Protein AF-A0A6V8KYA2-F1 (afdb_monomer_lite)

Organism: NCBI:txid1076125

Radius of gyration: 32.91 Å; chains: 1; bounding box: 86×60×93 Å

Foldseek 3Di:
DQVVLPDEEEAEELVPPPPVCSLVVLVVQCVVNPQPHHYHYDYDPVSVVVSVVVPRDDRHPDDDDDDFFAFLVVLLVVVVPDLFPPPADCVLVNVCCVVCCPALSNVLSSDPVSSVLVSLQCRQPNDYPCVCVPCVQRVHVVSSVCVSVVRSLQSVQGADADSNRHGDPDDRDPDHSVRVVVVVVVVVVVCVVVVHPDDLVLLVCVVPDDLCPQLVVLLVQLVVQLVVQLVVLVVVQVVDDPVPRDDSVNSNVVSNVSSVLSSLLSNLVCVVPRPDRQFFQDQDPPCLVVQLVVQLVVLLCSLCVVVVVVLVVLQVVLCPPPHDDPVNVVVSVVSVVVSVVSSRLRSNLRSVLSSRRDDDPDPDPDDPVNSVVRSVVSVVSSVVSSVVVPPPPPPPDDDDD

Secondary structure (DSSP, 8-state):
-GGGT----EE--GGGS-HHHHHHHHHHHHHHHTTTS--EE---HHHHHHHHHTTPPPPTT----PPPPPPHHHHHHHHTTS-PPTT---HHHHHHHHH-TTSHHHHHHTSHHHHHHHHHHHHHH---GGGGG-TTT--SHHHHHHHHHHHHHHHHTSPPB-TTSPBP-PPPPSS-HHHHHHHHHHHHHHHHHHT-SS--HHHHHHHHS-TTHHHHHHHHHHHHHHHHHHHHHHHHHTTS-TTTPPPHHHHHHHHHHHHHHHHHHHHHHHHHHTTPPPP-B----TTHHHHHHHHHHHHHHHHHHHHHHHHHHHHHHHHHTT---HHHHHHHHHHHHHHHHHHHHHHHHHHHHHHHB---SS-----HHHHHHHHHHHHHHHHHHHHTTSGGGSSS-----

Sequence (401 aa):
MLDHRLLMPVLDGLDEIPESARRGAVRALNHAIGADHPIVVTCRTAEYADVITDGAPTLHRAPVVQIVPVPAADVIGYLSQVDWPDGTAWEAVYADVRAQPQGPVASALSTPLMLALARMVYQRLGGDPGDLLDATRFDCRHAVEDHLTDRVIDAAYAPDRLPSGNPVHQTPARWTARQARPWLTFLAIYLHRYRERDLAWWRLSQRLLSPWVAPGIGIGGGIALMSGISAGIAAANTNANTEDAIPLDEALTVAAAVGGTFTIFAIVIWYAGAGRAPGRLSFAIRGSLGRLRRGFATGAALIAVPAVPVLLVAAGAIQVSDGWSFTVIQTYIEALAAVTALAVVVAVALAVHNWLDAPPTSAAQASPEGFLRQDRRSSWVAAAVGERSWLFSRLRRSPPP

Structure (mmCIF, N/CA/C/O backbone):
data_AF-A0A6V8KYA2-F1
#
_entry.id   AF-A0A6V8KYA2-F1
#
loop_
_atom_site.group_PDB
_atom_site.id
_atom_site.type_symbol
_atom_site.label_atom_id
_atom_site.label_alt_id
_atom_site.label_comp_id
_atom_site.label_asym_id
_atom_site.label_entity_id
_atom_site.label_seq_id
_atom_site.pdbx_PDB_ins_code
_atom_site.Cartn_x
_atom_site.Cartn_y
_atom_site.Cartn_z
_atom_site.occupancy
_atom_site.B_iso_or_equiv
_atom_site.auth_seq_id
_atom_site.auth_comp_id
_atom_site.auth_asym_id
_atom_site.auth_atom_id
_atom_site.pdbx_PDB_model_num
ATOM 1 N N . MET A 1 1 ? 7.302 -34.212 7.514 1.00 54.69 1 MET A N 1
ATOM 2 C CA . MET A 1 1 ? 6.890 -33.298 8.614 1.00 54.69 1 MET A CA 1
ATOM 3 C C . MET A 1 1 ? 5.390 -33.026 8.578 1.00 54.69 1 MET A C 1
ATOM 5 O O . MET A 1 1 ? 4.750 -33.289 9.587 1.00 54.69 1 MET A O 1
ATOM 9 N N . LEU A 1 2 ? 4.824 -32.583 7.444 1.00 57.12 2 LEU A N 1
ATOM 10 C CA . LEU A 1 2 ? 3.364 -32.547 7.237 1.00 57.12 2 LEU A CA 1
ATOM 11 C C . LEU A 1 2 ? 2.748 -33.950 7.372 1.00 57.12 2 LEU A C 1
ATOM 13 O O . LEU A 1 2 ? 1.900 -34.134 8.233 1.00 57.12 2 LEU A O 1
ATOM 17 N N . ASP A 1 3 ? 3.320 -34.954 6.698 1.00 58.97 3 ASP A N 1
ATOM 18 C CA . ASP A 1 3 ? 2.872 -36.364 6.764 1.00 58.97 3 ASP A CA 1
ATOM 19 C C . ASP A 1 3 ? 2.959 -37.007 8.164 1.00 58.97 3 ASP A C 1
ATOM 21 O O . ASP A 1 3 ? 2.426 -38.087 8.402 1.00 58.97 3 ASP A O 1
ATOM 25 N N . HIS A 1 4 ? 3.646 -36.354 9.107 1.00 66.38 4 HIS A N 1
ATOM 26 C CA . HIS A 1 4 ? 3.757 -36.795 10.501 1.00 66.38 4 HIS A CA 1
ATOM 27 C C . HIS A 1 4 ? 2.862 -35.984 11.452 1.00 66.38 4 HIS A C 1
ATOM 29 O O . HIS A 1 4 ? 3.004 -36.117 12.664 1.00 66.38 4 HIS A O 1
ATOM 35 N N . ARG A 1 5 ? 1.963 -35.128 10.931 1.00 66.31 5 ARG A N 1
ATOM 36 C CA . ARG A 1 5 ? 1.074 -34.234 11.705 1.00 66.31 5 ARG A CA 1
ATOM 37 C C . ARG A 1 5 ? 1.800 -33.290 12.674 1.00 66.31 5 ARG A C 1
ATOM 39 O O . ARG A 1 5 ? 1.222 -32.824 13.649 1.00 66.31 5 ARG A O 1
ATOM 46 N N . LEU A 1 6 ? 3.063 -32.975 12.395 1.00 76.56 6 LEU A N 1
ATOM 47 C CA . LEU A 1 6 ? 3.878 -32.080 13.227 1.00 76.56 6 LEU A CA 1
ATOM 48 C C . LEU A 1 6 ? 3.729 -30.600 12.842 1.00 76.56 6 LEU A C 1
ATOM 50 O O . LEU A 1 6 ? 4.357 -29.743 13.455 1.00 76.56 6 LEU A O 1
ATOM 54 N N . LEU A 1 7 ? 2.942 -30.297 11.806 1.00 80.12 7 LEU A N 1
ATOM 55 C CA . LEU A 1 7 ? 2.763 -28.953 11.261 1.00 80.12 7 LEU A CA 1
ATOM 56 C C . LEU A 1 7 ? 1.276 -28.678 11.023 1.00 80.12 7 LEU A C 1
ATOM 58 O O . LEU A 1 7 ? 0.593 -29.495 10.407 1.00 80.12 7 LEU A O 1
ATOM 62 N N . MET A 1 8 ? 0.806 -27.513 11.473 1.00 85.50 8 MET A N 1
ATOM 63 C CA . MET A 1 8 ? -0.535 -26.994 11.198 1.00 85.50 8 MET A CA 1
ATOM 64 C C . MET A 1 8 ? -0.405 -25.710 10.366 1.00 85.50 8 MET A C 1
ATOM 66 O O . MET A 1 8 ? 0.011 -24.685 10.910 1.00 85.50 8 MET A O 1
ATOM 70 N N . PRO A 1 9 ? -0.692 -25.739 9.053 1.00 86.56 9 PRO A N 1
ATOM 71 C CA . PRO A 1 9 ? -0.712 -24.531 8.241 1.00 86.56 9 PRO A CA 1
ATOM 72 C C . PRO A 1 9 ? -1.804 -23.559 8.704 1.00 86.56 9 PRO A C 1
ATOM 74 O O . PRO A 1 9 ? -2.928 -23.960 9.011 1.00 86.56 9 PRO A O 1
ATOM 77 N N . VAL A 1 10 ? -1.464 -22.271 8.691 1.00 89.75 10 VAL A N 1
ATOM 78 C CA . VAL A 1 10 ? -2.401 -21.160 8.870 1.00 89.75 10 VAL A CA 1
ATOM 79 C C . VAL A 1 10 ? -2.373 -20.338 7.588 1.00 89.75 10 VAL A C 1
ATOM 81 O O . VAL A 1 10 ? -1.338 -19.772 7.237 1.00 89.75 10 VAL A O 1
ATOM 84 N N . LEU A 1 11 ? -3.488 -20.328 6.863 1.00 89.25 11 LEU A N 1
ATOM 85 C CA . LEU A 1 11 ? -3.697 -19.478 5.701 1.00 89.25 11 LEU A CA 1
ATOM 86 C C . LEU A 1 11 ? -4.465 -18.239 6.150 1.00 89.25 11 LEU A C 1
ATOM 88 O O . LEU A 1 11 ? -5.667 -18.312 6.405 1.00 89.25 11 LEU A O 1
ATOM 92 N N . ASP A 1 12 ? -3.761 -17.120 6.245 1.00 89.81 12 ASP A N 1
ATOM 93 C CA . ASP A 1 12 ? -4.376 -15.834 6.542 1.00 89.81 12 ASP A CA 1
ATOM 94 C C . ASP A 1 12 ? -4.858 -15.178 5.236 1.00 89.81 12 ASP A C 1
ATOM 96 O O . ASP A 1 12 ? -4.067 -15.035 4.305 1.00 89.81 12 ASP A O 1
ATOM 100 N N . GLY A 1 13 ? -6.147 -14.847 5.138 1.00 89.75 13 GLY A N 1
ATOM 101 C CA . GLY A 1 13 ? -6.713 -14.056 4.043 1.00 89.75 13 GLY A CA 1
ATOM 102 C C . GLY A 1 13 ? -7.105 -14.841 2.787 1.00 89.75 13 GLY A C 1
ATOM 103 O O . GLY A 1 13 ? -6.649 -14.537 1.686 1.00 89.75 13 GLY A O 1
ATOM 104 N N . LEU A 1 14 ? -8.021 -15.814 2.879 1.00 89.12 14 LEU A N 1
ATOM 105 C CA . LEU A 1 14 ? -8.604 -16.440 1.676 1.00 89.12 14 LEU A CA 1
ATOM 106 C C . LEU A 1 14 ? -9.305 -15.410 0.765 1.00 89.12 14 LEU A C 1
ATOM 108 O O . LEU A 1 14 ? -9.335 -15.572 -0.457 1.00 89.12 14 LEU A O 1
ATOM 112 N N . ASP A 1 15 ? -9.858 -14.344 1.347 1.00 87.56 15 ASP A N 1
ATOM 113 C CA . ASP A 1 15 ? -10.491 -13.239 0.623 1.00 87.56 15 ASP A CA 1
ATOM 114 C C . ASP A 1 15 ? -9.505 -12.383 -0.186 1.00 87.56 15 ASP A C 1
ATOM 116 O O . ASP A 1 15 ? -9.929 -11.708 -1.128 1.00 87.56 15 ASP A O 1
ATOM 120 N N . GLU A 1 16 ? -8.205 -12.460 0.108 1.00 87.25 16 GLU A N 1
ATOM 121 C CA . GLU A 1 16 ? -7.150 -11.780 -0.652 1.00 87.25 16 GLU A CA 1
ATOM 122 C C . GLU A 1 16 ? -6.851 -12.478 -1.988 1.00 87.25 16 GLU A C 1
ATOM 124 O O . GLU A 1 16 ? -6.300 -11.872 -2.910 1.00 87.25 16 GLU A O 1
ATOM 129 N N . ILE A 1 17 ? -7.264 -13.743 -2.141 1.00 85.69 17 ILE A N 1
ATOM 130 C CA . ILE A 1 17 ? -7.169 -14.450 -3.419 1.00 85.69 17 ILE A CA 1
ATOM 131 C C . ILE A 1 17 ? -8.210 -13.869 -4.389 1.00 85.69 17 ILE A C 1
ATOM 133 O O . ILE A 1 17 ? -9.393 -13.786 -4.028 1.00 85.69 17 ILE A O 1
ATOM 137 N N . PRO A 1 18 ? -7.812 -13.534 -5.639 1.00 82.62 18 PRO A N 1
ATOM 138 C CA . PRO A 1 18 ? -8.738 -13.076 -6.665 1.00 82.62 18 PRO A CA 1
ATOM 139 C C . PRO A 1 18 ? -9.928 -14.020 -6.810 1.00 82.62 18 PRO A C 1
ATOM 141 O O . PRO A 1 18 ? -9.761 -15.241 -6.850 1.00 82.62 18 PRO A O 1
ATOM 144 N N . GLU A 1 19 ? -11.121 -13.450 -6.942 1.00 80.88 19 GLU A N 1
ATOM 145 C CA . GLU A 1 19 ? -12.395 -14.175 -7.000 1.00 80.88 19 GLU A CA 1
ATOM 146 C C . GLU A 1 19 ? -12.372 -15.342 -8.005 1.00 80.88 19 GLU A C 1
ATOM 148 O O . GLU A 1 19 ? -12.742 -16.472 -7.677 1.00 80.88 19 GLU A O 1
ATOM 153 N N . SER A 1 20 ? -11.802 -15.112 -9.195 1.00 81.81 20 SER A N 1
ATOM 154 C CA . SER A 1 20 ? -11.666 -16.117 -10.258 1.00 81.81 20 SER A CA 1
ATOM 155 C C . SER A 1 20 ? -10.820 -17.336 -9.868 1.00 81.81 20 SER A C 1
ATOM 157 O O . SER A 1 20 ? -11.043 -18.432 -10.383 1.00 81.81 20 SER A O 1
ATOM 159 N N . ALA A 1 21 ? -9.866 -17.169 -8.949 1.00 84.75 21 ALA A N 1
ATOM 160 C CA . ALA A 1 21 ? -8.956 -18.214 -8.488 1.00 84.75 21 ALA A CA 1
ATOM 161 C C . ALA A 1 21 ? -9.362 -18.812 -7.131 1.00 84.75 21 ALA A C 1
ATOM 163 O O . ALA A 1 21 ? -8.943 -19.926 -6.803 1.00 84.75 21 ALA A O 1
ATOM 164 N N . ARG A 1 22 ? -10.203 -18.119 -6.354 1.00 86.38 22 ARG A N 1
ATOM 165 C CA . ARG A 1 22 ? -10.545 -18.482 -4.971 1.00 86.38 22 ARG A CA 1
ATOM 166 C C . ARG A 1 22 ? -11.167 -19.878 -4.860 1.00 86.38 22 ARG A C 1
ATOM 168 O O . ARG A 1 22 ? -10.746 -20.682 -4.032 1.00 86.38 22 ARG A O 1
ATOM 175 N N . ARG A 1 23 ? -12.078 -20.239 -5.773 1.00 83.69 23 ARG A N 1
ATOM 176 C CA . ARG A 1 23 ? -12.676 -21.594 -5.828 1.00 83.69 23 ARG A CA 1
ATOM 177 C C . ARG A 1 23 ? -11.649 -22.685 -6.139 1.00 83.69 23 ARG A C 1
ATOM 179 O O . ARG A 1 23 ? -11.731 -23.790 -5.603 1.00 83.69 23 ARG A O 1
ATOM 186 N N . GLY A 1 24 ? -10.690 -22.389 -7.015 1.00 85.81 24 GLY A N 1
ATOM 187 C CA . GLY A 1 24 ? -9.585 -23.295 -7.332 1.00 85.81 24 GLY A CA 1
ATOM 188 C C . GLY A 1 24 ? -8.667 -23.506 -6.129 1.00 85.81 24 GLY A C 1
ATOM 189 O O . GLY A 1 24 ? -8.283 -24.640 -5.851 1.00 85.81 24 GLY A O 1
ATOM 190 N N . ALA A 1 25 ? -8.398 -22.439 -5.371 1.00 87.69 25 ALA A N 1
ATOM 191 C CA . ALA A 1 25 ? -7.605 -22.503 -4.149 1.00 87.69 25 ALA A CA 1
ATOM 192 C C . ALA A 1 25 ? -8.243 -23.430 -3.105 1.00 87.69 25 ALA A C 1
ATOM 194 O O . ALA A 1 25 ? -7.559 -24.302 -2.582 1.00 87.69 25 ALA A O 1
ATOM 195 N N . VAL A 1 26 ? -9.558 -23.337 -2.873 1.00 87.62 26 VAL A N 1
ATOM 196 C CA . VAL A 1 26 ? -10.252 -24.236 -1.930 1.00 87.62 26 VAL A CA 1
ATOM 197 C C . VAL A 1 26 ? -10.149 -25.707 -2.355 1.00 87.62 26 VAL A C 1
ATOM 199 O O . VAL A 1 26 ? -9.862 -26.572 -1.527 1.00 87.62 26 VAL A O 1
ATOM 202 N N . ARG A 1 27 ? -10.302 -26.016 -3.652 1.00 87.12 27 ARG A N 1
ATOM 203 C CA . ARG A 1 27 ? -10.110 -27.390 -4.163 1.00 87.12 27 ARG A CA 1
ATOM 204 C C . ARG A 1 27 ? -8.672 -27.874 -3.977 1.00 87.12 27 ARG A C 1
ATOM 206 O O . ARG A 1 27 ? -8.463 -29.015 -3.575 1.00 87.12 27 ARG A O 1
ATOM 213 N N . ALA A 1 28 ? -7.696 -27.014 -4.258 1.00 87.25 28 ALA A N 1
ATOM 214 C CA . ALA A 1 28 ? -6.285 -27.331 -4.084 1.00 87.25 28 ALA A CA 1
ATOM 215 C C . ALA A 1 28 ? -5.936 -27.574 -2.608 1.00 87.25 28 ALA A C 1
ATOM 217 O O . ALA A 1 28 ? -5.207 -28.517 -2.315 1.00 87.25 28 ALA A O 1
ATOM 218 N N . LEU A 1 29 ? -6.503 -26.788 -1.684 1.00 87.12 29 LEU A N 1
ATOM 219 C CA . LEU A 1 29 ? -6.359 -26.993 -0.241 1.00 87.12 29 LEU A CA 1
ATOM 220 C C . LEU A 1 29 ? -6.924 -28.352 0.179 1.00 87.12 29 LEU A C 1
ATOM 222 O O . LEU A 1 29 ? -6.209 -29.136 0.798 1.00 87.12 29 LEU A O 1
ATOM 226 N N . ASN A 1 30 ? -8.155 -28.677 -0.228 1.00 86.44 30 ASN A N 1
ATOM 227 C CA . ASN A 1 30 ? -8.761 -29.982 0.053 1.00 86.44 30 ASN A CA 1
ATOM 228 C C . ASN A 1 30 ? -7.908 -31.148 -0.474 1.00 86.44 30 ASN A C 1
ATOM 230 O O . ASN A 1 30 ? -7.768 -32.164 0.204 1.00 86.44 30 ASN A O 1
ATOM 234 N N . HIS A 1 31 ? -7.306 -31.000 -1.657 1.00 85.38 31 HIS A N 1
ATOM 235 C CA . HIS A 1 31 ? -6.428 -32.022 -2.224 1.00 85.38 31 HIS A CA 1
ATOM 236 C C . HIS A 1 31 ? -5.090 -32.142 -1.478 1.00 85.38 31 HIS A C 1
ATOM 238 O O . HIS A 1 31 ? -4.635 -33.252 -1.221 1.00 85.38 31 HIS A O 1
ATOM 244 N N . ALA A 1 32 ? -4.466 -31.016 -1.123 1.00 82.50 32 ALA A N 1
ATOM 245 C CA . ALA A 1 32 ? -3.153 -30.990 -0.480 1.00 82.50 32 ALA A CA 1
ATOM 246 C C . ALA A 1 32 ? -3.186 -31.478 0.975 1.00 82.50 32 ALA A C 1
ATOM 248 O O . ALA A 1 32 ? -2.240 -32.105 1.443 1.00 82.50 32 ALA A O 1
ATOM 249 N N . ILE A 1 33 ? -4.262 -31.167 1.694 1.00 78.88 33 ILE A N 1
ATOM 250 C CA . ILE A 1 33 ? -4.414 -31.450 3.127 1.00 78.88 33 ILE A CA 1
ATOM 251 C C . ILE A 1 33 ? -5.040 -32.836 3.328 1.00 78.88 33 ILE A C 1
ATOM 253 O O . ILE A 1 33 ? -4.739 -33.532 4.303 1.00 78.88 33 ILE A O 1
ATOM 257 N N . GLY A 1 34 ? -5.878 -33.275 2.384 1.00 73.31 34 GLY A N 1
ATOM 258 C CA . GLY A 1 34 ? -6.650 -34.504 2.516 1.00 73.31 34 GLY A CA 1
ATOM 259 C C . GLY A 1 34 ? -7.609 -34.439 3.709 1.00 73.31 34 GLY A C 1
ATOM 260 O O . GLY A 1 34 ? -8.071 -33.368 4.095 1.00 73.31 34 GLY A O 1
ATOM 261 N N . ALA A 1 35 ? -7.919 -35.594 4.305 1.00 68.25 35 ALA A N 1
ATOM 262 C CA . ALA A 1 35 ? -8.835 -35.695 5.449 1.00 68.25 35 ALA A CA 1
ATOM 263 C C . ALA A 1 35 ? -8.134 -35.727 6.824 1.00 68.25 35 ALA A C 1
ATOM 265 O O . ALA A 1 35 ? -8.821 -35.777 7.847 1.00 68.25 35 ALA A O 1
ATOM 266 N N . ASP A 1 36 ? -6.796 -35.733 6.845 1.00 73.44 36 ASP A N 1
ATOM 267 C CA . ASP A 1 36 ? -5.991 -36.162 7.998 1.00 73.44 36 ASP A CA 1
ATOM 268 C C . ASP A 1 36 ? -5.020 -35.105 8.543 1.00 73.44 36 ASP A C 1
ATOM 270 O O . ASP A 1 36 ? -4.300 -35.387 9.509 1.00 73.44 36 ASP A O 1
ATOM 274 N N . HIS A 1 37 ? -5.005 -33.902 7.961 1.00 78.75 37 HIS A N 1
ATOM 275 C CA . HIS A 1 37 ? -4.132 -32.805 8.376 1.00 78.75 37 HIS A CA 1
ATOM 276 C C . HIS A 1 37 ? -4.954 -31.583 8.812 1.00 78.75 37 HIS A C 1
ATOM 278 O O . HIS A 1 37 ? -5.881 -31.185 8.108 1.00 78.75 37 HIS A O 1
ATOM 284 N N . PRO A 1 38 ? -4.644 -30.972 9.967 1.00 84.00 38 PRO A N 1
ATOM 285 C CA . PRO A 1 38 ? -5.342 -29.773 10.410 1.00 84.00 38 PRO A CA 1
ATOM 286 C C . PRO A 1 38 ? -4.895 -28.548 9.605 1.00 84.00 38 PRO A C 1
ATOM 288 O O . PRO A 1 38 ? -3.717 -28.412 9.281 1.00 84.00 38 PRO A O 1
ATOM 291 N N . ILE A 1 39 ? -5.820 -27.629 9.335 1.00 86.75 39 ILE A N 1
ATOM 292 C CA . ILE A 1 39 ? -5.542 -26.310 8.756 1.00 86.75 39 ILE A CA 1
ATOM 293 C C . ILE A 1 39 ? -6.415 -25.257 9.431 1.00 86.75 39 ILE A C 1
ATOM 295 O O . ILE A 1 39 ? -7.565 -25.528 9.777 1.00 86.75 39 ILE A O 1
ATOM 299 N N . VAL A 1 40 ? -5.883 -24.045 9.566 1.00 90.62 40 VAL A N 1
ATOM 300 C CA . VAL A 1 40 ? -6.668 -22.850 9.883 1.00 90.62 40 VAL A CA 1
ATOM 301 C C . VAL A 1 40 ? -6.684 -21.946 8.658 1.00 90.62 40 VAL A C 1
ATOM 303 O O . VAL A 1 40 ? -5.636 -21.672 8.079 1.00 90.62 40 VAL A O 1
ATOM 306 N N . VAL A 1 41 ? -7.869 -21.494 8.257 1.00 91.06 41 VAL A N 1
ATOM 307 C CA . VAL A 1 41 ? -8.043 -20.530 7.166 1.00 91.06 41 VAL A CA 1
ATOM 308 C C . VAL A 1 41 ? -8.858 -19.357 7.689 1.00 91.06 41 VAL A C 1
ATOM 310 O O . VAL A 1 41 ? -9.935 -19.573 8.243 1.00 91.06 41 VAL A O 1
ATOM 313 N N . THR A 1 42 ? -8.367 -18.133 7.512 1.00 93.00 42 THR A N 1
ATOM 314 C CA . THR A 1 42 ? -9.135 -16.917 7.804 1.00 93.00 42 THR A CA 1
ATOM 315 C C . THR A 1 42 ? -9.756 -16.383 6.513 1.00 93.00 42 THR A C 1
ATOM 317 O O . THR A 1 42 ? -9.202 -16.521 5.418 1.00 93.00 42 THR A O 1
ATOM 320 N N . CYS A 1 43 ? -10.962 -15.832 6.618 1.00 91.50 43 CYS A N 1
ATOM 321 C CA . CYS A 1 43 ? -11.668 -15.219 5.501 1.00 91.50 43 CYS A CA 1
ATOM 322 C C . CYS A 1 43 ? -12.705 -14.235 6.039 1.00 91.50 43 CYS A C 1
ATOM 324 O O . CYS A 1 43 ? -13.274 -14.446 7.113 1.00 91.50 43 CYS A O 1
ATOM 326 N N . ARG A 1 44 ? -12.986 -13.181 5.277 1.00 91.12 44 ARG A N 1
ATOM 327 C CA . ARG A 1 44 ? -14.140 -12.313 5.526 1.00 91.12 44 ARG A CA 1
ATOM 328 C C . ARG A 1 44 ? -15.457 -13.051 5.277 1.00 91.12 44 ARG A C 1
ATOM 330 O O . ARG A 1 44 ? -15.568 -13.874 4.371 1.00 91.12 44 ARG A O 1
ATOM 337 N N . THR A 1 45 ? -16.476 -12.719 6.068 1.00 90.94 45 THR A N 1
ATOM 338 C CA . THR A 1 45 ? -17.772 -13.416 6.062 1.00 90.94 45 THR A CA 1
ATOM 339 C C . THR A 1 45 ? -18.479 -13.375 4.707 1.00 90.94 45 THR A C 1
ATOM 341 O O . THR A 1 45 ? -18.957 -14.412 4.254 1.00 90.94 45 THR A O 1
ATOM 344 N N . ALA A 1 46 ? -18.545 -12.206 4.059 1.00 88.44 46 ALA A N 1
ATOM 345 C CA . ALA A 1 46 ? -19.220 -12.056 2.767 1.00 88.44 46 ALA A CA 1
ATOM 346 C C . ALA A 1 46 ? -18.489 -12.852 1.677 1.00 88.44 46 ALA A C 1
ATOM 348 O O . ALA A 1 46 ? -19.079 -13.710 1.031 1.00 88.44 46 ALA A O 1
ATOM 349 N N . GLU A 1 47 ? -17.173 -12.670 1.577 1.00 88.31 47 GLU A N 1
ATOM 350 C CA . GLU A 1 47 ? -16.326 -13.383 0.627 1.00 88.31 47 GLU A CA 1
ATOM 351 C C . GLU A 1 47 ? -16.342 -14.909 0.812 1.00 88.31 47 GLU A C 1
ATOM 353 O O . GLU A 1 47 ? -16.223 -15.639 -0.174 1.00 88.31 47 GLU A O 1
ATOM 358 N N . TYR A 1 48 ? -16.491 -15.403 2.046 1.00 87.88 48 TYR A N 1
ATOM 359 C CA . TYR A 1 48 ? -16.690 -16.827 2.320 1.00 87.88 48 TYR A CA 1
ATOM 360 C C . TYR A 1 48 ? -18.070 -17.309 1.852 1.00 87.88 48 TYR A C 1
ATOM 362 O O . TYR A 1 48 ? -18.168 -18.358 1.211 1.00 87.88 48 TYR A O 1
ATOM 370 N N . ALA A 1 49 ? -19.129 -16.546 2.136 1.00 86.25 49 ALA A N 1
ATOM 371 C CA . ALA A 1 49 ? -20.488 -16.882 1.720 1.00 86.25 49 ALA A CA 1
ATOM 372 C C . ALA A 1 49 ? -20.617 -16.946 0.189 1.00 86.25 49 ALA A C 1
ATOM 374 O O . ALA A 1 49 ? -21.217 -17.892 -0.328 1.00 86.25 49 ALA A O 1
ATOM 375 N N . ASP A 1 50 ? -19.988 -16.013 -0.530 1.00 85.81 50 ASP A N 1
ATOM 376 C CA . ASP A 1 50 ? -19.953 -15.993 -1.997 1.00 85.81 50 ASP A CA 1
ATOM 377 C C . ASP A 1 50 ? -19.294 -17.265 -2.551 1.00 85.81 50 ASP A C 1
ATOM 379 O O . ASP A 1 50 ? -19.850 -17.949 -3.407 1.00 85.81 50 ASP A O 1
ATOM 383 N N . VAL A 1 51 ? -18.146 -17.664 -1.989 1.00 83.38 51 VAL A N 1
ATOM 384 C CA . VAL A 1 51 ? -17.414 -18.873 -2.410 1.00 83.38 51 VAL A CA 1
ATOM 385 C C . VAL A 1 51 ? -18.259 -20.136 -2.277 1.00 83.38 51 VAL A C 1
ATOM 387 O O . VAL A 1 51 ? -18.232 -20.989 -3.170 1.00 83.38 51 VAL A O 1
ATOM 390 N N . ILE A 1 52 ? -18.987 -20.272 -1.168 1.00 82.19 52 ILE A N 1
ATOM 391 C CA . ILE A 1 52 ? -19.858 -21.424 -0.921 1.00 82.19 52 ILE A CA 1
ATOM 392 C C . ILE A 1 52 ? -21.088 -21.384 -1.837 1.00 82.19 52 ILE A C 1
ATOM 394 O O . ILE A 1 52 ? -21.436 -22.409 -2.426 1.00 82.19 52 ILE A O 1
ATOM 398 N N . THR A 1 53 ? -21.702 -20.210 -2.012 1.00 82.25 53 THR A N 1
ATOM 399 C CA . THR A 1 53 ? -22.866 -20.015 -2.895 1.00 82.25 53 THR A CA 1
ATOM 400 C C . THR A 1 53 ? -22.525 -20.341 -4.354 1.00 82.25 53 THR A C 1
ATOM 402 O O . THR A 1 53 ? -23.300 -21.011 -5.035 1.00 82.25 53 THR A O 1
ATOM 405 N N . ASP A 1 54 ? -21.314 -20.002 -4.800 1.00 78.69 54 ASP A N 1
ATOM 406 C CA . ASP A 1 54 ? -20.797 -20.274 -6.150 1.00 78.69 54 ASP A CA 1
ATOM 407 C C . ASP A 1 54 ? -20.320 -21.727 -6.370 1.00 78.69 54 ASP A C 1
ATOM 409 O O . ASP A 1 54 ? -19.615 -22.044 -7.349 1.00 78.69 54 ASP A O 1
ATOM 413 N N . GLY A 1 55 ? -20.678 -22.630 -5.452 1.00 74.88 55 GLY A N 1
ATOM 414 C CA . GLY A 1 55 ? -20.482 -24.072 -5.575 1.00 74.88 55 GLY A CA 1
ATOM 415 C C . GLY A 1 55 ? -19.054 -24.547 -5.304 1.00 74.88 55 GLY A C 1
ATOM 416 O O . GLY A 1 55 ? -18.641 -25.595 -5.819 1.00 74.88 55 GLY A O 1
ATOM 417 N N . ALA A 1 56 ? -18.256 -23.792 -4.541 1.00 75.00 56 ALA A N 1
ATOM 418 C CA . ALA A 1 56 ? -17.012 -24.341 -4.013 1.00 75.00 56 ALA A CA 1
ATOM 419 C C . ALA A 1 56 ? -17.312 -25.443 -2.982 1.00 75.00 56 ALA A C 1
ATOM 421 O O . ALA A 1 56 ? -18.260 -25.322 -2.205 1.00 75.00 56 ALA A O 1
ATOM 422 N N . PRO A 1 57 ? -16.502 -26.514 -2.930 1.00 75.31 57 PRO A N 1
ATOM 423 C CA . PRO A 1 57 ? -16.611 -27.462 -1.833 1.00 75.31 57 PRO A CA 1
ATOM 424 C C . PRO A 1 57 ? -16.252 -26.762 -0.519 1.00 75.31 57 PRO A C 1
ATOM 426 O O . PRO A 1 57 ? -15.325 -25.955 -0.479 1.00 75.31 57 PRO A O 1
ATOM 429 N N . THR A 1 58 ? -16.932 -27.105 0.572 1.00 78.94 58 THR A N 1
ATOM 430 C CA . THR A 1 58 ? -16.466 -26.727 1.910 1.00 78.94 58 THR A CA 1
ATOM 431 C C . THR A 1 58 ? -15.109 -27.378 2.185 1.00 78.94 58 THR A C 1
ATOM 433 O O . THR A 1 58 ? -14.808 -28.461 1.666 1.00 78.94 58 THR A O 1
ATOM 436 N N . LEU A 1 59 ? -14.288 -26.750 3.028 1.00 76.56 59 LEU A N 1
ATOM 437 C CA . LEU A 1 59 ? -13.066 -27.390 3.511 1.00 76.56 59 LEU A CA 1
ATOM 438 C C . LEU A 1 59 ? -13.428 -28.668 4.280 1.00 76.56 59 LEU A C 1
ATOM 440 O O . LEU A 1 59 ? -14.330 -28.667 5.123 1.00 76.56 59 LEU A O 1
ATOM 444 N N . HIS A 1 60 ? -12.772 -29.780 3.951 1.00 72.00 60 HIS A N 1
ATOM 445 C CA . HIS A 1 60 ? -13.116 -31.080 4.524 1.00 72.00 60 HIS A CA 1
ATOM 446 C C . HIS A 1 60 ? -12.958 -31.075 6.047 1.00 72.00 60 HIS A C 1
ATOM 448 O O . HIS A 1 60 ? -11.874 -30.817 6.560 1.00 72.00 60 HIS A O 1
ATOM 454 N N . ARG A 1 61 ? -14.044 -31.408 6.764 1.00 71.50 61 ARG A N 1
ATOM 455 C CA . ARG A 1 61 ? -14.071 -31.531 8.235 1.00 71.50 61 ARG A CA 1
ATOM 456 C C . ARG A 1 61 ? -13.581 -30.276 8.981 1.00 71.50 61 ARG A C 1
ATOM 458 O O . ARG A 1 61 ? -13.168 -30.382 10.133 1.00 71.50 61 ARG A O 1
ATOM 465 N N . ALA A 1 62 ? -13.649 -29.102 8.354 1.00 76.56 62 ALA A N 1
ATOM 466 C CA . ALA A 1 62 ? -13.283 -27.840 8.981 1.00 76.56 62 ALA A CA 1
ATOM 467 C C . ALA A 1 62 ? -14.537 -27.161 9.563 1.00 76.56 62 ALA A C 1
ATOM 469 O O . ALA A 1 62 ? -15.433 -26.798 8.794 1.00 76.56 62 ALA A O 1
ATOM 470 N N . PRO A 1 63 ? -14.644 -26.990 10.893 1.00 85.69 63 PRO A N 1
ATOM 471 C CA . PRO A 1 63 ? -15.715 -26.191 11.470 1.00 85.69 63 PRO A CA 1
ATOM 472 C C . PRO A 1 63 ? -15.544 -24.722 11.070 1.00 85.69 63 PRO A C 1
ATOM 474 O O . PRO A 1 63 ? -14.431 -24.195 11.053 1.00 85.69 63 PRO A O 1
ATOM 477 N N . VAL A 1 64 ? -16.656 -24.051 10.773 1.00 88.81 64 VAL A N 1
ATOM 478 C CA . VAL A 1 64 ? -16.666 -22.607 10.524 1.00 88.81 64 VAL A CA 1
ATOM 479 C C . VAL A 1 64 ? -16.832 -21.897 11.860 1.00 88.81 64 VAL A C 1
ATOM 481 O O . VAL A 1 64 ? -17.825 -22.103 12.555 1.00 88.81 64 VAL A O 1
ATOM 484 N N . VAL A 1 65 ? -15.856 -21.065 12.216 1.00 91.62 65 VAL A N 1
ATOM 485 C CA . VAL A 1 65 ? -15.893 -20.239 13.425 1.00 91.62 65 VAL A CA 1
ATOM 486 C C . VAL A 1 65 ? -16.054 -18.788 13.003 1.00 91.62 65 VAL A C 1
ATOM 488 O O . VAL A 1 65 ? -15.192 -18.237 12.322 1.00 91.62 65 VAL A O 1
ATOM 491 N N . GLN A 1 66 ? -17.159 -18.170 13.409 1.00 91.81 66 GLN A N 1
ATOM 492 C CA . GLN A 1 66 ? -17.391 -16.749 13.189 1.00 91.81 66 GLN A CA 1
ATOM 493 C C . GLN A 1 66 ? -16.925 -15.955 14.410 1.00 91.81 66 GLN A C 1
ATOM 495 O O . GLN A 1 66 ? -17.355 -16.217 15.532 1.00 91.81 66 GLN A O 1
ATOM 500 N N . ILE A 1 67 ? -16.068 -14.960 14.181 1.00 91.25 67 ILE A N 1
ATOM 501 C CA . ILE A 1 67 ? -15.675 -14.004 15.217 1.00 91.25 67 ILE A CA 1
ATOM 502 C C . ILE A 1 67 ? -16.855 -13.053 15.454 1.00 91.25 67 ILE A C 1
ATOM 504 O O . ILE A 1 67 ? -17.326 -12.395 14.524 1.00 91.25 67 ILE A O 1
ATOM 508 N N . VAL A 1 68 ? -17.344 -13.010 16.693 1.00 93.31 68 VAL A N 1
ATOM 509 C CA . VAL A 1 68 ? -18.438 -12.128 17.126 1.00 93.31 68 VAL A CA 1
ATOM 510 C C . VAL A 1 68 ? -17.889 -10.818 17.710 1.00 93.31 68 VAL A C 1
ATOM 512 O O . VAL A 1 68 ? -16.713 -10.771 18.078 1.00 93.31 68 VAL A O 1
ATOM 515 N N . PRO A 1 69 ? -18.705 -9.750 17.801 1.00 95.06 69 PRO A N 1
ATOM 516 C CA . PRO A 1 69 ? -18.301 -8.515 18.471 1.00 95.06 69 PRO A CA 1
ATOM 517 C C . PRO A 1 69 ? -17.859 -8.751 19.924 1.00 95.06 69 PRO A C 1
ATOM 519 O O . PRO A 1 69 ? -18.398 -9.617 20.614 1.00 95.06 69 PRO A O 1
ATOM 522 N N . VAL A 1 70 ? -16.890 -7.959 20.382 1.00 96.06 70 VAL A N 1
ATOM 523 C CA . VAL A 1 70 ? -16.349 -7.983 21.745 1.00 96.06 70 VAL A CA 1
ATOM 524 C C . VAL A 1 70 ? -17.434 -7.521 22.726 1.00 96.06 70 VAL A C 1
ATOM 526 O O . VAL A 1 70 ? -17.963 -6.417 22.568 1.00 96.06 70 VAL A O 1
ATOM 529 N N . PRO A 1 71 ? -17.775 -8.328 23.746 1.00 95.75 71 PRO A N 1
ATOM 530 C CA . PRO A 1 71 ? -18.731 -7.936 24.774 1.00 95.75 71 PRO A CA 1
ATOM 531 C C . PRO A 1 71 ? -18.279 -6.695 25.552 1.00 95.75 71 PRO A C 1
ATOM 533 O O . PRO A 1 71 ? -17.096 -6.517 25.837 1.00 95.75 71 PRO A O 1
ATOM 536 N N . ALA A 1 72 ? -19.237 -5.880 25.999 1.00 96.12 72 ALA A N 1
ATOM 537 C CA . ALA A 1 72 ? -18.978 -4.679 26.799 1.00 96.12 72 ALA A CA 1
ATOM 538 C C . ALA A 1 72 ? -18.109 -4.948 28.049 1.00 96.12 72 ALA A C 1
ATOM 540 O O . ALA A 1 72 ? -17.258 -4.135 28.404 1.00 96.12 72 ALA A O 1
ATOM 541 N N . ALA A 1 73 ? -18.284 -6.106 28.697 1.00 96.31 73 ALA A N 1
ATOM 542 C CA . ALA A 1 73 ? -17.475 -6.507 29.849 1.00 96.31 73 ALA A CA 1
ATOM 543 C C . ALA A 1 73 ? -15.987 -6.681 29.491 1.00 96.31 73 ALA A C 1
ATOM 545 O O . ALA A 1 73 ? -15.126 -6.218 30.239 1.00 96.31 73 ALA A O 1
ATOM 546 N N . ASP A 1 74 ? -15.695 -7.276 28.333 1.00 97.06 74 ASP A N 1
ATOM 547 C CA . ASP A 1 74 ? -14.328 -7.505 27.857 1.00 97.06 74 ASP A CA 1
ATOM 548 C C . ASP A 1 74 ? -13.686 -6.206 27.355 1.00 97.06 74 ASP A C 1
ATOM 550 O O . ASP A 1 74 ? -12.499 -5.984 27.581 1.00 97.06 74 ASP A O 1
ATOM 554 N N . VAL A 1 75 ? -14.472 -5.303 26.750 1.00 97.00 75 VAL A N 1
ATOM 555 C CA . VAL A 1 75 ? -14.032 -3.937 26.407 1.00 97.00 75 VAL A CA 1
ATOM 556 C C . VAL A 1 75 ? -13.548 -3.201 27.658 1.00 97.00 75 VAL A C 1
ATOM 558 O O . VAL A 1 75 ? -12.428 -2.689 27.680 1.00 97.00 75 VAL A O 1
ATOM 561 N N . ILE A 1 76 ? -14.370 -3.183 28.712 1.00 97.44 76 ILE A N 1
ATOM 562 C CA . ILE A 1 76 ? -14.027 -2.536 29.985 1.00 97.44 76 ILE A CA 1
ATOM 563 C C . ILE A 1 76 ? -12.804 -3.215 30.606 1.00 97.44 76 ILE A C 1
ATOM 565 O O . ILE A 1 76 ? -11.862 -2.528 30.988 1.00 97.44 76 ILE A O 1
ATOM 569 N N . GLY A 1 77 ? -12.792 -4.551 30.666 1.00 97.12 77 GLY A N 1
ATOM 570 C CA . GLY A 1 77 ? -11.690 -5.318 31.247 1.00 97.12 77 GLY A CA 1
ATOM 571 C C . GLY A 1 77 ? -10.363 -5.139 30.508 1.00 97.12 77 GLY A C 1
ATOM 572 O O . GLY A 1 77 ? -9.304 -5.161 31.135 1.00 97.12 77 GLY A O 1
ATOM 573 N N . TYR A 1 78 ? -10.397 -4.937 29.190 1.00 96.00 78 TYR A N 1
ATOM 574 C CA . TYR A 1 78 ? -9.210 -4.642 28.393 1.00 96.00 78 TYR A CA 1
ATOM 575 C C . TYR A 1 78 ? -8.680 -3.231 28.664 1.00 96.00 78 TYR A C 1
ATOM 577 O O . TYR A 1 78 ? -7.490 -3.057 28.925 1.00 96.00 78 TYR A O 1
ATOM 585 N N . LEU A 1 79 ? -9.552 -2.221 28.623 1.00 96.38 79 LEU A N 1
ATOM 586 C CA . LEU A 1 79 ? -9.156 -0.822 28.802 1.00 96.38 79 LEU A CA 1
ATOM 587 C C . LEU A 1 79 ? -8.750 -0.504 30.246 1.00 96.38 79 LEU A C 1
ATOM 589 O O . LEU A 1 79 ? -7.869 0.326 30.460 1.00 96.38 79 LEU A O 1
ATOM 593 N N . SER A 1 80 ? -9.310 -1.206 31.235 1.00 95.62 80 SER A N 1
ATOM 594 C CA . SER A 1 80 ? -8.933 -1.039 32.642 1.00 95.62 80 SER A CA 1
ATOM 595 C C . SER A 1 80 ? -7.516 -1.521 32.961 1.00 95.62 80 SER A C 1
ATOM 597 O O . SER A 1 80 ? -6.992 -1.191 34.017 1.00 95.62 80 SER A O 1
ATOM 599 N N . GLN A 1 81 ? -6.907 -2.325 32.083 1.00 94.19 81 GLN A N 1
ATOM 600 C CA . GLN A 1 81 ? -5.521 -2.792 32.223 1.00 94.19 81 GLN A CA 1
ATOM 601 C C . GLN A 1 81 ? -4.505 -1.841 31.577 1.00 94.19 81 GLN A C 1
ATOM 603 O O . GLN A 1 81 ? -3.307 -2.118 31.589 1.00 94.19 81 GLN A O 1
ATOM 608 N N . VAL A 1 82 ? -4.968 -0.762 30.944 1.00 91.50 82 VAL A N 1
ATOM 609 C CA . VAL A 1 82 ? -4.091 0.203 30.286 1.00 91.50 82 VAL A CA 1
ATOM 610 C C . VAL A 1 82 ? -3.650 1.253 31.298 1.00 91.50 82 VAL A C 1
ATOM 612 O O . VAL A 1 82 ? -4.480 1.902 31.929 1.00 91.50 82 VAL A O 1
ATOM 615 N N . ASP A 1 83 ? -2.340 1.468 31.383 1.00 89.44 83 ASP A N 1
ATOM 616 C CA . ASP A 1 83 ? -1.777 2.617 32.088 1.00 89.44 83 ASP A CA 1
ATOM 617 C C . ASP A 1 83 ? -1.999 3.881 31.245 1.00 89.44 83 ASP A C 1
ATOM 619 O O . ASP A 1 83 ? -1.303 4.128 30.249 1.00 89.44 83 ASP A O 1
ATOM 623 N N . TRP A 1 84 ? -3.028 4.645 31.613 1.00 91.12 84 TRP A N 1
ATOM 624 C CA . TRP A 1 84 ? -3.403 5.893 30.952 1.00 91.12 84 TRP A CA 1
ATOM 625 C C . TRP A 1 84 ? -2.516 7.062 31.405 1.00 91.12 84 TRP A C 1
ATOM 627 O O . TRP A 1 84 ? -2.101 7.103 32.562 1.00 91.12 84 TRP A O 1
ATOM 637 N N . PRO A 1 85 ? -2.225 8.034 30.519 1.00 88.25 85 PRO A N 1
ATOM 638 C CA . PRO A 1 85 ? -1.523 9.248 30.916 1.00 88.25 85 PRO A CA 1
ATOM 639 C C . PRO A 1 85 ? -2.401 10.134 31.814 1.00 88.25 85 PRO A C 1
ATOM 641 O O . PRO A 1 85 ? -3.632 10.094 31.734 1.00 88.25 85 PRO A O 1
ATOM 644 N N . ASP A 1 86 ? -1.761 10.988 32.616 1.00 84.81 86 ASP A N 1
ATOM 645 C CA . ASP A 1 86 ? -2.449 11.925 33.510 1.00 84.81 86 ASP A CA 1
ATOM 646 C C . ASP A 1 86 ? -3.537 12.731 32.779 1.00 84.81 86 ASP A C 1
ATOM 648 O O . ASP A 1 86 ? -3.333 13.245 31.674 1.00 84.81 86 ASP A O 1
ATOM 652 N N . GLY A 1 87 ? -4.712 12.838 33.407 1.00 84.50 87 GLY A N 1
ATOM 653 C CA . GLY A 1 87 ? -5.877 13.534 32.850 1.00 84.50 87 GLY A CA 1
ATOM 654 C C . GLY A 1 87 ? -6.709 12.724 31.847 1.00 84.50 87 GLY A C 1
ATOM 655 O O . GLY A 1 87 ? -7.654 13.268 31.289 1.00 84.50 87 GLY A O 1
ATOM 656 N N . THR A 1 88 ? -6.391 11.445 31.622 1.00 92.38 88 THR A N 1
ATOM 657 C CA . THR A 1 88 ? -7.160 10.541 30.745 1.00 92.38 88 THR A CA 1
ATOM 658 C C . THR A 1 88 ? -7.940 9.529 31.589 1.00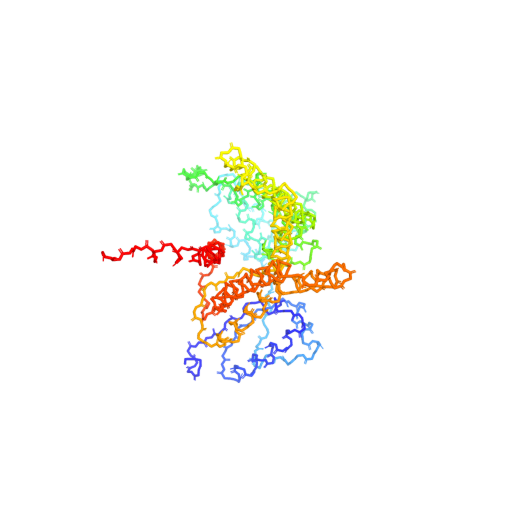 92.38 88 THR A C 1
ATOM 660 O O . THR A 1 88 ? -7.461 8.427 31.852 1.00 92.38 88 THR A O 1
ATOM 663 N N . ALA A 1 89 ? -9.133 9.917 32.046 1.00 93.44 89 ALA A N 1
ATOM 664 C CA . ALA A 1 89 ? -9.973 9.120 32.944 1.00 93.44 89 ALA A CA 1
ATOM 665 C C . ALA A 1 89 ? -11.084 8.390 32.172 1.00 93.44 89 ALA A C 1
ATOM 667 O O . ALA A 1 89 ? -11.927 9.011 31.528 1.00 93.44 89 ALA A O 1
ATOM 668 N N . TRP A 1 90 ? -11.100 7.059 32.222 1.00 96.56 90 TRP A N 1
ATOM 669 C CA . TRP A 1 90 ? -12.047 6.239 31.455 1.00 96.56 90 TRP A CA 1
ATOM 670 C C . TRP A 1 90 ? -13.280 5.798 32.254 1.00 96.56 90 TRP A C 1
ATOM 672 O O . TRP A 1 90 ? -14.191 5.185 31.700 1.00 96.56 90 TRP A O 1
ATOM 682 N N . GLU A 1 91 ? -13.348 6.116 33.545 1.00 96.06 91 GLU A N 1
ATOM 683 C CA . GLU A 1 91 ? -14.383 5.655 34.472 1.00 96.06 91 GLU A CA 1
ATOM 684 C C . GLU A 1 91 ? -15.797 6.015 34.000 1.00 96.06 91 GLU A C 1
ATOM 686 O O . GLU A 1 91 ? -16.702 5.179 34.072 1.00 96.06 91 GLU A O 1
ATOM 691 N N . ALA A 1 92 ? -15.980 7.228 33.466 1.00 96.31 92 ALA A N 1
ATOM 692 C CA . ALA A 1 92 ? -17.256 7.675 32.913 1.00 96.31 92 ALA A CA 1
ATOM 693 C C . ALA A 1 92 ? -17.664 6.844 31.685 1.00 96.31 92 ALA A C 1
ATOM 695 O O . ALA A 1 92 ? -18.808 6.401 31.585 1.00 96.31 92 ALA A O 1
ATOM 696 N N . VAL A 1 93 ? -16.713 6.555 30.792 1.00 97.25 93 VAL A N 1
ATOM 697 C CA . VAL A 1 93 ? -16.950 5.723 29.605 1.00 97.25 93 VAL A CA 1
ATOM 698 C C . VAL A 1 93 ? -17.247 4.276 29.999 1.00 97.25 93 VAL A C 1
ATOM 700 O O . VAL A 1 93 ? -18.138 3.656 29.426 1.00 97.25 93 VAL A O 1
ATOM 703 N N . TYR A 1 94 ? -16.576 3.727 31.017 1.00 97.75 94 TYR A N 1
ATOM 704 C CA . TYR A 1 94 ? -16.887 2.388 31.531 1.00 97.75 94 TYR A CA 1
ATOM 705 C C . TYR A 1 94 ? -18.298 2.302 32.112 1.00 97.75 94 TYR A C 1
ATOM 707 O O . TYR A 1 94 ? -18.966 1.276 31.959 1.00 97.75 94 TYR A O 1
ATOM 715 N N . ALA A 1 95 ? -18.747 3.352 32.805 1.00 97.25 95 ALA A N 1
ATOM 716 C CA . ALA A 1 95 ? -20.104 3.427 33.325 1.00 97.25 95 ALA A CA 1
ATOM 717 C C . ALA A 1 95 ? -21.131 3.471 32.185 1.00 97.25 95 ALA A C 1
ATOM 719 O O . ALA A 1 95 ? -22.090 2.699 32.221 1.00 97.25 95 ALA A O 1
ATOM 720 N N . ASP A 1 96 ? -20.892 4.290 31.157 1.00 96.94 96 ASP A N 1
ATOM 721 C CA . ASP A 1 96 ? -21.770 4.383 29.988 1.00 96.94 96 ASP A CA 1
ATOM 722 C C . ASP A 1 96 ? -21.830 3.069 29.200 1.00 96.94 96 ASP A C 1
ATOM 724 O O . ASP A 1 96 ? -22.913 2.532 28.995 1.00 96.94 96 ASP A O 1
ATOM 728 N N . VAL A 1 97 ? -20.685 2.463 28.867 1.00 96.88 97 VAL A N 1
ATOM 729 C CA . VAL A 1 97 ? -20.623 1.178 28.145 1.00 96.88 97 VAL A CA 1
ATOM 730 C C . VAL A 1 97 ? -21.335 0.056 28.911 1.00 96.88 97 VAL A C 1
ATOM 732 O O . VAL A 1 97 ? -21.935 -0.832 28.303 1.00 96.88 97 VAL A O 1
ATOM 735 N N . ARG A 1 98 ? -21.313 0.093 30.252 1.00 96.75 98 ARG A N 1
ATOM 736 C CA . ARG A 1 98 ? -22.048 -0.861 31.095 1.00 96.75 98 ARG A CA 1
ATOM 737 C C . ARG A 1 98 ? -23.554 -0.587 31.110 1.00 96.75 98 ARG A C 1
ATOM 739 O O . ARG A 1 98 ? -24.331 -1.538 31.107 1.00 96.75 98 ARG A O 1
ATOM 746 N N . ALA A 1 99 ? -23.960 0.680 31.156 1.00 96.69 99 ALA A N 1
ATOM 747 C CA . ALA A 1 99 ? -25.365 1.082 31.175 1.00 96.69 99 ALA A CA 1
ATOM 748 C C . ALA A 1 99 ? -26.038 0.924 29.800 1.00 96.69 99 ALA A C 1
ATOM 750 O O . ALA A 1 99 ? -27.207 0.553 29.717 1.00 96.69 99 ALA A O 1
ATOM 751 N N . GLN A 1 100 ? -25.287 1.171 28.726 1.00 95.00 100 GLN A N 1
ATOM 752 C CA . GLN A 1 100 ? -25.742 1.205 27.341 1.00 95.00 100 GLN A CA 1
ATOM 753 C C . GLN A 1 100 ? -24.869 0.294 26.460 1.00 95.00 100 GLN A C 1
ATOM 755 O O . GLN A 1 100 ? -24.134 0.773 25.596 1.00 95.00 100 GLN A O 1
ATOM 760 N N . PRO A 1 101 ? -24.964 -1.042 26.598 1.00 92.81 101 PRO A N 1
ATOM 761 C CA . PRO A 1 101 ? -24.125 -1.980 25.842 1.00 92.81 101 PRO A CA 1
ATOM 762 C C . PRO A 1 101 ? -24.379 -1.965 24.324 1.00 92.81 101 PRO A C 1
ATOM 764 O O . PRO A 1 101 ? -23.592 -2.525 23.568 1.00 92.81 101 PRO A O 1
ATOM 767 N N . GLN A 1 102 ? -25.473 -1.338 23.880 1.00 93.00 102 GLN A N 1
ATOM 768 C CA . GLN A 1 102 ? -25.813 -1.106 22.469 1.00 93.00 102 GLN A CA 1
ATOM 769 C C . GLN A 1 102 ? -25.719 0.382 22.080 1.00 93.00 102 GLN A C 1
ATOM 771 O O . GLN A 1 102 ? -26.124 0.763 20.985 1.00 93.00 102 GLN A O 1
ATOM 776 N N . GLY A 1 103 ? -25.208 1.238 22.972 1.00 95.06 103 GLY A N 1
ATOM 777 C CA . GLY A 1 103 ? -25.001 2.658 22.695 1.00 95.06 103 GLY A CA 1
ATOM 778 C C . GLY A 1 103 ? -23.907 2.894 21.641 1.00 95.06 103 GLY A C 1
ATOM 779 O O . GLY A 1 103 ? -23.178 1.957 21.289 1.00 95.06 103 GLY A O 1
ATOM 780 N N . PRO A 1 104 ? -23.756 4.132 21.137 1.00 96.38 104 PRO A N 1
ATOM 781 C CA . PRO A 1 104 ? -22.765 4.486 20.115 1.00 96.38 104 PRO A CA 1
ATOM 782 C C . PRO A 1 104 ? -21.335 4.056 20.464 1.00 96.38 104 PRO A C 1
ATOM 784 O O . PRO A 1 104 ? -20.674 3.390 19.663 1.00 96.38 104 PRO A O 1
ATOM 787 N N . VAL A 1 105 ? -20.888 4.371 21.684 1.00 96.69 105 VAL A N 1
ATOM 788 C CA . VAL A 1 105 ? -19.526 4.088 22.158 1.00 96.69 105 VAL A CA 1
ATOM 789 C C . VAL A 1 105 ? -19.303 2.588 22.341 1.00 96.69 105 VAL A C 1
ATOM 791 O O . VAL A 1 105 ? -18.337 2.044 21.807 1.00 96.69 105 VAL A O 1
ATOM 794 N N . ALA A 1 106 ? -20.220 1.890 23.020 1.00 96.69 106 ALA A N 1
ATOM 795 C CA . ALA A 1 106 ? -20.138 0.439 23.200 1.00 96.69 106 ALA A CA 1
ATOM 796 C C . ALA A 1 106 ? -20.127 -0.303 21.852 1.00 96.69 106 ALA A C 1
ATOM 798 O O . ALA A 1 106 ? -19.315 -1.204 21.637 1.00 96.69 106 ALA A O 1
ATOM 799 N N . SER A 1 107 ? -20.972 0.127 20.912 1.00 96.56 107 SER A N 1
ATOM 800 C CA . SER A 1 107 ? -21.056 -0.458 19.573 1.00 96.56 107 SER A CA 1
ATOM 801 C C . SER A 1 107 ? -19.782 -0.234 18.757 1.00 96.56 107 SER A C 1
ATOM 803 O O . SER A 1 107 ? -19.333 -1.158 18.079 1.00 96.56 107 SER A O 1
ATOM 805 N N . ALA A 1 108 ? -19.171 0.952 18.826 1.00 97.00 108 ALA A N 1
ATOM 806 C CA . ALA A 1 108 ? -17.906 1.232 18.146 1.00 97.00 108 ALA A CA 1
ATOM 807 C C . ALA A 1 108 ? -16.756 0.401 18.733 1.00 97.00 108 ALA A C 1
ATOM 809 O O . ALA A 1 108 ? -16.038 -0.281 17.998 1.00 97.00 108 ALA A O 1
ATOM 810 N N . LEU A 1 109 ? -16.624 0.385 20.064 1.00 97.19 109 LEU A N 1
ATOM 811 C CA . LEU A 1 109 ? -15.566 -0.340 20.777 1.00 97.19 109 LEU A CA 1
ATOM 812 C C . LEU A 1 109 ? -15.742 -1.868 20.766 1.00 97.19 109 LEU A C 1
ATOM 814 O O . LEU A 1 109 ? -14.819 -2.588 21.139 1.00 97.19 109 LEU A O 1
ATOM 818 N N . SER A 1 110 ? -16.880 -2.375 20.283 1.00 97.00 110 SER A N 1
ATOM 819 C CA . SER A 1 110 ? -17.135 -3.813 20.128 1.00 97.00 110 SER A CA 1
ATOM 820 C C . SER A 1 110 ? -16.266 -4.489 19.057 1.00 97.00 110 SER A C 1
ATOM 822 O O . SER A 1 110 ? -16.288 -5.711 18.920 1.00 97.00 110 SER A O 1
ATOM 824 N N . THR A 1 111 ? -15.488 -3.736 18.275 1.00 95.50 111 THR A N 1
ATOM 825 C CA . THR A 1 111 ? -14.537 -4.322 17.323 1.00 95.50 111 THR A CA 1
ATOM 826 C C . THR A 1 111 ? -13.105 -4.230 17.859 1.00 95.50 111 THR A C 1
ATOM 828 O O . THR A 1 111 ? -12.700 -3.169 18.341 1.00 95.50 111 THR A O 1
ATOM 831 N N . PRO A 1 112 ? -12.286 -5.296 17.732 1.00 95.25 112 PRO A N 1
ATOM 832 C CA . PRO A 1 112 ? -10.898 -5.267 18.196 1.00 95.25 112 PRO A CA 1
ATOM 833 C C . PRO A 1 112 ? -10.070 -4.128 17.587 1.00 95.25 112 PRO A C 1
ATOM 835 O O . PRO A 1 112 ? -9.219 -3.561 18.269 1.00 95.25 112 PRO A O 1
ATOM 838 N N . LEU A 1 113 ? -10.341 -3.764 16.325 1.00 95.50 113 LEU A N 1
ATOM 839 C CA . LEU A 1 113 ? -9.695 -2.631 15.662 1.00 95.50 113 LEU A CA 1
ATOM 840 C C . LEU A 1 113 ? -9.986 -1.325 16.405 1.00 95.50 113 LEU A C 1
ATOM 842 O O . LEU A 1 113 ? -9.052 -0.647 16.820 1.00 95.50 113 LEU A O 1
ATOM 846 N N . MET A 1 114 ? -11.260 -0.986 16.609 1.00 97.44 114 MET A N 1
ATOM 847 C CA . MET A 1 114 ? -11.632 0.276 17.249 1.00 97.44 114 MET A CA 1
ATOM 848 C C . MET A 1 114 ? -11.183 0.340 18.706 1.00 97.44 114 MET A C 1
ATOM 850 O O . MET A 1 114 ? -10.744 1.395 19.158 1.00 97.44 114 MET A O 1
ATOM 854 N N . LEU A 1 115 ? -11.205 -0.789 19.418 1.00 96.69 115 LEU A N 1
ATOM 855 C CA . LEU A 1 115 ? -10.670 -0.894 20.774 1.00 96.69 115 LEU A CA 1
ATOM 856 C C . LEU A 1 115 ? -9.158 -0.612 20.818 1.00 96.69 115 LEU A C 1
ATOM 858 O O . LEU A 1 115 ? -8.680 0.143 21.668 1.00 96.69 115 LEU A O 1
ATOM 862 N N . ALA A 1 116 ? -8.403 -1.172 19.868 1.00 96.69 116 ALA A N 1
ATOM 863 C CA . ALA A 1 116 ? -6.974 -0.912 19.731 1.00 96.69 116 ALA A CA 1
ATOM 864 C C . ALA A 1 116 ? -6.682 0.544 19.326 1.00 96.69 116 ALA A C 1
ATOM 866 O O . ALA A 1 116 ? -5.725 1.131 19.834 1.00 96.69 116 ALA A O 1
ATOM 867 N N . LEU A 1 117 ? -7.505 1.145 18.457 1.00 97.44 117 LEU A N 1
ATOM 868 C CA . LEU A 1 117 ? -7.380 2.555 18.077 1.00 97.44 117 LEU A CA 1
ATOM 869 C C . LEU A 1 117 ? -7.680 3.486 19.250 1.00 97.44 117 LEU A C 1
ATOM 871 O O . LEU A 1 117 ? -6.900 4.400 19.497 1.00 97.44 117 LEU A O 1
ATOM 875 N N . ALA A 1 118 ? -8.744 3.229 20.011 1.00 97.06 118 ALA A N 1
ATOM 876 C CA . ALA A 1 118 ? -9.062 3.970 21.226 1.00 97.06 118 ALA A CA 1
ATOM 877 C C . ALA A 1 118 ? -7.893 3.935 22.216 1.00 97.06 118 ALA A C 1
ATOM 879 O O . ALA A 1 118 ? -7.411 4.985 22.646 1.00 97.06 118 ALA A O 1
ATOM 880 N N . ARG A 1 119 ? -7.352 2.740 22.487 1.00 95.69 119 ARG A N 1
ATOM 881 C CA . ARG A 1 119 ? -6.135 2.593 23.289 1.00 95.69 119 ARG A CA 1
ATOM 882 C C . ARG A 1 119 ? -4.984 3.417 22.725 1.00 95.69 119 ARG A C 1
ATOM 884 O O . ARG A 1 119 ? -4.411 4.215 23.453 1.00 95.69 119 ARG A O 1
ATOM 891 N N . MET A 1 120 ? -4.649 3.256 21.448 1.00 94.69 120 MET A N 1
ATOM 892 C CA . MET A 1 120 ? -3.526 3.963 20.827 1.00 94.69 120 MET A CA 1
ATOM 893 C C . MET A 1 120 ? -3.681 5.487 20.909 1.00 94.69 120 MET A C 1
ATOM 895 O O . MET A 1 120 ? -2.733 6.177 21.282 1.00 94.69 120 MET A O 1
ATOM 899 N N . VAL A 1 121 ? -4.858 6.013 20.568 1.00 95.31 121 VAL A N 1
ATOM 900 C CA . VAL A 1 121 ? -5.145 7.451 20.525 1.00 95.31 121 VAL A CA 1
ATOM 901 C C . VAL A 1 121 ? -5.035 8.060 21.916 1.00 95.31 121 VAL A C 1
ATOM 903 O O . VAL A 1 121 ? -4.240 8.979 22.109 1.00 95.31 121 VAL A O 1
ATOM 906 N N . TYR A 1 122 ? -5.766 7.528 22.895 1.00 94.50 122 TYR A N 1
ATOM 907 C CA . TYR A 1 122 ? -5.787 8.094 24.244 1.00 94.50 122 TYR A CA 1
ATOM 908 C C . TYR A 1 122 ? -4.494 7.816 25.017 1.00 94.50 122 TYR A C 1
ATOM 910 O O . TYR A 1 122 ? -4.050 8.667 25.779 1.00 94.50 122 TYR A O 1
ATOM 918 N N . GLN A 1 123 ? -3.808 6.697 24.764 1.00 91.56 123 GLN A N 1
ATOM 919 C CA . GLN A 1 123 ? -2.517 6.424 25.398 1.00 91.56 123 GLN A CA 1
ATOM 920 C C . GLN A 1 123 ? -1.403 7.343 24.871 1.00 91.56 123 GLN A C 1
ATOM 922 O O . GLN A 1 123 ? -0.545 7.773 25.639 1.00 91.56 123 GLN A O 1
ATOM 927 N N . ARG A 1 124 ? -1.391 7.661 23.567 1.00 90.06 124 ARG A N 1
ATOM 928 C CA . ARG A 1 124 ? -0.313 8.466 22.956 1.00 90.06 124 ARG A CA 1
ATOM 929 C C . ARG A 1 124 ? -0.575 9.970 23.003 1.00 90.06 124 ARG A C 1
ATOM 931 O O . ARG A 1 124 ? 0.360 10.754 23.181 1.00 90.06 124 ARG A O 1
ATOM 938 N N . LEU A 1 125 ? -1.827 10.382 22.821 1.00 90.69 125 LEU A N 1
ATOM 939 C CA . LEU A 1 125 ? -2.209 11.794 22.769 1.00 90.69 125 LEU A CA 1
ATOM 940 C C . LEU A 1 125 ? -2.749 12.314 24.105 1.00 90.69 125 LEU A C 1
ATOM 942 O O . LEU A 1 125 ? -2.660 13.518 24.343 1.00 90.69 125 LEU A O 1
ATOM 946 N N . GLY A 1 126 ? -3.272 11.435 24.963 1.00 89.75 126 GLY A N 1
ATOM 947 C CA . GLY A 1 126 ? -4.086 11.826 26.111 1.00 89.75 126 GLY A CA 1
ATOM 948 C C . GLY A 1 126 ? -5.410 12.471 25.687 1.00 89.75 126 GLY A C 1
ATOM 949 O O . GLY A 1 126 ? -5.862 12.338 24.539 1.00 89.75 126 GLY A O 1
ATOM 950 N N . GLY A 1 127 ? -5.992 13.223 26.617 1.00 89.69 127 GLY A N 1
ATOM 951 C CA . GLY A 1 127 ? -7.286 13.890 26.471 1.00 89.69 127 GLY A CA 1
ATOM 952 C C . GLY A 1 127 ? -8.378 13.166 27.250 1.00 89.69 127 GLY A C 1
ATOM 953 O O . GLY A 1 127 ? -8.159 12.053 27.715 1.00 89.69 127 GLY A O 1
ATOM 954 N N . ASP A 1 128 ? -9.539 13.799 27.387 1.00 93.50 128 ASP A N 1
ATOM 955 C CA . ASP A 1 128 ? -10.652 13.252 28.161 1.00 93.50 128 ASP A CA 1
ATOM 956 C C . ASP A 1 128 ? -11.467 12.249 27.316 1.00 93.50 128 ASP A C 1
ATOM 958 O O . ASP A 1 128 ? -12.072 12.635 26.311 1.00 93.50 128 ASP A O 1
ATOM 962 N N . PRO A 1 129 ? -11.494 10.947 27.664 1.00 94.69 129 PRO A N 1
ATOM 963 C CA . PRO A 1 129 ? -12.377 9.972 27.025 1.00 94.69 129 PRO A CA 1
ATOM 964 C C . PRO A 1 129 ? -13.860 10.295 27.232 1.00 94.69 129 PRO A C 1
ATOM 966 O O . PRO A 1 129 ? -14.684 9.869 26.423 1.00 94.69 129 PRO A O 1
ATOM 969 N N . GLY A 1 130 ? -14.203 11.058 28.277 1.00 94.25 130 GLY A N 1
ATOM 970 C CA . GLY A 1 130 ? -15.554 11.540 28.548 1.00 94.25 130 GLY A CA 1
ATOM 971 C C . GLY A 1 130 ? -16.152 12.356 27.402 1.00 94.25 130 GLY A C 1
ATOM 972 O O . GLY A 1 130 ? -17.368 12.329 27.225 1.00 94.25 130 GLY A O 1
ATOM 973 N N . ASP A 1 131 ? -15.322 12.973 26.552 1.00 93.50 131 ASP A N 1
ATOM 974 C CA . ASP A 1 131 ? -15.770 13.655 25.332 1.00 93.50 131 ASP A CA 1
ATOM 975 C C . ASP A 1 131 ? -16.588 12.728 24.416 1.00 93.50 131 ASP A C 1
ATOM 977 O O . ASP A 1 131 ? -17.495 13.196 23.731 1.00 93.50 131 ASP A O 1
ATOM 981 N N . LEU A 1 132 ? -16.310 11.414 24.416 1.00 95.25 132 LEU A N 1
ATOM 982 C CA . LEU A 1 132 ? -17.049 10.420 23.621 1.00 95.25 132 LEU A CA 1
ATOM 983 C C . LEU A 1 132 ? -18.514 10.268 24.053 1.00 95.25 132 LEU A C 1
ATOM 985 O O . LEU A 1 132 ? -19.304 9.687 23.313 1.00 95.25 132 LEU A O 1
ATOM 989 N N . LEU A 1 133 ? -18.869 10.766 25.240 1.00 96.00 133 LEU A N 1
ATOM 990 C CA . LEU A 1 133 ? -20.220 10.713 25.795 1.00 96.00 133 LEU A CA 1
ATOM 991 C C . LEU A 1 133 ? -21.078 11.919 25.381 1.00 96.00 133 LEU A C 1
ATOM 993 O O . LEU A 1 133 ? -22.256 11.981 25.736 1.00 96.00 133 LEU A O 1
ATOM 997 N N . ASP A 1 134 ? -20.520 12.877 24.631 1.00 95.62 134 ASP A N 1
ATOM 998 C CA . ASP A 1 134 ? -21.291 13.977 24.053 1.00 95.62 134 ASP A CA 1
ATOM 999 C C . ASP A 1 134 ? -22.245 13.445 22.975 1.00 95.62 134 ASP A C 1
ATOM 1001 O O . ASP A 1 134 ? -21.870 13.251 21.818 1.00 95.62 134 ASP A O 1
ATOM 1005 N N . ALA A 1 135 ? -23.507 13.253 23.355 1.00 91.38 135 ALA A N 1
ATOM 1006 C CA . ALA A 1 135 ? -24.549 12.722 22.483 1.00 91.38 135 ALA A CA 1
ATOM 1007 C C . ALA A 1 135 ? -24.867 13.606 21.262 1.00 91.38 135 ALA A C 1
ATOM 1009 O O . ALA A 1 135 ? -25.481 13.121 20.315 1.00 91.38 135 ALA A O 1
ATOM 1010 N N . THR A 1 136 ? -24.483 14.889 21.264 1.00 93.38 136 THR A N 1
ATOM 1011 C CA . THR A 1 136 ? -24.672 15.765 20.095 1.00 93.38 136 THR A CA 1
ATOM 1012 C C . THR A 1 136 ? -23.596 15.549 19.040 1.00 93.38 136 THR A C 1
ATOM 1014 O O . THR A 1 136 ? -23.860 15.678 17.847 1.00 93.38 136 THR A O 1
ATOM 1017 N N . ARG A 1 137 ? -22.384 15.200 19.479 1.00 94.19 137 ARG A N 1
ATOM 1018 C CA . ARG A 1 137 ? -21.222 14.970 18.618 1.00 94.19 137 ARG A CA 1
ATOM 1019 C C . ARG A 1 137 ? -21.053 13.499 18.239 1.00 94.19 137 ARG A C 1
ATOM 1021 O O . ARG A 1 137 ? -20.559 13.207 17.153 1.00 94.19 137 ARG A O 1
ATOM 1028 N N . PHE A 1 138 ? -21.447 12.596 19.129 1.00 95.69 138 PHE A N 1
ATOM 1029 C CA . PHE A 1 138 ? -21.297 11.146 19.023 1.00 95.69 138 PHE A CA 1
ATOM 1030 C C . PHE A 1 138 ? -22.661 10.453 19.081 1.00 95.69 138 PHE A C 1
ATOM 1032 O O . PHE A 1 138 ? -22.925 9.597 19.924 1.00 95.69 138 PHE A O 1
ATOM 1039 N N . ASP A 1 139 ? -23.540 10.846 18.163 1.00 93.88 139 ASP A N 1
ATOM 1040 C CA . ASP A 1 139 ? -24.925 10.374 18.070 1.00 93.88 139 ASP A CA 1
ATOM 1041 C C . ASP A 1 139 ? -25.047 8.913 17.601 1.00 93.88 139 ASP A C 1
ATOM 1043 O O . ASP A 1 139 ? -26.043 8.234 17.862 1.00 93.88 139 ASP A O 1
ATOM 1047 N N . CYS A 1 140 ? -24.026 8.405 16.914 1.00 95.88 140 CYS A N 1
ATOM 1048 C CA . CYS A 1 140 ? -24.006 7.071 16.345 1.00 95.88 140 CYS A CA 1
ATOM 1049 C C . CYS A 1 140 ? -22.614 6.437 16.398 1.00 95.88 140 CYS A C 1
ATOM 1051 O O . CYS A 1 140 ? -21.586 7.095 16.574 1.00 95.88 140 CYS A O 1
ATOM 1053 N N . ARG A 1 141 ? -22.581 5.115 16.200 1.00 96.38 141 ARG A N 1
ATOM 1054 C CA . ARG A 1 141 ? -21.345 4.325 16.124 1.00 96.38 141 ARG A CA 1
ATOM 1055 C C . ARG A 1 141 ? -20.326 4.933 15.151 1.00 96.38 141 ARG A C 1
ATOM 1057 O O . ARG A 1 141 ? -19.144 4.984 15.469 1.00 96.38 141 ARG A O 1
ATOM 1064 N N . HIS A 1 142 ? -20.788 5.391 13.988 1.00 97.19 142 HIS A N 1
ATOM 1065 C CA . HIS A 1 142 ? -19.918 5.903 12.931 1.00 97.19 142 HIS A CA 1
ATOM 1066 C C . HIS A 1 142 ? -19.177 7.179 13.355 1.00 97.19 142 HIS A C 1
ATOM 1068 O O . HIS A 1 142 ? -17.984 7.290 13.110 1.00 97.19 142 HIS A O 1
ATOM 1074 N N . ALA A 1 143 ? -19.832 8.085 14.091 1.00 97.25 143 ALA A N 1
ATOM 1075 C CA . ALA A 1 143 ? -19.199 9.303 14.600 1.00 97.25 143 ALA A CA 1
ATOM 1076 C C . ALA A 1 143 ? -18.035 9.003 15.566 1.00 97.25 143 ALA A C 1
ATOM 1078 O O . ALA A 1 143 ? -17.001 9.674 15.543 1.00 97.25 143 ALA A O 1
ATOM 1079 N N . VAL A 1 144 ? -18.176 7.962 16.397 1.00 96.88 144 VAL A N 1
ATOM 1080 C CA . VAL A 1 144 ? -17.093 7.487 17.275 1.00 96.88 144 VAL A CA 1
ATOM 1081 C C . VAL A 1 144 ? -15.966 6.853 16.453 1.00 96.88 144 VAL A C 1
ATOM 1083 O O . VAL A 1 144 ? -14.789 7.109 16.717 1.00 96.88 144 VAL A O 1
ATOM 1086 N N . GLU A 1 145 ? -16.309 6.045 15.445 1.00 97.88 145 GLU A N 1
ATOM 1087 C CA . GLU A 1 145 ? -15.330 5.406 14.559 1.00 97.88 145 GLU A CA 1
ATOM 1088 C C . GLU A 1 145 ? -14.488 6.421 13.779 1.00 97.88 145 GLU A C 1
ATOM 1090 O O . GLU A 1 145 ? -13.257 6.313 13.754 1.00 97.88 145 GLU A O 1
ATOM 1095 N N . ASP A 1 146 ? -15.138 7.435 13.215 1.00 96.69 146 ASP A N 1
ATOM 1096 C CA . ASP A 1 146 ? -14.494 8.519 12.480 1.00 96.69 146 ASP A CA 1
ATOM 1097 C C . ASP A 1 146 ? -13.568 9.326 13.390 1.00 96.69 146 ASP A C 1
ATOM 1099 O O . ASP A 1 146 ? -12.407 9.550 13.048 1.00 96.69 146 ASP A O 1
ATOM 1103 N N . HIS A 1 147 ? -14.017 9.680 14.599 1.00 96.00 147 HIS A N 1
ATOM 1104 C CA . HIS A 1 147 ? -13.183 10.418 15.549 1.00 96.00 147 HIS A CA 1
ATOM 1105 C C . HIS A 1 147 ? -11.900 9.679 15.926 1.00 96.00 147 HIS A C 1
ATOM 1107 O O . HIS A 1 147 ? -10.822 10.281 15.975 1.00 96.00 147 HIS A O 1
ATOM 1113 N N . LEU A 1 148 ? -12.002 8.379 16.202 1.00 96.75 148 LEU A N 1
ATOM 1114 C CA . LEU A 1 148 ? -10.836 7.568 16.532 1.00 96.75 148 LEU A CA 1
ATOM 1115 C C . LEU A 1 148 ? -9.907 7.432 15.321 1.00 96.75 148 LEU A C 1
ATOM 1117 O O . LEU A 1 148 ? -8.696 7.597 15.469 1.00 96.75 148 LEU A O 1
ATOM 1121 N N . THR A 1 149 ? -10.463 7.202 14.129 1.00 95.62 149 THR A N 1
ATOM 1122 C CA . THR A 1 149 ? -9.701 7.051 12.880 1.00 95.62 149 THR A CA 1
ATOM 1123 C C . THR A 1 149 ? -8.966 8.339 12.494 1.00 95.62 149 THR A C 1
ATOM 1125 O O . THR A 1 149 ? -7.780 8.293 12.157 1.00 95.62 149 THR A O 1
ATOM 1128 N N . ASP A 1 150 ? -9.604 9.502 12.631 1.00 94.31 150 ASP A N 1
ATOM 1129 C CA . ASP A 1 150 ? -9.026 10.811 12.294 1.00 94.31 150 ASP A CA 1
ATOM 1130 C C . ASP A 1 150 ? -7.770 11.151 13.106 1.00 94.31 150 ASP A C 1
ATOM 1132 O O . ASP A 1 150 ? -6.856 11.839 12.619 1.00 94.31 150 ASP A O 1
ATOM 1136 N N . ARG A 1 151 ? -7.707 10.632 14.338 1.00 95.12 151 ARG A N 1
ATOM 1137 C CA . ARG A 1 151 ? -6.603 10.842 15.279 1.00 95.12 151 ARG A CA 1
ATOM 1138 C C . ARG A 1 151 ? -5.500 9.792 15.171 1.00 95.12 151 ARG A C 1
ATOM 1140 O O . ARG A 1 151 ? -4.440 9.994 15.762 1.00 95.12 151 ARG A O 1
ATOM 1147 N N . VAL A 1 152 ? -5.684 8.717 14.398 1.00 94.38 152 VAL A N 1
ATOM 1148 C CA . VAL A 1 152 ? -4.676 7.649 14.248 1.00 94.38 152 VAL A CA 1
ATOM 1149 C C . VAL A 1 152 ? -3.356 8.180 13.716 1.00 94.38 152 VAL A C 1
ATOM 1151 O O . VAL A 1 152 ? -2.304 7.816 14.233 1.00 94.38 152 VAL A O 1
ATOM 1154 N N . ILE A 1 153 ? -3.386 9.053 12.705 1.00 94.00 153 ILE A N 1
ATOM 1155 C CA . ILE A 1 153 ? -2.153 9.603 12.122 1.00 94.00 153 ILE A CA 1
ATOM 1156 C C . ILE A 1 153 ? -1.418 10.451 13.163 1.00 94.00 153 ILE A C 1
ATOM 1158 O O . ILE A 1 153 ? -0.204 10.334 13.310 1.00 94.00 153 ILE A O 1
ATOM 1162 N N . ASP A 1 154 ? -2.136 11.267 13.930 1.00 93.69 154 ASP A N 1
ATOM 1163 C CA . ASP A 1 154 ? -1.505 12.103 14.950 1.00 93.69 154 ASP A CA 1
ATOM 1164 C C . ASP A 1 154 ? -0.941 11.244 16.089 1.00 93.69 154 ASP A C 1
ATOM 1166 O O . ASP A 1 154 ? 0.180 11.479 16.535 1.00 93.69 154 ASP A O 1
ATOM 1170 N N . ALA A 1 155 ? -1.665 10.197 16.498 1.00 93.31 155 ALA A N 1
ATOM 1171 C CA . ALA A 1 155 ? -1.213 9.246 17.506 1.00 93.31 155 ALA A CA 1
ATOM 117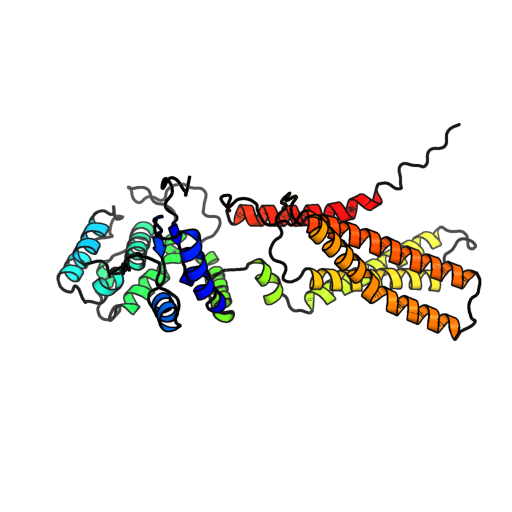2 C C . ALA A 1 155 ? 0.029 8.472 17.042 1.00 93.31 155 ALA A C 1
ATOM 1174 O O . ALA A 1 155 ? 1.019 8.425 17.767 1.00 93.31 155 ALA A O 1
ATOM 1175 N N . ALA A 1 156 ? 0.029 7.920 15.826 1.00 92.31 156 ALA A N 1
ATOM 1176 C CA . ALA A 1 156 ? 1.136 7.126 15.286 1.00 92.31 156 ALA A CA 1
ATOM 1177 C C . ALA A 1 156 ? 2.453 7.915 15.175 1.00 92.31 156 ALA A C 1
ATOM 1179 O O . ALA A 1 156 ? 3.528 7.338 15.318 1.00 92.31 156 ALA A O 1
ATOM 1180 N N . TYR A 1 157 ? 2.371 9.229 14.950 1.00 90.62 157 TYR A N 1
ATOM 1181 C CA . TYR A 1 157 ? 3.527 10.124 14.845 1.00 90.62 157 TYR A CA 1
ATOM 1182 C C . TYR A 1 157 ? 3.805 10.933 16.124 1.00 90.62 157 TYR A C 1
ATOM 1184 O O . TYR A 1 157 ? 4.728 11.752 16.137 1.00 90.62 157 TYR A O 1
ATOM 1192 N N . ALA A 1 158 ? 3.032 10.731 17.195 1.00 88.44 158 ALA A N 1
ATOM 1193 C CA . ALA A 1 158 ? 3.301 11.347 18.490 1.00 88.44 158 ALA A CA 1
ATOM 1194 C C . ALA A 1 158 ? 4.629 10.824 19.066 1.00 88.44 158 ALA A C 1
ATOM 1196 O O . ALA A 1 158 ? 4.978 9.670 18.815 1.00 88.44 158 ALA A O 1
ATOM 1197 N N . PRO A 1 159 ? 5.376 11.620 19.845 1.00 82.00 159 PRO A N 1
ATOM 1198 C CA . PRO A 1 159 ? 6.551 11.120 20.550 1.00 82.00 159 PRO A CA 1
ATOM 1199 C C . PRO A 1 159 ? 6.145 10.078 21.598 1.00 82.00 159 PRO A C 1
ATOM 1201 O O . PRO A 1 159 ? 5.101 10.209 22.241 1.00 82.00 159 PRO A O 1
ATOM 1204 N N . ASP A 1 160 ? 6.984 9.061 21.793 1.00 78.38 160 ASP A N 1
ATOM 1205 C CA . ASP A 1 160 ? 6.802 8.128 22.905 1.00 78.38 160 ASP A CA 1
ATOM 1206 C C . ASP A 1 160 ? 6.920 8.873 24.236 1.00 78.38 160 ASP A C 1
ATOM 1208 O O . ASP A 1 160 ? 7.704 9.816 24.362 1.00 78.38 160 ASP A O 1
ATOM 1212 N N . ARG A 1 161 ? 6.152 8.443 25.238 1.00 73.94 161 ARG A N 1
ATOM 1213 C CA . ARG A 1 161 ? 6.153 9.029 26.581 1.00 73.94 161 ARG A CA 1
ATOM 1214 C C . ARG A 1 161 ? 6.634 8.010 27.607 1.00 73.94 161 ARG A C 1
ATOM 1216 O O . ARG A 1 161 ? 6.356 6.819 27.491 1.00 73.94 161 ARG A O 1
ATOM 1223 N N . LEU A 1 162 ? 7.369 8.493 28.600 1.00 68.88 162 LEU A N 1
ATOM 1224 C CA . LEU A 1 162 ? 7.688 7.753 29.815 1.00 68.88 162 LEU A CA 1
ATOM 1225 C C . LEU A 1 162 ? 6.423 7.606 30.677 1.00 68.88 162 LEU A C 1
ATOM 1227 O O . LEU A 1 162 ? 5.504 8.415 30.535 1.00 68.88 162 LEU A O 1
ATOM 1231 N N . PRO A 1 163 ? 6.397 6.662 31.638 1.00 67.12 163 PRO A N 1
ATOM 1232 C CA . PRO A 1 163 ? 5.317 6.573 32.626 1.00 67.12 163 PRO A CA 1
ATOM 1233 C C . PRO A 1 163 ? 5.073 7.881 33.397 1.00 67.12 163 PRO A C 1
ATOM 1235 O O . PRO A 1 163 ? 3.968 8.135 33.843 1.00 67.12 163 PRO A O 1
ATOM 1238 N N . SER A 1 164 ? 6.089 8.745 33.506 1.00 65.31 164 SER A N 1
ATOM 1239 C CA . SER A 1 164 ? 5.987 10.087 34.098 1.00 65.31 164 SER A CA 1
ATOM 1240 C C . SER A 1 164 ? 5.306 11.132 33.201 1.00 65.31 164 SER A C 1
ATOM 1242 O O . SER A 1 164 ? 5.344 12.317 33.512 1.00 65.31 164 SER A O 1
ATOM 1244 N N . GLY A 1 165 ? 4.776 10.737 32.040 1.00 65.75 165 GLY A N 1
ATOM 1245 C CA . GLY A 1 165 ? 4.149 11.627 31.058 1.00 65.75 165 GLY A CA 1
ATOM 1246 C C . GLY A 1 165 ? 5.131 12.427 30.192 1.00 65.75 165 GLY A C 1
ATOM 1247 O O . GLY A 1 165 ? 4.736 12.958 29.152 1.00 65.75 165 GLY A O 1
ATOM 1248 N N . ASN A 1 166 ? 6.414 12.478 30.564 1.00 67.81 166 ASN A N 1
ATOM 1249 C CA . ASN A 1 166 ? 7.450 13.182 29.810 1.00 67.81 166 ASN A CA 1
ATOM 1250 C C . ASN A 1 166 ? 7.781 12.463 28.492 1.00 67.81 166 ASN A C 1
ATOM 1252 O O . ASN A 1 166 ? 7.888 11.234 28.487 1.00 67.81 166 ASN A O 1
ATOM 1256 N N . PRO A 1 167 ? 7.998 13.186 27.378 1.00 71.50 167 PRO A N 1
ATOM 1257 C CA . PRO A 1 167 ? 8.430 12.564 26.134 1.00 71.50 167 PRO A CA 1
ATOM 1258 C C . PRO A 1 167 ? 9.783 11.873 26.334 1.00 71.50 167 PRO A C 1
ATOM 1260 O O . PRO A 1 167 ? 10.716 12.447 26.897 1.00 71.50 167 PRO A O 1
ATOM 1263 N N . VAL A 1 168 ? 9.900 10.635 25.857 1.00 76.94 168 VAL A N 1
ATOM 1264 C CA . VAL A 1 168 ? 11.182 9.938 25.789 1.00 76.94 168 VAL A CA 1
ATOM 1265 C C . VAL A 1 168 ? 12.076 10.751 24.854 1.00 76.94 168 VAL A C 1
ATOM 1267 O O . VAL A 1 168 ? 11.693 11.037 23.718 1.00 76.94 168 VAL A O 1
ATOM 1270 N N . HIS A 1 169 ? 13.273 11.124 25.311 1.00 64.75 169 HIS A N 1
ATOM 1271 C CA . HIS A 1 169 ? 14.290 11.752 24.467 1.00 64.75 169 HIS A CA 1
ATOM 1272 C C . HIS A 1 169 ? 14.828 10.736 23.446 1.00 64.75 169 HIS A C 1
ATOM 1274 O O . HIS A 1 169 ? 15.914 10.183 23.600 1.00 64.75 169 HIS A O 1
ATOM 1280 N N . GLN A 1 170 ? 14.036 10.450 22.415 1.00 66.25 170 GLN A N 1
ATOM 1281 C CA . GLN A 1 170 ? 14.432 9.642 21.268 1.00 66.25 170 GLN A CA 1
ATOM 1282 C C . GLN A 1 170 ? 14.908 10.536 20.126 1.00 66.25 170 GLN A C 1
ATOM 1284 O O . GLN A 1 170 ? 14.661 11.745 20.096 1.00 66.25 170 GLN A O 1
ATOM 1289 N N . THR A 1 171 ? 15.584 9.923 19.156 1.00 62.03 171 THR A N 1
ATOM 1290 C CA . THR A 1 171 ? 15.882 10.570 17.880 1.00 62.03 171 THR A CA 1
ATOM 1291 C C . THR A 1 171 ? 14.563 11.079 17.286 1.00 62.03 171 THR A C 1
ATOM 1293 O O . THR A 1 171 ? 13.620 10.291 17.187 1.00 62.03 171 THR A O 1
ATOM 1296 N N . PRO A 1 172 ? 14.447 12.371 16.927 1.00 64.88 172 PRO A N 1
ATOM 1297 C CA . PRO A 1 172 ? 13.193 12.912 16.424 1.00 64.88 172 PRO A CA 1
ATOM 1298 C C . PRO A 1 172 ? 12.722 12.091 15.225 1.00 64.88 172 PRO A C 1
ATOM 1300 O O . PRO A 1 172 ? 13.512 11.785 14.324 1.00 64.88 172 PRO A O 1
ATOM 1303 N N . ALA A 1 173 ? 11.438 11.717 15.231 1.00 72.50 173 ALA A N 1
ATOM 1304 C CA . ALA A 1 173 ? 10.826 11.017 14.114 1.00 72.50 173 ALA A CA 1
ATOM 1305 C C . ALA A 1 173 ? 11.138 11.779 12.821 1.00 72.50 173 ALA A C 1
ATOM 1307 O O . ALA A 1 173 ? 11.001 13.003 12.755 1.00 72.50 173 ALA A O 1
ATOM 1308 N N . ARG A 1 174 ? 11.575 11.053 11.785 1.00 83.00 174 ARG A N 1
ATOM 1309 C CA . ARG A 1 174 ? 12.008 11.659 10.516 1.00 83.00 174 ARG A CA 1
ATOM 1310 C C . ARG A 1 174 ? 10.927 12.545 9.884 1.00 83.00 174 ARG A C 1
ATOM 1312 O O . ARG A 1 174 ? 11.254 13.469 9.141 1.00 83.00 174 ARG A O 1
ATOM 1319 N N . TRP A 1 175 ? 9.661 12.254 10.172 1.00 88.56 175 TRP A N 1
ATOM 1320 C CA . TRP A 1 175 ? 8.505 12.997 9.693 1.00 88.56 175 TRP A CA 1
ATOM 1321 C C . TRP A 1 175 ? 7.533 13.280 10.831 1.00 88.56 175 TRP A C 1
ATOM 1323 O O . TRP A 1 175 ? 7.392 12.482 11.752 1.00 88.56 175 TRP A O 1
ATOM 1333 N N . THR A 1 176 ? 6.840 14.407 10.728 1.00 90.62 176 THR A N 1
ATOM 1334 C CA . THR A 1 176 ? 5.755 14.800 11.639 1.00 90.62 176 THR A CA 1
ATOM 1335 C C . THR A 1 176 ? 4.394 14.354 11.099 1.00 90.62 176 THR A C 1
ATOM 1337 O O . THR A 1 176 ? 4.233 14.205 9.885 1.00 90.62 176 THR A O 1
ATOM 1340 N N . ALA A 1 177 ? 3.382 14.239 11.968 1.00 91.81 177 ALA A N 1
ATOM 1341 C CA . ALA A 1 177 ? 2.000 13.937 11.565 1.00 91.81 177 ALA A CA 1
ATOM 1342 C C . ALA A 1 177 ? 1.488 14.885 10.463 1.00 91.81 177 ALA A C 1
ATOM 1344 O O . ALA A 1 177 ? 0.908 14.455 9.467 1.00 91.81 177 ALA A O 1
ATOM 1345 N N . ARG A 1 178 ? 1.803 16.183 10.584 1.00 92.38 178 ARG A N 1
ATOM 1346 C CA . ARG A 1 178 ? 1.447 17.226 9.608 1.00 92.38 178 ARG A CA 1
ATOM 1347 C C . ARG A 1 178 ? 2.050 16.987 8.219 1.00 92.38 178 ARG A C 1
ATOM 1349 O O . ARG A 1 178 ? 1.428 17.343 7.225 1.00 92.38 178 ARG A O 1
ATOM 1356 N N . GLN A 1 179 ? 3.249 16.409 8.143 1.00 93.75 179 GLN A N 1
ATOM 1357 C CA . GLN A 1 179 ? 3.880 16.043 6.869 1.00 93.75 179 GLN A CA 1
ATOM 1358 C C . GLN A 1 179 ? 3.317 14.731 6.320 1.00 93.75 179 GLN A C 1
ATOM 1360 O O . GLN A 1 179 ? 3.082 14.625 5.121 1.00 93.75 179 GLN A O 1
ATOM 1365 N N . ALA A 1 180 ? 3.074 13.749 7.190 1.00 93.56 180 ALA A N 1
ATOM 1366 C CA . ALA A 1 180 ? 2.585 12.435 6.792 1.00 93.56 180 ALA A CA 1
ATOM 1367 C C . ALA A 1 180 ? 1.137 12.464 6.285 1.00 93.56 180 ALA A C 1
ATOM 1369 O O . ALA A 1 180 ? 0.824 11.787 5.307 1.00 93.56 180 ALA A O 1
ATOM 1370 N N . ARG A 1 181 ? 0.267 13.274 6.905 1.00 93.69 181 ARG A N 1
ATOM 1371 C CA . ARG A 1 181 ? -1.163 13.367 6.573 1.00 93.69 181 ARG A CA 1
ATOM 1372 C C . ARG A 1 181 ? -1.429 13.569 5.073 1.00 93.69 181 ARG A C 1
ATOM 1374 O O . ARG A 1 181 ? -2.079 12.701 4.500 1.00 93.69 181 ARG A O 1
ATOM 1381 N N . PRO A 1 182 ? -0.901 14.603 4.385 1.00 94.50 182 PRO A N 1
ATOM 1382 C CA . PRO A 1 182 ? -1.151 14.778 2.952 1.00 94.50 182 PRO A CA 1
ATOM 1383 C C . PRO A 1 182 ? -0.621 13.619 2.094 1.00 94.50 182 PRO A C 1
ATOM 1385 O O . PRO A 1 182 ? -1.233 13.287 1.081 1.00 94.50 182 PRO A O 1
ATOM 1388 N N . TRP A 1 183 ? 0.481 12.969 2.486 1.00 94.25 183 TRP A N 1
ATOM 1389 C CA . TRP A 1 183 ? 1.023 11.821 1.749 1.00 94.25 183 TRP A CA 1
ATOM 1390 C C . TRP A 1 183 ? 0.154 10.574 1.902 1.00 94.25 183 TRP A C 1
ATOM 1392 O O . TRP A 1 183 ? -0.118 9.892 0.917 1.00 94.25 183 TRP A O 1
ATOM 1402 N N . LEU A 1 184 ? -0.317 10.291 3.117 1.00 93.69 184 LEU A N 1
ATOM 1403 C CA . LEU A 1 184 ? -1.219 9.172 3.381 1.00 93.69 184 LEU A CA 1
ATOM 1404 C C . LEU A 1 184 ? -2.594 9.410 2.750 1.00 93.69 184 LEU A C 1
ATOM 1406 O O . LEU A 1 184 ? -3.139 8.491 2.147 1.00 93.69 184 LEU A O 1
ATOM 1410 N N . THR A 1 185 ? -3.112 10.643 2.782 1.00 93.94 185 THR A N 1
ATOM 1411 C CA . THR A 1 185 ? -4.327 11.022 2.045 1.00 93.94 185 THR A CA 1
ATOM 1412 C C . THR A 1 185 ? -4.150 10.801 0.545 1.00 93.94 185 THR A C 1
ATOM 1414 O O . THR A 1 185 ? -5.015 10.210 -0.096 1.00 93.94 185 THR A O 1
ATOM 1417 N N . PHE A 1 186 ? -3.013 11.213 -0.023 1.00 92.69 186 PHE A N 1
ATOM 1418 C CA . PHE A 1 186 ? -2.708 10.960 -1.428 1.00 92.69 186 PHE A CA 1
ATOM 1419 C C . PHE A 1 186 ? -2.697 9.459 -1.755 1.00 92.69 186 PHE A C 1
ATOM 1421 O O . PHE A 1 186 ? -3.307 9.046 -2.742 1.00 92.69 186 PHE A O 1
ATOM 1428 N N . LEU A 1 187 ? -2.057 8.635 -0.919 1.00 92.81 187 LEU A N 1
ATOM 1429 C CA . LEU A 1 187 ? -2.033 7.181 -1.098 1.00 92.81 187 LEU A CA 1
ATOM 1430 C C . LEU A 1 187 ? -3.428 6.558 -0.967 1.00 92.81 187 LEU A C 1
ATOM 1432 O O . LEU A 1 187 ? -3.777 5.701 -1.774 1.00 92.81 187 LEU A O 1
ATOM 1436 N N . ALA A 1 188 ? -4.242 7.012 -0.013 1.00 91.75 188 ALA A N 1
ATOM 1437 C CA . ALA A 1 188 ? -5.613 6.541 0.165 1.00 91.75 188 ALA A CA 1
ATOM 1438 C C . ALA A 1 188 ? -6.483 6.862 -1.061 1.00 91.75 188 ALA A C 1
ATOM 1440 O O . ALA A 1 188 ? -7.137 5.973 -1.605 1.00 91.75 188 ALA A O 1
ATOM 1441 N N . ILE A 1 189 ? -6.428 8.105 -1.558 1.00 92.81 189 ILE A N 1
ATOM 1442 C CA . ILE A 1 189 ? -7.132 8.523 -2.780 1.00 92.81 189 ILE A CA 1
ATOM 1443 C C . ILE A 1 189 ? -6.645 7.712 -3.985 1.00 92.81 189 ILE A C 1
ATOM 1445 O O . ILE A 1 189 ? -7.454 7.275 -4.804 1.00 92.81 189 ILE A O 1
ATOM 1449 N N . TYR A 1 190 ? -5.334 7.489 -4.098 1.00 90.88 190 TYR A N 1
ATOM 1450 C CA . TYR A 1 190 ? -4.746 6.682 -5.162 1.00 90.88 190 TYR A CA 1
ATOM 1451 C C . TYR A 1 190 ? -5.281 5.242 -5.135 1.00 90.88 190 TYR A C 1
ATOM 1453 O O . TYR A 1 190 ? -5.820 4.777 -6.138 1.00 90.88 190 TYR A O 1
ATOM 1461 N N . LEU A 1 191 ? -5.191 4.554 -3.995 1.00 91.50 191 LEU A N 1
ATOM 1462 C CA . LEU A 1 191 ? -5.651 3.169 -3.848 1.00 91.50 191 LEU A CA 1
ATOM 1463 C C . LEU A 1 191 ? -7.155 3.047 -4.116 1.00 91.50 191 LEU A C 1
ATOM 1465 O O . LEU A 1 191 ? -7.581 2.165 -4.863 1.00 91.50 191 LEU A O 1
ATOM 1469 N N . HIS A 1 192 ? -7.947 3.995 -3.609 1.00 90.94 192 HIS A N 1
ATOM 1470 C CA . HIS A 1 192 ? -9.385 4.053 -3.855 1.00 90.94 192 HIS A CA 1
ATOM 1471 C C . HIS A 1 192 ? -9.712 4.237 -5.344 1.00 90.94 192 HIS A C 1
ATOM 1473 O O . HIS A 1 192 ? -10.511 3.485 -5.904 1.00 90.94 192 HIS A O 1
ATOM 1479 N N . ARG A 1 193 ? -9.045 5.184 -6.020 1.00 90.50 193 ARG A N 1
ATOM 1480 C CA . ARG A 1 193 ? -9.245 5.463 -7.452 1.00 90.50 193 ARG A CA 1
ATOM 1481 C C . ARG A 1 193 ? -8.966 4.244 -8.330 1.00 90.50 193 ARG A C 1
ATOM 1483 O O . ARG A 1 193 ? -9.657 4.053 -9.328 1.00 90.50 193 ARG A O 1
ATOM 1490 N N . TYR A 1 194 ? -7.969 3.438 -7.974 1.00 87.50 194 TYR A N 1
ATOM 1491 C CA . TYR A 1 194 ? -7.597 2.237 -8.728 1.00 87.50 194 TYR A CA 1
ATOM 1492 C C . TYR A 1 194 ? -8.251 0.950 -8.206 1.00 87.50 194 TYR A C 1
ATOM 1494 O O . TYR A 1 194 ? -8.022 -0.106 -8.791 1.00 87.50 194 TYR A O 1
ATOM 1502 N N . ARG A 1 195 ? -9.087 1.032 -7.157 1.00 85.75 195 ARG A N 1
ATOM 1503 C CA . ARG A 1 195 ? -9.705 -0.119 -6.471 1.00 85.75 195 ARG A CA 1
ATOM 1504 C C . ARG A 1 195 ? -8.680 -1.184 -6.062 1.00 85.75 195 ARG A C 1
ATOM 1506 O O . ARG A 1 195 ? -8.953 -2.380 -6.119 1.00 85.75 195 ARG A O 1
ATOM 1513 N N . GLU A 1 196 ? -7.493 -0.741 -5.664 1.00 83.56 196 GLU A N 1
ATOM 1514 C CA . GLU A 1 196 ? -6.410 -1.606 -5.200 1.00 83.56 196 GLU A CA 1
ATOM 1515 C C . GLU A 1 196 ? -6.388 -1.598 -3.667 1.00 83.56 196 GLU A C 1
ATOM 1517 O O . GLU A 1 196 ? -6.498 -0.541 -3.048 1.00 83.56 196 GLU A O 1
ATOM 1522 N N . ARG A 1 197 ? -6.260 -2.778 -3.050 1.00 77.62 197 ARG A N 1
ATOM 1523 C CA . ARG A 1 197 ? -6.058 -2.906 -1.595 1.00 77.62 197 ARG A CA 1
ATOM 1524 C C . ARG A 1 197 ? -4.573 -2.788 -1.229 1.00 77.62 197 ARG A C 1
ATOM 1526 O O . ARG A 1 197 ? -4.244 -2.173 -0.221 1.00 77.62 197 ARG A O 1
ATOM 1533 N N . ASP A 1 198 ? -3.695 -3.280 -2.106 1.00 81.88 198 ASP A N 1
ATOM 1534 C CA . ASP A 1 198 ? -2.244 -3.272 -1.911 1.00 81.88 198 ASP A CA 1
ATOM 1535 C C . ASP A 1 198 ? -1.538 -2.195 -2.734 1.00 81.88 198 ASP A C 1
ATOM 1537 O O . ASP A 1 198 ? -1.790 -2.009 -3.929 1.00 81.88 198 ASP A O 1
ATOM 1541 N N . LEU A 1 199 ? -0.564 -1.528 -2.110 1.00 84.25 199 LEU A N 1
ATOM 1542 C CA . LEU A 1 199 ? 0.275 -0.546 -2.787 1.00 84.25 199 LEU A CA 1
ATOM 1543 C C . LEU A 1 199 ? 1.366 -1.225 -3.626 1.00 84.25 199 LEU A C 1
ATOM 1545 O O . LEU A 1 199 ? 2.482 -1.477 -3.167 1.00 84.25 199 LEU A O 1
ATOM 1549 N N . ALA A 1 200 ? 1.082 -1.422 -4.912 1.00 83.25 200 ALA A N 1
ATOM 1550 C CA . ALA A 1 200 ? 2.090 -1.754 -5.916 1.00 83.25 200 ALA A CA 1
ATOM 1551 C C . ALA A 1 200 ? 2.924 -0.508 -6.275 1.00 83.25 200 ALA A C 1
ATOM 1553 O O . ALA A 1 200 ? 2.706 0.128 -7.308 1.00 83.25 200 ALA A O 1
ATOM 1554 N N . TRP A 1 201 ? 3.873 -0.131 -5.412 1.00 79.19 201 TRP A N 1
ATOM 1555 C CA . TRP A 1 201 ? 4.635 1.125 -5.519 1.00 79.19 201 TRP A CA 1
ATOM 1556 C C . TRP A 1 201 ? 5.342 1.324 -6.876 1.00 79.19 201 TRP A C 1
ATOM 1558 O O . TRP A 1 201 ? 5.471 2.454 -7.339 1.00 79.19 201 TRP A O 1
ATOM 1568 N N . TRP A 1 202 ? 5.729 0.251 -7.572 1.00 76.88 202 TRP A N 1
ATOM 1569 C CA . TRP A 1 202 ? 6.327 0.311 -8.917 1.00 76.88 202 TRP A CA 1
ATOM 1570 C C . TRP A 1 202 ? 5.342 0.749 -10.017 1.00 76.88 202 TRP A C 1
ATOM 1572 O O . TRP A 1 202 ? 5.764 1.221 -11.072 1.00 76.88 202 TRP A O 1
ATOM 1582 N N . ARG A 1 203 ? 4.025 0.629 -9.791 1.00 80.69 203 ARG A N 1
ATOM 1583 C CA . ARG A 1 203 ? 2.983 1.169 -10.686 1.00 80.69 203 ARG A CA 1
ATOM 1584 C C . ARG A 1 203 ? 2.754 2.666 -10.482 1.00 80.69 203 ARG A C 1
ATOM 1586 O O . ARG A 1 203 ? 2.189 3.315 -11.362 1.00 80.69 203 ARG A O 1
ATOM 1593 N N . LEU A 1 204 ? 3.202 3.217 -9.352 1.00 81.31 204 LEU A N 1
ATOM 1594 C CA . LEU A 1 204 ? 3.001 4.621 -9.003 1.00 81.31 204 LEU A CA 1
ATOM 1595 C C . LEU A 1 204 ? 3.669 5.545 -10.029 1.00 81.31 204 LEU A C 1
ATOM 1597 O O . LEU A 1 204 ? 3.042 6.483 -10.508 1.00 81.31 204 LEU A O 1
ATOM 1601 N N . SER A 1 205 ? 4.903 5.239 -10.439 1.00 74.00 205 SER A N 1
ATOM 1602 C CA . SER A 1 205 ? 5.640 6.041 -11.425 1.00 74.00 205 SER A CA 1
ATOM 1603 C C . SER A 1 205 ? 4.912 6.132 -12.767 1.00 74.00 205 SER A C 1
ATOM 1605 O O . SER A 1 205 ? 4.806 7.214 -13.327 1.00 74.00 205 SER A O 1
ATOM 1607 N N . GLN A 1 206 ? 4.338 5.034 -13.258 1.00 72.75 206 GLN A N 1
ATOM 1608 C CA . GLN A 1 206 ? 3.612 5.014 -14.536 1.00 72.75 206 GLN A CA 1
ATOM 1609 C C . GLN A 1 206 ? 2.291 5.769 -14.490 1.00 72.75 206 GLN A C 1
ATOM 1611 O O . GLN A 1 206 ? 1.868 6.332 -15.491 1.00 72.75 206 GLN A O 1
ATOM 1616 N N . ARG A 1 207 ? 1.614 5.735 -13.342 1.00 79.94 207 ARG A N 1
ATOM 1617 C CA . ARG A 1 207 ? 0.306 6.372 -13.172 1.00 79.94 207 ARG A CA 1
ATOM 1618 C C . ARG A 1 207 ? 0.414 7.861 -12.855 1.00 79.94 207 ARG A C 1
ATOM 1620 O O . ARG A 1 207 ? -0.557 8.581 -13.062 1.00 79.94 207 ARG A O 1
ATOM 1627 N N . LEU A 1 208 ? 1.557 8.308 -12.331 1.00 76.44 208 LEU A N 1
ATOM 1628 C CA . LEU A 1 208 ? 1.801 9.711 -11.987 1.00 76.44 208 LEU A CA 1
ATOM 1629 C C . LEU A 1 208 ? 2.603 10.471 -13.041 1.00 76.44 208 LEU A C 1
ATOM 1631 O O . LEU A 1 208 ? 2.399 11.672 -13.199 1.00 76.44 208 LEU A O 1
ATOM 1635 N N . LEU A 1 209 ? 3.518 9.810 -13.751 1.00 74.75 209 LEU A N 1
ATOM 1636 C CA . LEU A 1 209 ? 4.264 10.455 -14.825 1.00 74.75 209 LEU A CA 1
ATOM 1637 C C . LEU A 1 209 ? 3.395 10.515 -16.080 1.00 74.75 209 LEU A C 1
ATOM 1639 O O . LEU A 1 209 ? 2.808 9.516 -16.493 1.00 74.75 209 LEU A O 1
ATOM 1643 N N . SER A 1 210 ? 3.338 11.693 -16.706 1.00 76.94 210 SER A N 1
ATOM 1644 C CA . SER A 1 210 ? 2.716 11.828 -18.023 1.00 76.94 210 SER A CA 1
ATOM 1645 C C . SER A 1 210 ? 3.400 10.869 -19.010 1.00 76.94 210 SER A C 1
ATOM 1647 O O . SER A 1 210 ? 4.635 10.781 -18.996 1.00 76.94 210 SER A O 1
ATOM 1649 N N . PRO A 1 211 ? 2.650 10.201 -19.908 1.00 74.75 211 PRO A N 1
ATOM 1650 C CA . PRO A 1 211 ? 3.226 9.355 -20.957 1.00 74.75 211 PRO A CA 1
ATOM 1651 C C . PRO A 1 211 ? 4.298 10.073 -21.798 1.00 74.75 211 PRO A C 1
ATOM 1653 O O . PRO A 1 211 ? 5.190 9.442 -22.360 1.00 74.75 211 PRO A O 1
ATOM 1656 N N . TRP A 1 212 ? 4.259 11.407 -21.845 1.00 77.12 212 TRP A N 1
ATOM 1657 C CA . TRP A 1 212 ? 5.194 12.239 -22.603 1.00 77.12 212 TRP A CA 1
ATOM 1658 C C . TRP A 1 212 ? 6.535 12.501 -21.916 1.00 77.12 212 TRP A C 1
ATOM 1660 O O . TRP A 1 212 ? 7.468 12.944 -22.582 1.00 77.12 212 TRP A O 1
ATOM 1670 N N . VAL A 1 213 ? 6.678 12.200 -20.620 1.00 80.00 213 VAL A N 1
ATOM 1671 C CA . VAL A 1 213 ? 7.942 12.426 -19.896 1.00 80.00 213 VAL A CA 1
ATOM 1672 C C . VAL A 1 213 ? 9.073 11.595 -20.504 1.00 80.00 213 VAL A C 1
ATOM 1674 O O . VAL A 1 213 ? 10.164 12.110 -20.727 1.00 80.00 213 VAL A O 1
ATOM 1677 N N . ALA A 1 214 ? 8.810 10.330 -20.830 1.00 71.75 214 ALA A N 1
ATOM 1678 C CA . ALA A 1 214 ? 9.822 9.439 -21.388 1.00 71.75 214 ALA A CA 1
ATOM 1679 C C . ALA A 1 214 ? 10.259 9.815 -22.816 1.00 71.75 214 ALA A C 1
ATOM 1681 O O . ALA A 1 214 ? 11.466 9.931 -23.035 1.00 71.75 214 ALA A O 1
ATOM 1682 N N . PRO A 1 215 ? 9.340 10.094 -23.767 1.00 76.69 215 PRO A N 1
ATOM 1683 C CA . PRO A 1 215 ? 9.693 10.723 -25.036 1.00 76.69 215 PRO A CA 1
ATOM 1684 C C . PRO A 1 215 ? 10.464 12.028 -24.859 1.00 76.69 215 PRO A C 1
ATOM 1686 O O . PRO A 1 215 ? 11.475 12.216 -25.524 1.00 76.69 215 PRO A O 1
ATOM 1689 N N . GLY A 1 216 ? 10.050 12.894 -23.929 1.00 80.75 216 GLY A N 1
ATOM 1690 C CA . GLY A 1 216 ? 10.733 14.159 -23.656 1.00 80.75 216 GLY A CA 1
ATOM 1691 C C . GLY A 1 216 ? 12.189 13.970 -23.220 1.00 80.75 216 GLY A C 1
ATOM 1692 O O . GLY A 1 216 ? 13.081 14.606 -23.777 1.00 80.75 216 GLY A O 1
ATOM 1693 N N . ILE A 1 217 ? 12.449 13.052 -22.283 1.00 82.56 217 ILE A N 1
ATOM 1694 C CA . ILE A 1 217 ? 13.809 12.716 -21.830 1.00 82.56 217 ILE A CA 1
ATOM 1695 C C . ILE A 1 217 ? 14.621 12.071 -22.961 1.00 82.56 217 ILE A C 1
ATOM 1697 O O . ILE A 1 217 ? 15.776 12.440 -23.171 1.00 82.56 217 ILE A O 1
ATOM 1701 N N . GLY A 1 218 ? 14.030 11.134 -23.709 1.00 78.69 218 GLY A N 1
ATOM 1702 C CA . GLY A 1 218 ? 14.701 10.452 -24.817 1.00 78.69 218 GLY A CA 1
ATOM 1703 C C . GLY A 1 218 ? 15.083 11.399 -25.956 1.00 78.69 218 GLY A C 1
ATOM 1704 O O . GLY A 1 218 ? 16.202 11.329 -26.464 1.00 78.69 218 GLY A O 1
ATOM 1705 N N . ILE A 1 219 ? 14.184 12.310 -26.337 1.00 81.94 219 ILE A N 1
ATOM 1706 C CA . ILE A 1 219 ? 14.428 13.336 -27.361 1.00 81.94 219 ILE A CA 1
ATOM 1707 C C . ILE A 1 219 ? 15.476 14.331 -26.862 1.00 81.94 219 ILE A C 1
ATOM 1709 O O . ILE A 1 219 ? 16.456 14.581 -27.557 1.00 81.94 219 ILE A O 1
ATOM 1713 N N . GLY A 1 220 ? 15.319 14.854 -25.641 1.00 83.62 220 GLY A N 1
ATOM 1714 C CA . GLY A 1 220 ? 16.271 15.800 -25.056 1.00 83.62 220 GLY A CA 1
ATOM 1715 C C . GLY A 1 220 ? 17.686 15.224 -24.955 1.00 83.62 220 GLY A C 1
ATOM 1716 O O . GLY A 1 220 ? 18.648 15.879 -25.354 1.00 83.62 220 GLY A O 1
ATOM 1717 N N . GLY A 1 221 ? 17.818 13.975 -24.499 1.00 82.88 221 GLY A N 1
ATOM 1718 C CA . GLY A 1 221 ? 19.102 13.275 -24.449 1.00 82.88 221 GLY A CA 1
ATOM 1719 C C . GLY A 1 221 ? 19.685 12.984 -25.836 1.00 82.88 221 GLY A C 1
ATOM 1720 O O . GLY A 1 221 ? 20.885 13.159 -26.032 1.00 82.88 221 GLY A O 1
ATOM 1721 N N . GLY A 1 222 ? 18.851 12.617 -26.815 1.00 75.88 222 GLY A N 1
ATOM 1722 C CA . GLY A 1 222 ? 19.290 12.397 -28.197 1.00 75.88 222 GLY A CA 1
ATOM 1723 C C . GLY A 1 222 ? 19.803 13.671 -28.867 1.00 75.88 222 GLY A C 1
ATOM 1724 O O . GLY A 1 222 ? 20.859 13.646 -29.495 1.00 75.88 222 GLY A O 1
ATOM 1725 N N . ILE A 1 223 ? 19.119 14.803 -28.665 1.00 83.31 223 ILE A N 1
ATOM 1726 C CA . ILE A 1 223 ? 19.565 16.120 -29.146 1.00 83.31 223 ILE A CA 1
ATOM 1727 C C . ILE A 1 223 ? 20.879 16.523 -28.473 1.00 83.31 223 ILE A C 1
ATOM 1729 O O . ILE A 1 223 ? 21.791 16.990 -29.150 1.00 83.31 223 ILE A O 1
ATOM 1733 N N . ALA A 1 224 ? 21.007 16.331 -27.157 1.00 83.44 224 ALA A N 1
ATOM 1734 C CA . ALA A 1 224 ? 22.245 16.636 -26.443 1.00 83.44 224 ALA A CA 1
ATOM 1735 C C . ALA A 1 224 ? 23.426 15.796 -26.961 1.00 83.44 224 ALA A C 1
ATOM 1737 O O . ALA A 1 224 ? 24.517 16.328 -27.161 1.00 83.44 224 ALA A O 1
ATOM 1738 N N . LEU A 1 225 ? 23.195 14.506 -27.229 1.00 80.06 225 LEU A N 1
ATOM 1739 C CA . LEU A 1 225 ? 24.199 13.600 -27.785 1.00 80.06 225 LEU A CA 1
ATOM 1740 C C . LEU A 1 225 ? 24.597 13.999 -29.211 1.00 80.06 225 LEU A C 1
ATOM 1742 O O . LEU A 1 225 ? 25.786 14.089 -29.503 1.00 80.06 225 LEU A O 1
ATOM 1746 N N . MET A 1 226 ? 23.616 14.302 -30.067 1.00 80.50 226 MET A N 1
ATOM 1747 C CA . MET A 1 226 ? 23.842 14.812 -31.422 1.00 80.50 226 MET A CA 1
ATOM 1748 C C . MET A 1 226 ? 24.693 16.086 -31.387 1.00 80.50 226 MET A C 1
ATOM 1750 O O . MET A 1 226 ? 25.740 16.146 -32.023 1.00 80.50 226 MET A O 1
ATOM 1754 N N . SER A 1 227 ? 24.292 17.080 -30.591 1.00 82.56 227 SER A N 1
ATOM 1755 C CA . SER A 1 227 ? 25.020 18.345 -30.453 1.00 82.56 227 SER A CA 1
ATOM 1756 C C . SER A 1 227 ? 26.442 18.146 -29.922 1.00 82.56 227 SER A C 1
ATOM 1758 O O . SER A 1 227 ? 27.370 18.786 -30.410 1.00 82.56 227 SER A O 1
ATOM 1760 N N . GLY A 1 228 ? 26.631 17.244 -28.953 1.00 81.25 228 GLY A N 1
ATOM 1761 C CA . GLY A 1 228 ? 27.948 16.919 -28.402 1.00 81.25 228 GLY A CA 1
ATOM 1762 C C . GLY A 1 228 ? 28.878 16.263 -29.424 1.00 81.25 228 GLY A C 1
ATOM 1763 O O . GLY A 1 228 ? 30.043 16.645 -29.519 1.00 81.25 228 GLY A O 1
ATOM 1764 N N . ILE A 1 229 ? 28.362 15.324 -30.225 1.00 78.50 229 ILE A N 1
ATOM 1765 C CA . ILE A 1 229 ? 29.123 14.672 -31.301 1.00 78.50 229 ILE A CA 1
ATOM 1766 C C . ILE A 1 229 ? 29.490 15.691 -32.381 1.00 78.50 229 ILE A C 1
ATOM 1768 O O . ILE A 1 229 ? 30.661 15.790 -32.741 1.00 78.50 229 ILE A O 1
ATOM 1772 N N . SER A 1 230 ? 28.532 16.503 -32.838 1.00 80.75 230 SER A N 1
ATOM 1773 C CA . SER A 1 230 ? 28.783 17.548 -33.837 1.00 80.75 230 SER A CA 1
ATOM 1774 C C . SER A 1 230 ? 29.836 18.556 -33.368 1.00 80.75 230 SER A C 1
ATOM 1776 O O . SER A 1 230 ? 30.740 18.898 -34.128 1.00 80.75 230 SER A O 1
ATOM 1778 N N . ALA A 1 231 ? 29.767 19.002 -32.109 1.00 83.75 231 ALA A N 1
ATOM 1779 C CA . ALA A 1 231 ? 30.755 19.915 -31.534 1.00 83.75 231 ALA A CA 1
ATOM 1780 C C . ALA A 1 231 ? 32.145 19.267 -31.404 1.00 83.75 231 ALA A C 1
ATOM 1782 O O . ALA A 1 231 ? 33.153 19.911 -31.693 1.00 83.75 231 ALA A O 1
ATOM 1783 N N . GLY A 1 232 ? 32.204 17.991 -31.008 1.00 82.56 232 GLY A N 1
ATOM 1784 C CA . GLY A 1 232 ? 33.451 17.232 -30.919 1.00 82.56 232 GLY A CA 1
ATOM 1785 C C . GLY A 1 232 ? 34.132 17.054 -32.277 1.00 82.56 232 GLY A C 1
ATOM 1786 O O . GLY A 1 232 ? 35.337 17.266 -32.383 1.00 82.56 232 GLY A O 1
ATOM 1787 N N . ILE A 1 233 ? 33.361 16.736 -33.322 1.00 80.25 233 ILE A N 1
ATOM 1788 C CA . ILE A 1 233 ? 33.877 16.625 -34.694 1.00 80.25 233 ILE A CA 1
ATOM 1789 C C . ILE A 1 233 ? 34.346 17.991 -35.205 1.00 80.25 233 ILE A C 1
ATOM 1791 O O . ILE A 1 233 ? 35.445 18.091 -35.743 1.00 80.25 233 ILE A O 1
ATOM 1795 N N . ALA A 1 234 ? 33.577 19.061 -34.981 1.00 81.69 234 ALA A N 1
ATOM 1796 C CA . ALA A 1 234 ? 33.983 20.410 -35.375 1.00 81.69 234 ALA A CA 1
ATOM 1797 C C . ALA A 1 234 ? 35.315 20.830 -34.721 1.00 81.69 234 ALA A C 1
ATOM 1799 O O . ALA A 1 234 ? 36.189 21.365 -35.399 1.00 81.69 234 ALA A O 1
ATOM 1800 N N . ALA A 1 235 ? 35.503 20.529 -33.432 1.00 83.50 235 ALA A N 1
ATOM 1801 C CA . ALA A 1 235 ? 36.751 20.793 -32.713 1.00 83.50 235 ALA A CA 1
ATOM 1802 C C . ALA A 1 235 ? 37.925 19.900 -33.169 1.00 83.50 235 ALA A C 1
ATOM 1804 O O . ALA A 1 235 ? 39.088 20.305 -33.096 1.00 83.50 235 ALA A O 1
ATOM 1805 N N . ALA A 1 236 ? 37.651 18.682 -33.643 1.00 80.62 236 ALA A N 1
ATOM 1806 C CA . ALA A 1 236 ? 38.669 17.832 -34.256 1.00 80.62 236 ALA A CA 1
ATOM 1807 C C . ALA A 1 236 ? 39.101 18.396 -35.620 1.00 80.62 236 ALA A C 1
ATOM 1809 O O . ALA A 1 236 ? 40.295 18.540 -35.872 1.00 80.62 236 ALA A O 1
ATOM 1810 N N . ASN A 1 237 ? 38.136 18.817 -36.443 1.00 81.56 237 ASN A N 1
ATOM 1811 C CA . ASN A 1 237 ? 38.378 19.400 -37.762 1.00 81.56 237 ASN A CA 1
ATOM 1812 C C . ASN A 1 237 ? 39.157 20.722 -37.698 1.00 81.56 237 ASN A C 1
ATOM 1814 O O . ASN A 1 237 ? 39.957 20.987 -38.587 1.00 81.56 237 ASN A O 1
ATOM 1818 N N . THR A 1 238 ? 38.998 21.534 -36.643 1.00 82.00 238 THR A N 1
ATOM 1819 C CA . THR A 1 238 ? 39.809 22.759 -36.469 1.00 82.00 238 THR A CA 1
ATOM 1820 C C . THR A 1 238 ? 41.305 22.486 -36.290 1.00 82.00 238 THR A C 1
ATOM 1822 O O . THR A 1 238 ? 42.108 23.387 -36.507 1.00 82.00 238 THR A O 1
ATOM 1825 N N . ASN A 1 239 ? 41.679 21.265 -35.892 1.00 76.50 239 ASN A N 1
ATOM 1826 C CA . ASN A 1 239 ? 43.065 20.853 -35.662 1.00 76.50 239 ASN A CA 1
ATOM 1827 C C . ASN A 1 239 ? 43.587 19.870 -36.730 1.00 76.50 239 ASN A C 1
ATOM 1829 O O . ASN A 1 239 ? 44.722 19.410 -36.617 1.00 76.50 239 ASN A O 1
ATOM 1833 N N . ALA A 1 240 ? 42.767 19.514 -37.725 1.00 74.50 240 ALA A N 1
ATOM 1834 C CA . ALA A 1 240 ? 43.107 18.556 -38.774 1.00 74.50 240 ALA A CA 1
ATOM 1835 C C . ALA A 1 240 ? 43.658 19.261 -40.026 1.00 74.50 240 ALA A C 1
ATOM 1837 O O . ALA A 1 240 ? 43.309 20.407 -40.315 1.00 74.50 240 ALA A O 1
ATOM 1838 N N . ASN A 1 241 ? 44.498 18.563 -40.795 1.00 77.88 241 ASN A N 1
ATOM 1839 C CA . ASN A 1 241 ? 44.856 19.002 -42.144 1.00 77.88 241 ASN A CA 1
ATOM 1840 C C . ASN A 1 241 ? 43.624 18.914 -43.059 1.00 77.88 241 ASN A C 1
ATOM 1842 O O . ASN A 1 241 ? 42.743 18.086 -42.836 1.00 77.88 241 ASN A O 1
ATOM 1846 N N . THR A 1 242 ? 43.573 19.724 -44.121 1.00 69.94 242 THR A N 1
ATOM 1847 C CA . THR A 1 242 ? 42.414 19.800 -45.033 1.00 69.94 242 THR A CA 1
ATOM 1848 C C . THR A 1 242 ? 42.051 18.457 -45.679 1.00 69.94 242 THR A C 1
ATOM 1850 O O . THR A 1 242 ? 40.898 18.255 -46.040 1.00 69.94 242 THR A O 1
ATOM 1853 N N . GLU A 1 243 ? 43.016 17.542 -45.810 1.00 70.88 243 GLU A N 1
ATOM 1854 C CA . GLU A 1 243 ? 42.821 16.194 -46.367 1.00 70.88 243 GLU A CA 1
ATOM 1855 C C . GLU A 1 243 ? 42.222 15.191 -45.359 1.00 70.88 243 GLU A C 1
ATOM 1857 O O . GLU A 1 243 ? 41.615 14.211 -45.779 1.00 70.88 243 GLU A O 1
ATOM 1862 N N . ASP A 1 244 ? 42.327 15.454 -44.050 1.00 72.00 244 ASP A N 1
ATOM 1863 C CA . ASP A 1 244 ? 41.848 14.574 -42.968 1.00 72.00 244 ASP A CA 1
ATOM 1864 C C . ASP A 1 244 ? 40.530 15.064 -42.333 1.00 72.00 244 ASP A C 1
ATOM 1866 O O . ASP A 1 244 ? 39.998 14.440 -41.410 1.00 72.00 244 ASP A O 1
ATOM 1870 N N . ALA A 1 245 ? 40.013 16.216 -42.774 1.00 77.19 245 ALA A N 1
ATOM 1871 C CA . ALA A 1 245 ? 38.814 16.821 -42.208 1.00 77.19 245 ALA A CA 1
ATOM 1872 C C . ALA A 1 245 ? 37.554 16.044 -42.616 1.00 77.19 245 ALA A C 1
ATOM 1874 O O . ALA A 1 245 ? 37.303 15.818 -43.799 1.00 77.19 245 ALA A O 1
ATOM 1875 N N . ILE A 1 246 ? 36.717 15.697 -41.634 1.00 75.50 246 ILE A N 1
ATOM 1876 C CA . ILE A 1 246 ? 35.435 15.030 -41.891 1.00 75.50 246 ILE A CA 1
ATOM 1877 C C . ILE A 1 246 ? 34.468 16.055 -42.511 1.00 75.50 246 ILE A C 1
ATOM 1879 O O . ILE A 1 246 ? 34.228 17.093 -41.878 1.00 75.50 246 ILE A O 1
ATOM 1883 N N . PRO A 1 247 ? 33.888 15.794 -43.698 1.00 80.25 247 PRO A N 1
ATOM 1884 C CA . PRO A 1 247 ? 32.880 16.654 -44.312 1.00 80.25 247 PRO A CA 1
ATOM 1885 C C . PRO A 1 247 ? 31.704 16.951 -43.369 1.00 80.25 247 PRO A C 1
ATOM 1887 O O . PRO A 1 247 ? 31.272 16.103 -42.585 1.00 80.25 247 PRO A O 1
ATOM 1890 N N . LEU A 1 248 ? 31.175 18.179 -43.421 1.00 75.75 248 LEU A N 1
ATOM 1891 C CA . LEU A 1 248 ? 30.134 18.631 -42.488 1.00 75.75 248 LEU A CA 1
ATOM 1892 C C . LEU A 1 248 ? 28.827 17.835 -42.637 1.00 75.75 248 LEU A C 1
ATOM 1894 O O . LEU A 1 248 ? 28.154 17.562 -41.646 1.00 75.75 248 LEU A O 1
ATOM 1898 N N . ASP A 1 249 ? 28.469 17.465 -43.860 1.00 70.31 249 ASP A N 1
ATOM 1899 C CA . ASP A 1 249 ? 27.307 16.637 -44.177 1.00 70.31 249 ASP A CA 1
ATOM 1900 C C . ASP A 1 249 ? 27.447 15.214 -43.616 1.00 70.31 249 ASP A C 1
ATOM 1902 O O . ASP A 1 249 ? 26.503 14.692 -43.014 1.00 70.31 249 ASP A O 1
ATOM 1906 N N . GLU A 1 250 ? 28.639 14.624 -43.712 1.00 68.25 250 GLU A N 1
ATOM 1907 C CA . GLU A 1 250 ? 28.943 13.312 -43.134 1.00 68.25 250 GLU A CA 1
ATOM 1908 C C . GLU A 1 250 ? 28.912 13.361 -41.594 1.00 68.25 250 GLU A C 1
ATOM 1910 O O . GLU A 1 250 ? 28.253 12.540 -40.947 1.00 68.25 250 GLU A O 1
ATOM 1915 N N . ALA A 1 251 ? 29.510 14.396 -40.995 1.00 71.81 251 ALA A N 1
ATOM 1916 C CA . ALA A 1 251 ? 29.503 14.622 -39.550 1.00 71.81 251 ALA A CA 1
ATOM 1917 C C . ALA A 1 251 ? 28.083 14.798 -38.980 1.00 71.81 251 ALA A C 1
ATOM 1919 O O . ALA A 1 251 ? 27.737 14.200 -37.956 1.00 71.81 251 ALA A O 1
ATOM 1920 N N . LEU A 1 252 ? 27.240 15.593 -39.650 1.00 74.44 252 LEU A N 1
ATOM 1921 C CA . LEU A 1 252 ? 25.848 15.811 -39.250 1.00 74.44 252 LEU A CA 1
ATOM 1922 C C . LEU A 1 252 ? 25.005 14.542 -39.398 1.00 74.44 252 LEU A C 1
ATOM 1924 O O . LEU A 1 252 ? 24.174 14.262 -38.532 1.00 74.44 252 LEU A O 1
ATOM 1928 N N . THR A 1 253 ? 25.243 13.753 -40.447 1.00 72.50 253 THR A N 1
ATOM 1929 C CA . THR A 1 253 ? 24.550 12.476 -40.670 1.00 72.50 253 THR A CA 1
ATOM 1930 C C . THR A 1 253 ? 24.865 11.480 -39.554 1.00 72.50 253 THR A C 1
ATOM 1932 O O . THR A 1 253 ? 23.947 10.891 -38.977 1.00 72.50 253 THR A O 1
ATOM 1935 N N . VAL A 1 254 ? 26.141 11.347 -39.173 1.00 69.31 254 VAL A N 1
ATOM 1936 C CA . VAL A 1 254 ? 26.567 10.478 -38.063 1.00 69.31 254 VAL A CA 1
ATOM 1937 C C . VAL A 1 254 ? 25.981 10.954 -36.731 1.00 69.31 254 VAL A C 1
ATOM 1939 O O . VAL A 1 254 ? 25.406 10.155 -35.988 1.00 69.31 254 VAL A O 1
ATOM 1942 N N . ALA A 1 255 ? 26.065 12.252 -36.429 1.00 71.19 255 ALA A N 1
ATOM 1943 C CA . ALA A 1 255 ? 25.532 12.809 -35.188 1.00 71.19 255 ALA A CA 1
ATOM 1944 C C . ALA A 1 255 ? 24.007 12.622 -35.073 1.00 71.19 255 ALA A C 1
ATOM 1946 O O . ALA A 1 255 ? 23.510 12.226 -34.013 1.00 71.19 255 ALA A O 1
ATOM 1947 N N . ALA A 1 256 ? 23.265 12.860 -36.159 1.00 73.19 256 ALA A N 1
ATOM 1948 C CA . ALA A 1 256 ? 21.817 12.675 -36.208 1.00 73.19 256 ALA A CA 1
ATOM 1949 C C . ALA A 1 256 ? 21.421 11.198 -36.075 1.00 73.19 256 ALA A C 1
ATOM 1951 O O . ALA A 1 256 ? 20.494 10.877 -35.327 1.00 73.19 256 ALA A O 1
ATOM 1952 N N . ALA A 1 257 ? 22.146 10.289 -36.736 1.00 70.00 257 ALA A N 1
ATOM 1953 C CA . ALA A 1 257 ? 21.915 8.853 -36.624 1.00 70.00 257 ALA A CA 1
ATOM 1954 C C . ALA A 1 257 ? 22.113 8.366 -35.182 1.00 70.00 257 ALA A C 1
ATOM 1956 O O . ALA A 1 257 ? 21.261 7.653 -34.647 1.00 70.00 257 ALA A O 1
ATOM 1957 N N . VAL A 1 258 ? 23.190 8.794 -34.516 1.00 71.88 258 VAL A N 1
ATOM 1958 C CA . VAL A 1 258 ? 23.477 8.418 -33.123 1.00 71.88 258 VAL A CA 1
ATOM 1959 C C . VAL A 1 258 ? 22.447 9.015 -32.157 1.00 71.88 258 VAL A C 1
ATOM 1961 O O . VAL A 1 258 ? 21.920 8.294 -31.306 1.00 71.88 258 VAL A O 1
ATOM 1964 N N . GLY A 1 259 ? 22.100 10.297 -32.311 1.00 70.44 259 GLY A N 1
ATOM 1965 C CA . GLY A 1 259 ? 21.089 10.967 -31.488 1.00 70.44 259 GLY A CA 1
ATOM 1966 C C . GLY A 1 259 ? 19.694 10.350 -31.633 1.00 70.44 259 GLY A C 1
ATOM 1967 O O . GLY A 1 259 ? 19.056 10.022 -30.632 1.00 70.44 259 GLY A O 1
ATOM 1968 N N . GLY A 1 260 ? 19.240 10.110 -32.868 1.00 72.62 260 GLY A N 1
ATOM 1969 C CA . GLY A 1 260 ? 17.947 9.478 -33.146 1.00 72.62 260 GLY A CA 1
ATOM 1970 C C . GLY A 1 260 ? 17.874 8.038 -32.636 1.00 72.62 260 GLY A C 1
ATOM 1971 O O . GLY A 1 260 ? 16.887 7.643 -32.013 1.00 72.62 260 GLY A O 1
ATOM 1972 N N . THR A 1 261 ? 18.954 7.275 -32.811 1.00 69.06 261 THR A N 1
ATOM 1973 C CA . THR A 1 261 ? 19.076 5.910 -32.285 1.00 69.06 261 THR A CA 1
ATOM 1974 C C . THR A 1 261 ? 18.988 5.895 -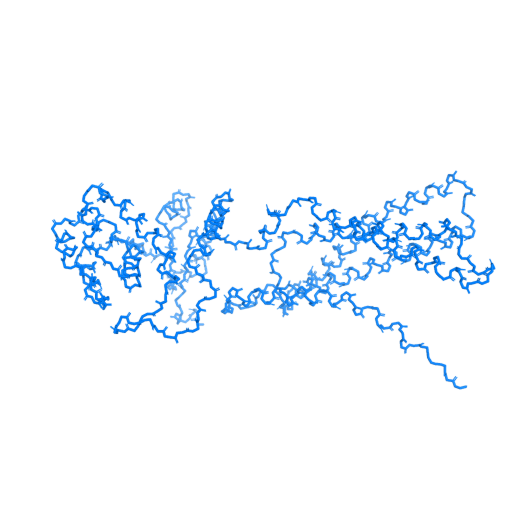30.758 1.00 69.06 261 THR A C 1
ATOM 1976 O O . THR A 1 261 ? 18.232 5.107 -30.189 1.00 69.06 261 THR A O 1
ATOM 1979 N N . PHE A 1 262 ? 19.684 6.814 -30.081 1.00 76.94 262 PHE A N 1
ATOM 1980 C CA . PHE A 1 262 ? 19.579 6.978 -28.632 1.00 76.94 262 PHE A CA 1
ATOM 1981 C C . PHE A 1 262 ? 18.145 7.301 -28.194 1.00 76.94 262 PHE A C 1
ATOM 1983 O O . PHE A 1 262 ? 17.639 6.674 -27.264 1.00 76.94 262 PHE A O 1
ATOM 1990 N N . THR A 1 263 ? 17.466 8.233 -28.872 1.00 74.88 263 THR A N 1
ATOM 1991 C CA . THR A 1 263 ? 16.073 8.589 -28.567 1.00 74.88 263 THR A CA 1
ATOM 1992 C C . THR A 1 263 ? 15.143 7.387 -28.683 1.00 74.88 263 THR A C 1
ATOM 1994 O O . THR A 1 263 ? 14.371 7.123 -27.759 1.00 74.88 263 THR A O 1
ATOM 1997 N N . ILE A 1 264 ? 15.239 6.628 -29.779 1.00 73.19 264 ILE A N 1
ATOM 1998 C CA . ILE A 1 264 ? 14.429 5.423 -29.990 1.00 73.19 264 ILE A CA 1
ATOM 1999 C C . ILE A 1 264 ? 14.701 4.414 -28.873 1.00 73.19 264 ILE A C 1
ATOM 2001 O O . ILE A 1 264 ? 13.753 3.914 -28.267 1.00 73.19 264 ILE A O 1
ATOM 2005 N N . PHE A 1 265 ? 15.967 4.163 -28.527 1.00 69.62 265 PHE A N 1
ATOM 2006 C CA . PHE A 1 265 ? 16.295 3.227 -27.453 1.00 69.62 265 PHE A CA 1
ATOM 2007 C C . PHE A 1 265 ? 15.822 3.681 -26.085 1.00 69.62 265 PHE A C 1
ATOM 2009 O O . PHE A 1 265 ? 15.252 2.873 -25.359 1.00 69.62 265 PHE A O 1
ATOM 2016 N N . ALA A 1 266 ? 16.000 4.951 -25.733 1.00 73.44 266 ALA A N 1
ATOM 2017 C CA . ALA A 1 266 ? 15.541 5.484 -24.458 1.00 73.44 266 ALA A CA 1
ATOM 2018 C C . ALA A 1 266 ? 14.021 5.309 -24.297 1.00 73.44 266 ALA A C 1
ATOM 2020 O O . ALA A 1 266 ? 13.559 4.837 -23.258 1.00 73.44 266 ALA A O 1
ATOM 2021 N N . ILE A 1 267 ? 13.250 5.610 -25.349 1.00 72.06 267 ILE A N 1
ATOM 2022 C CA . ILE A 1 267 ? 11.791 5.444 -25.366 1.00 72.06 267 ILE A CA 1
ATOM 2023 C C . ILE A 1 267 ? 11.420 3.964 -25.257 1.00 72.06 267 ILE A C 1
ATOM 2025 O O . ILE A 1 267 ? 10.623 3.577 -24.403 1.00 72.06 267 ILE A O 1
ATOM 2029 N N . VAL A 1 268 ? 12.014 3.125 -26.101 1.00 69.00 268 VAL A N 1
ATOM 2030 C CA . VAL A 1 268 ? 11.698 1.699 -26.173 1.00 69.00 268 VAL A CA 1
ATOM 2031 C C . VAL A 1 268 ? 12.070 0.979 -24.869 1.00 69.00 268 VAL A C 1
ATOM 2033 O O . VAL A 1 268 ? 11.267 0.201 -24.359 1.00 69.00 268 VAL A O 1
ATOM 2036 N N . ILE A 1 269 ? 13.233 1.267 -24.277 1.00 69.19 269 ILE A N 1
ATOM 2037 C CA . ILE A 1 269 ? 13.658 0.711 -22.982 1.00 69.19 269 ILE A CA 1
ATOM 2038 C C . ILE A 1 269 ? 12.710 1.161 -21.870 1.00 69.19 269 ILE A C 1
ATOM 2040 O O . ILE A 1 269 ? 12.294 0.330 -21.060 1.00 69.19 269 ILE A O 1
ATOM 2044 N N . TRP A 1 270 ? 12.333 2.443 -21.844 1.00 72.69 270 TRP A N 1
ATOM 2045 C CA . TRP A 1 270 ? 11.405 2.966 -20.844 1.00 72.69 270 TRP A CA 1
ATOM 2046 C C . TRP A 1 270 ? 10.061 2.245 -20.896 1.00 72.69 270 TRP A C 1
ATOM 2048 O O . TRP A 1 270 ? 9.596 1.739 -19.878 1.00 72.69 270 TRP A O 1
ATOM 2058 N N . TYR A 1 271 ? 9.450 2.143 -22.077 1.00 69.06 271 TYR A N 1
ATOM 2059 C CA . TYR A 1 271 ? 8.148 1.496 -22.233 1.00 69.06 271 TYR A CA 1
ATOM 2060 C C . TYR A 1 271 ? 8.208 -0.025 -22.079 1.00 69.06 271 TYR A C 1
ATOM 2062 O O . TYR A 1 271 ? 7.279 -0.614 -21.535 1.00 69.06 271 TYR A O 1
ATOM 2070 N N . ALA A 1 272 ? 9.304 -0.670 -22.485 1.00 65.44 272 ALA A N 1
ATOM 2071 C CA . ALA A 1 272 ? 9.493 -2.099 -22.258 1.00 65.44 272 ALA A CA 1
ATOM 2072 C C . ALA A 1 272 ? 9.712 -2.425 -20.771 1.00 65.44 272 ALA A C 1
ATOM 2074 O O . ALA A 1 272 ? 9.347 -3.514 -20.331 1.00 65.44 272 ALA A O 1
ATOM 2075 N N . GLY A 1 273 ? 10.332 -1.519 -20.007 1.00 62.94 273 GLY A N 1
ATOM 2076 C CA . GLY A 1 273 ? 10.541 -1.638 -18.560 1.00 62.94 273 GLY A CA 1
ATOM 2077 C C . GLY A 1 273 ? 9.371 -1.145 -17.709 1.00 62.94 273 GLY A C 1
ATOM 2078 O O . GLY A 1 273 ? 9.232 -1.570 -16.559 1.00 62.94 273 GLY A O 1
ATOM 2079 N N . ALA A 1 274 ? 8.514 -0.289 -18.265 1.00 60.78 274 ALA A N 1
ATOM 2080 C CA . ALA A 1 274 ? 7.329 0.220 -17.598 1.00 60.78 274 ALA A CA 1
ATOM 2081 C C . ALA A 1 274 ? 6.396 -0.941 -17.226 1.00 60.78 274 ALA A C 1
ATOM 2083 O O . ALA A 1 274 ? 6.039 -1.784 -18.042 1.00 60.78 274 ALA A O 1
ATOM 2084 N N . GLY A 1 275 ? 6.009 -1.003 -15.958 1.00 58.84 275 GLY A N 1
ATOM 2085 C CA . GLY A 1 275 ? 5.013 -1.951 -15.453 1.00 58.84 275 GLY A CA 1
ATOM 2086 C C . GLY A 1 275 ? 5.600 -3.216 -14.858 1.00 58.84 275 GLY A C 1
ATOM 2087 O O . GLY A 1 275 ? 4.855 -3.986 -14.248 1.00 58.84 275 GLY A O 1
ATOM 2088 N N . ARG A 1 276 ? 6.916 -3.425 -14.981 1.00 64.25 276 ARG A N 1
ATOM 2089 C CA . ARG A 1 276 ? 7.571 -4.595 -14.398 1.00 64.25 276 ARG A CA 1
ATOM 2090 C C . ARG A 1 276 ? 7.473 -4.559 -12.877 1.00 64.25 276 ARG A C 1
ATOM 2092 O O . ARG A 1 276 ? 7.709 -3.528 -12.249 1.00 64.25 276 ARG A O 1
ATOM 2099 N N . ALA A 1 277 ? 7.087 -5.696 -12.303 1.00 62.53 277 ALA A N 1
ATOM 2100 C CA . ALA A 1 277 ? 7.213 -5.907 -10.870 1.00 62.53 277 ALA A CA 1
ATOM 2101 C C . ALA A 1 277 ? 8.703 -5.838 -10.483 1.00 62.53 277 ALA A C 1
ATOM 2103 O O . ALA A 1 277 ? 9.540 -6.232 -11.299 1.00 62.53 277 ALA A O 1
ATOM 2104 N N . PRO A 1 278 ? 9.038 -5.337 -9.282 1.00 63.94 278 PRO A N 1
ATOM 2105 C CA . PRO A 1 278 ? 10.416 -5.204 -8.838 1.00 63.94 278 PRO A CA 1
ATOM 2106 C C . PRO A 1 278 ? 11.120 -6.558 -8.893 1.00 63.94 278 PRO A C 1
ATOM 2108 O O . PRO A 1 278 ? 10.650 -7.546 -8.317 1.00 63.94 278 PRO A O 1
ATOM 2111 N N . GLY A 1 279 ? 12.229 -6.588 -9.626 1.00 59.44 279 GLY A N 1
ATOM 2112 C CA . GLY A 1 279 ? 12.986 -7.804 -9.889 1.00 59.44 279 GLY A CA 1
ATOM 2113 C C . GLY A 1 279 ? 13.826 -8.189 -8.679 1.00 59.44 279 GLY A C 1
ATOM 2114 O O . GLY A 1 279 ? 14.438 -7.332 -8.029 1.00 59.44 279 GLY A O 1
ATOM 2115 N N . ARG A 1 280 ? 13.901 -9.486 -8.377 1.00 60.34 280 ARG A N 1
ATOM 2116 C CA . ARG A 1 280 ? 14.758 -9.997 -7.298 1.00 60.34 280 ARG A CA 1
ATOM 2117 C C . ARG A 1 280 ? 15.863 -10.857 -7.880 1.00 60.34 280 ARG A C 1
ATOM 2119 O O . ARG A 1 280 ? 15.601 -11.846 -8.553 1.00 60.34 280 ARG A O 1
ATOM 2126 N N . LEU A 1 281 ? 17.105 -10.526 -7.532 1.00 51.94 281 LEU A N 1
ATOM 2127 C CA . LEU A 1 281 ? 18.252 -11.384 -7.821 1.00 51.94 281 LEU A CA 1
ATOM 2128 C C . LEU A 1 281 ? 18.088 -12.702 -7.053 1.00 51.94 281 LEU A C 1
ATOM 2130 O O . LEU A 1 281 ? 18.183 -12.714 -5.823 1.00 51.94 281 LEU A O 1
ATOM 2134 N N . SER A 1 282 ? 17.826 -13.797 -7.763 1.00 60.56 282 SER A N 1
ATOM 2135 C CA . SER A 1 282 ? 17.776 -15.137 -7.185 1.00 60.56 282 SER A CA 1
ATOM 2136 C C . SER A 1 282 ? 18.354 -16.162 -8.163 1.00 60.56 282 SER A C 1
ATOM 2138 O O . SER A 1 282 ? 18.119 -16.130 -9.370 1.00 60.56 282 SER A O 1
ATOM 2140 N N . PHE A 1 283 ? 19.167 -17.079 -7.642 1.00 54.62 283 PHE A N 1
ATOM 2141 C CA . PHE A 1 283 ? 19.842 -18.098 -8.440 1.00 54.62 283 PHE A CA 1
ATOM 2142 C C . PHE A 1 283 ? 19.009 -19.383 -8.450 1.00 54.62 283 PHE A C 1
ATOM 2144 O O . PHE A 1 283 ? 19.310 -20.343 -7.745 1.00 54.62 283 PHE A O 1
ATOM 2151 N N . ALA A 1 284 ? 17.930 -19.412 -9.238 1.00 60.03 284 ALA A N 1
ATOM 2152 C CA . ALA A 1 284 ? 17.137 -20.629 -9.422 1.00 60.03 284 ALA A CA 1
ATOM 2153 C C . ALA A 1 284 ? 17.574 -21.394 -10.682 1.00 60.03 284 ALA A C 1
ATOM 2155 O O . ALA A 1 284 ? 17.401 -20.924 -11.809 1.00 60.03 284 ALA A O 1
ATOM 2156 N N . ILE A 1 285 ? 18.074 -22.619 -10.505 1.00 57.88 285 ILE A N 1
ATOM 2157 C CA . ILE A 1 285 ? 18.549 -23.474 -11.608 1.00 57.88 285 ILE A CA 1
ATOM 2158 C C . ILE A 1 285 ? 17.380 -23.922 -12.511 1.00 57.88 285 ILE A C 1
ATOM 2160 O O . ILE A 1 285 ? 17.522 -24.019 -13.734 1.00 57.88 285 ILE A O 1
ATOM 2164 N N . ARG A 1 286 ? 16.187 -24.129 -11.936 1.00 62.44 286 ARG A N 1
ATOM 2165 C CA . ARG A 1 286 ? 14.992 -24.608 -12.650 1.00 62.44 286 ARG A CA 1
ATOM 2166 C C . ARG A 1 286 ? 14.398 -23.514 -13.551 1.00 62.44 286 ARG A C 1
ATOM 2168 O O . ARG A 1 286 ? 14.149 -22.392 -13.109 1.00 62.44 286 ARG A O 1
ATOM 2175 N N . GLY A 1 287 ? 14.180 -23.829 -14.831 1.00 64.81 287 GLY A N 1
ATOM 2176 C CA . GLY A 1 287 ? 13.617 -22.895 -15.825 1.00 64.81 287 GLY A CA 1
ATOM 2177 C C . GLY A 1 287 ? 14.567 -21.778 -16.287 1.00 64.81 287 GLY A C 1
ATOM 2178 O O . GLY A 1 287 ? 14.143 -20.879 -17.014 1.00 64.81 287 GLY A O 1
ATOM 2179 N N . SER A 1 288 ? 15.841 -21.840 -15.892 1.00 73.38 288 SER A N 1
ATOM 2180 C CA . SER A 1 288 ? 16.874 -20.840 -16.190 1.00 73.38 288 SER A CA 1
ATOM 2181 C C . SER A 1 288 ? 17.087 -20.621 -17.691 1.00 73.38 288 SER A C 1
ATOM 2183 O O . SER A 1 288 ? 17.071 -19.479 -18.148 1.00 73.38 288 SER A O 1
ATOM 2185 N N . LEU A 1 289 ? 17.168 -21.699 -18.478 1.00 78.00 289 LEU A N 1
ATOM 2186 C CA . LEU A 1 289 ? 17.327 -21.629 -19.934 1.00 78.00 289 LEU A CA 1
ATOM 2187 C C . LEU A 1 289 ? 16.140 -20.930 -20.618 1.00 78.00 289 LEU A C 1
ATOM 2189 O O . LEU A 1 289 ? 16.325 -20.138 -21.537 1.00 78.00 289 LEU A O 1
ATOM 2193 N N . GLY A 1 290 ? 14.914 -21.175 -20.146 1.00 78.75 290 GLY A N 1
ATOM 2194 C CA . GLY A 1 290 ? 13.710 -20.529 -20.676 1.00 78.75 290 GLY A CA 1
ATOM 2195 C C . GLY A 1 290 ? 13.633 -19.034 -20.347 1.00 78.75 290 GLY A C 1
ATOM 2196 O O . GLY A 1 290 ? 13.096 -18.257 -21.133 1.00 78.75 290 GLY A O 1
ATOM 2197 N N . ARG A 1 291 ? 14.173 -18.602 -19.200 1.00 77.31 291 ARG A N 1
ATOM 2198 C CA . ARG A 1 291 ? 14.293 -17.173 -18.858 1.00 77.31 291 ARG A CA 1
ATOM 2199 C C . ARG A 1 291 ? 15.387 -16.483 -19.674 1.00 77.31 291 ARG A C 1
ATOM 2201 O O . ARG A 1 291 ? 15.137 -15.415 -20.226 1.00 77.31 291 ARG A O 1
ATOM 2208 N N . LEU A 1 292 ? 16.534 -17.141 -19.836 1.00 82.31 292 LEU A N 1
ATOM 2209 C CA . LEU A 1 292 ? 17.658 -16.656 -20.637 1.00 82.31 292 LEU A CA 1
ATOM 2210 C C . LEU A 1 292 ? 17.260 -16.472 -22.107 1.00 82.31 292 LEU A C 1
ATOM 2212 O O . LEU A 1 292 ? 17.442 -15.389 -22.657 1.00 82.31 292 LEU A O 1
ATOM 2216 N N . ARG A 1 293 ? 16.635 -17.486 -22.729 1.00 83.62 293 ARG A N 1
ATOM 2217 C CA . ARG A 1 293 ? 16.156 -17.401 -24.123 1.00 83.62 293 ARG A CA 1
ATOM 2218 C C . ARG A 1 293 ? 15.129 -16.287 -24.309 1.00 83.62 293 ARG A C 1
ATOM 2220 O O . ARG A 1 293 ? 15.190 -15.585 -25.310 1.00 83.62 293 ARG A O 1
ATOM 2227 N N . ARG A 1 294 ? 14.218 -16.097 -23.345 1.00 80.56 294 ARG A N 1
ATOM 2228 C CA . ARG A 1 294 ? 13.258 -14.984 -23.374 1.00 80.56 294 ARG A CA 1
ATOM 2229 C C . ARG A 1 294 ? 13.957 -13.633 -23.278 1.00 80.56 294 ARG A C 1
ATOM 2231 O O . ARG A 1 294 ? 13.657 -12.770 -24.083 1.00 80.56 294 ARG A O 1
ATOM 2238 N N . GLY A 1 295 ? 14.902 -13.455 -22.354 1.00 78.44 295 GLY A N 1
ATOM 2239 C CA . GLY A 1 295 ? 15.671 -12.209 -22.258 1.00 78.44 295 GLY A CA 1
ATOM 2240 C C . GLY A 1 295 ? 16.459 -11.896 -23.527 1.00 78.44 295 GLY A C 1
ATOM 2241 O O . GLY A 1 295 ? 16.378 -10.775 -24.023 1.00 78.44 295 GLY A O 1
ATOM 2242 N N . PHE A 1 296 ? 17.115 -12.904 -24.107 1.00 83.31 296 PHE A N 1
ATOM 2243 C CA . PHE A 1 296 ? 17.820 -12.764 -25.379 1.00 83.31 296 PHE A CA 1
ATOM 2244 C C . PHE A 1 296 ? 16.872 -12.374 -26.517 1.00 83.31 296 PHE A C 1
ATOM 2246 O O . PHE A 1 296 ? 17.123 -11.399 -27.217 1.00 83.31 296 PHE A O 1
ATOM 2253 N N . ALA A 1 297 ? 15.757 -13.094 -26.674 1.00 82.50 297 ALA A N 1
ATOM 2254 C CA . ALA A 1 297 ? 14.773 -12.813 -27.714 1.00 82.50 297 ALA A CA 1
ATOM 2255 C C . ALA A 1 297 ? 14.163 -11.412 -27.561 1.00 82.50 297 ALA A C 1
ATOM 2257 O O . ALA A 1 297 ? 14.072 -10.682 -28.544 1.00 82.50 297 ALA A O 1
ATOM 2258 N N . THR A 1 298 ? 13.805 -11.006 -26.338 1.00 77.44 298 THR A N 1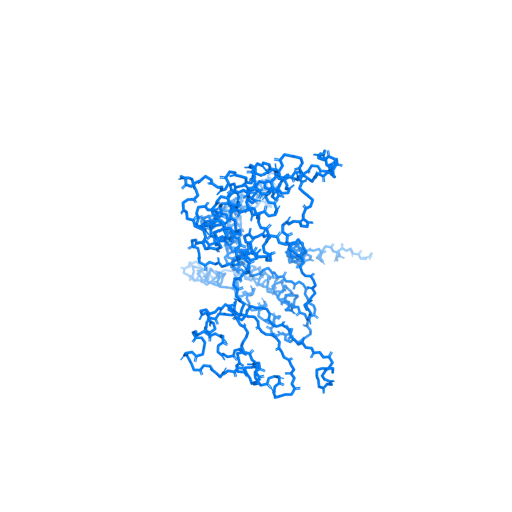
ATOM 2259 C CA . THR A 1 298 ? 13.269 -9.668 -26.069 1.00 77.44 298 THR A CA 1
ATOM 2260 C C . THR A 1 298 ? 14.296 -8.587 -26.385 1.00 77.44 298 THR A C 1
ATOM 2262 O O . THR A 1 298 ? 13.941 -7.604 -27.022 1.00 77.44 298 THR A O 1
ATOM 2265 N N . GLY A 1 299 ? 15.560 -8.757 -25.982 1.00 76.56 299 GLY A N 1
ATOM 2266 C CA . GLY A 1 299 ? 16.598 -7.766 -26.261 1.00 76.56 299 GLY A CA 1
ATOM 2267 C C . GLY A 1 299 ? 16.991 -7.683 -27.731 1.00 76.56 299 GLY A C 1
ATOM 2268 O O . GLY A 1 299 ? 17.147 -6.582 -28.245 1.00 76.56 299 GLY A O 1
ATOM 2269 N N . ALA A 1 300 ? 17.046 -8.814 -28.436 1.00 82.44 300 ALA A N 1
ATOM 2270 C CA . ALA A 1 300 ? 17.260 -8.824 -29.879 1.00 82.44 300 ALA A CA 1
ATOM 2271 C C . ALA A 1 300 ? 16.093 -8.146 -30.614 1.00 82.44 300 ALA A C 1
ATOM 2273 O O . ALA A 1 300 ? 16.323 -7.299 -31.473 1.00 82.44 300 ALA A O 1
ATOM 2274 N N . ALA A 1 301 ? 14.845 -8.455 -30.240 1.00 79.25 301 ALA A N 1
ATOM 2275 C CA . ALA A 1 301 ? 13.658 -7.829 -30.820 1.00 79.25 301 ALA A CA 1
ATOM 2276 C C . ALA A 1 301 ? 13.612 -6.315 -30.558 1.00 79.25 301 ALA A C 1
ATOM 2278 O O . ALA A 1 301 ? 13.246 -5.558 -31.452 1.00 79.25 301 ALA A O 1
ATOM 2279 N N . LEU A 1 302 ? 14.042 -5.866 -29.374 1.00 76.38 302 LEU A N 1
ATOM 2280 C CA . LEU A 1 302 ? 14.093 -4.450 -28.994 1.00 76.38 302 LEU A CA 1
ATOM 2281 C C . LEU A 1 302 ? 14.916 -3.599 -29.970 1.00 76.38 302 LEU A C 1
ATOM 2283 O O . LEU A 1 302 ? 14.592 -2.441 -30.215 1.00 76.38 302 LEU A O 1
ATOM 2287 N N . ILE A 1 303 ? 15.987 -4.190 -30.501 1.00 78.88 303 ILE A N 1
ATOM 2288 C CA . ILE A 1 303 ? 16.929 -3.548 -31.416 1.00 78.88 303 ILE A CA 1
ATOM 2289 C C . ILE A 1 303 ? 16.520 -3.797 -32.870 1.00 78.88 303 ILE A C 1
ATOM 2291 O O . ILE A 1 303 ? 16.494 -2.872 -33.677 1.00 78.88 303 ILE A O 1
ATOM 2295 N N . ALA A 1 304 ? 16.152 -5.035 -33.204 1.00 80.62 304 ALA A N 1
ATOM 2296 C CA . ALA A 1 304 ? 15.836 -5.431 -34.571 1.00 80.62 304 ALA A CA 1
ATOM 2297 C C . ALA A 1 304 ? 14.538 -4.796 -35.095 1.00 80.62 304 ALA A C 1
ATOM 2299 O O . ALA A 1 304 ? 14.507 -4.362 -36.242 1.00 80.62 304 ALA A O 1
ATOM 2300 N N . VAL A 1 305 ? 13.482 -4.705 -34.276 1.00 79.38 305 VAL A N 1
ATOM 2301 C CA . VAL A 1 305 ? 12.176 -4.164 -34.701 1.00 79.38 305 VAL A CA 1
ATOM 2302 C C . VAL A 1 305 ? 12.273 -2.727 -35.236 1.00 79.38 305 VAL A C 1
ATOM 2304 O O . VAL A 1 305 ? 11.720 -2.488 -36.307 1.00 79.38 305 VAL A O 1
ATOM 2307 N N . PRO A 1 306 ? 12.964 -1.772 -34.576 1.00 70.25 306 PRO A N 1
ATOM 2308 C CA . PRO A 1 306 ? 13.142 -0.433 -35.138 1.00 70.25 306 PRO A CA 1
ATOM 2309 C C . PRO A 1 306 ? 14.244 -0.355 -36.204 1.00 70.25 306 PRO A C 1
ATOM 2311 O O . PRO A 1 306 ? 14.105 0.406 -37.158 1.00 70.25 306 PRO A O 1
ATOM 2314 N N . ALA A 1 307 ? 15.333 -1.120 -36.075 1.00 75.62 307 ALA A N 1
ATOM 2315 C CA . ALA A 1 307 ? 16.489 -0.956 -36.954 1.00 75.62 307 ALA A CA 1
ATOM 2316 C C . ALA A 1 307 ? 16.316 -1.616 -38.332 1.00 75.62 307 ALA A C 1
ATOM 2318 O O . ALA A 1 307 ? 16.784 -1.074 -39.330 1.00 75.62 307 ALA A O 1
ATOM 2319 N N . VAL A 1 308 ? 15.622 -2.758 -38.416 1.00 81.12 308 VAL A N 1
ATOM 2320 C CA . VAL A 1 308 ? 15.416 -3.472 -39.688 1.00 81.12 308 VAL A CA 1
ATOM 2321 C C . VAL A 1 308 ? 14.630 -2.627 -40.700 1.00 81.12 308 VAL A C 1
ATOM 2323 O O . VAL A 1 308 ? 15.110 -2.501 -41.824 1.00 81.12 308 VAL A O 1
ATOM 2326 N N . PRO A 1 309 ? 13.493 -1.985 -40.358 1.00 75.75 309 PRO A N 1
ATOM 2327 C CA . PRO A 1 309 ? 12.795 -1.097 -41.287 1.00 75.75 309 PRO A CA 1
ATOM 2328 C C . PRO A 1 309 ? 13.667 0.059 -41.785 1.00 75.75 309 PRO A C 1
ATOM 2330 O O . PRO A 1 309 ? 13.630 0.367 -42.970 1.00 75.75 309 PRO A O 1
ATOM 2333 N N . VAL A 1 310 ? 14.484 0.663 -40.913 1.00 74.00 310 VAL A N 1
ATOM 2334 C CA . VAL A 1 310 ? 15.396 1.757 -41.292 1.00 74.00 310 VAL A CA 1
ATOM 2335 C C . VAL A 1 310 ? 16.442 1.271 -42.293 1.00 74.00 310 VAL A C 1
ATOM 2337 O O . VAL A 1 310 ? 16.640 1.911 -43.322 1.00 74.00 310 VAL A O 1
ATOM 2340 N N . LEU A 1 311 ? 17.063 0.117 -42.034 1.00 80.06 311 LEU A N 1
ATOM 2341 C CA . LEU A 1 311 ? 18.036 -0.487 -42.948 1.00 80.06 311 LEU A CA 1
ATOM 2342 C C . LEU A 1 311 ? 17.394 -0.869 -44.291 1.00 80.06 311 LEU A C 1
ATOM 2344 O O . LEU A 1 311 ? 17.978 -0.613 -45.338 1.00 80.06 311 LEU A O 1
ATOM 2348 N N . LEU A 1 312 ? 16.171 -1.410 -44.284 1.00 79.00 312 LEU A N 1
ATOM 2349 C CA . LEU A 1 312 ? 15.437 -1.751 -45.508 1.00 79.00 312 LEU A CA 1
ATOM 2350 C C . LEU A 1 312 ? 15.053 -0.513 -46.327 1.00 79.00 312 LEU A C 1
ATOM 2352 O O . LEU A 1 312 ? 15.194 -0.524 -47.548 1.00 79.00 312 LEU A O 1
ATOM 2356 N N . VAL A 1 313 ? 14.594 0.558 -45.674 1.00 71.00 313 VAL A N 1
ATOM 2357 C CA . VAL A 1 313 ? 14.292 1.835 -46.339 1.00 71.00 313 VAL A CA 1
ATOM 2358 C C . VAL A 1 313 ? 15.565 2.454 -46.909 1.00 71.00 313 VAL A C 1
ATOM 2360 O O . VAL A 1 313 ? 15.549 2.898 -48.053 1.00 71.00 313 VAL A O 1
ATOM 2363 N N . ALA A 1 314 ? 16.673 2.430 -46.163 1.00 74.75 314 ALA A N 1
ATOM 2364 C CA . ALA A 1 314 ? 17.968 2.899 -46.649 1.00 74.75 314 ALA A CA 1
ATOM 2365 C C . ALA A 1 314 ? 18.432 2.098 -47.876 1.00 74.75 314 ALA A C 1
ATOM 2367 O O . ALA A 1 314 ? 18.800 2.692 -48.884 1.00 74.75 314 ALA A O 1
ATOM 2368 N N . ALA A 1 315 ? 18.335 0.765 -47.838 1.00 79.88 315 ALA A N 1
ATOM 2369 C CA . ALA A 1 315 ? 18.661 -0.095 -48.976 1.00 79.88 315 ALA A CA 1
ATOM 2370 C C . ALA A 1 315 ? 17.772 0.193 -50.198 1.00 79.88 315 ALA A C 1
ATOM 2372 O O . ALA A 1 315 ? 18.270 0.268 -51.319 1.00 79.88 315 ALA A O 1
ATOM 2373 N N . GLY A 1 316 ? 16.467 0.395 -49.990 1.00 75.19 316 GLY A N 1
ATOM 2374 C CA . GLY A 1 316 ? 15.536 0.776 -51.052 1.00 75.19 316 GLY A CA 1
ATOM 2375 C C . GLY A 1 316 ? 15.848 2.150 -51.651 1.00 75.19 316 GLY A C 1
ATOM 2376 O O . GLY A 1 316 ? 15.823 2.303 -52.868 1.00 75.19 316 GLY A O 1
ATOM 2377 N N . ALA A 1 317 ? 16.198 3.134 -50.819 1.00 68.19 317 ALA A N 1
ATOM 2378 C CA . ALA A 1 317 ? 16.599 4.465 -51.268 1.00 68.19 317 ALA A CA 1
ATOM 2379 C C . ALA A 1 317 ? 17.902 4.430 -52.084 1.00 68.19 317 ALA A C 1
ATOM 2381 O O . ALA A 1 317 ? 17.964 5.047 -53.144 1.00 68.19 317 ALA A O 1
ATOM 2382 N N . ILE A 1 318 ? 18.900 3.658 -51.638 1.00 80.50 318 ILE A N 1
ATOM 2383 C CA . ILE A 1 318 ? 20.156 3.416 -52.370 1.00 80.50 318 ILE A CA 1
ATOM 2384 C C . ILE A 1 318 ? 19.882 2.754 -53.727 1.00 80.50 318 ILE A C 1
ATOM 2386 O O . ILE A 1 318 ? 20.487 3.109 -54.735 1.00 80.50 318 ILE A O 1
ATOM 2390 N N . GLN A 1 319 ? 18.948 1.802 -53.771 1.00 83.06 319 GLN A N 1
ATOM 2391 C CA . GLN A 1 319 ? 18.589 1.095 -55.000 1.00 83.06 319 GLN A CA 1
ATOM 2392 C C . GLN A 1 319 ? 17.935 2.010 -56.051 1.00 83.06 319 GLN A C 1
ATOM 2394 O O . GLN A 1 319 ? 18.037 1.724 -57.243 1.00 83.06 319 GLN A O 1
ATOM 2399 N N . VAL A 1 320 ? 17.239 3.065 -55.615 1.00 77.12 320 VAL A N 1
ATOM 2400 C CA . VAL A 1 320 ? 16.523 4.017 -56.484 1.00 77.12 320 VAL A CA 1
ATOM 2401 C C . VAL A 1 320 ? 17.392 5.221 -56.877 1.00 77.12 320 VAL A C 1
ATOM 2403 O O . VAL A 1 320 ? 17.068 5.900 -57.849 1.00 77.12 320 VAL A O 1
ATOM 2406 N N . SER A 1 321 ? 18.477 5.496 -56.147 1.00 80.38 321 SER A N 1
ATOM 2407 C CA . SER A 1 321 ? 19.433 6.565 -56.459 1.00 80.38 321 SER A CA 1
ATOM 2408 C C . SER A 1 321 ? 20.509 6.096 -57.459 1.00 80.38 321 SER A C 1
ATOM 2410 O O . SER A 1 321 ? 20.201 5.388 -58.416 1.00 80.38 321 SER A O 1
ATOM 2412 N N . ASP A 1 322 ? 21.775 6.469 -57.253 1.00 77.19 322 ASP A N 1
ATOM 2413 C CA . ASP A 1 322 ? 22.909 6.119 -58.123 1.00 77.19 322 ASP A CA 1
ATOM 2414 C C . ASP A 1 322 ? 23.385 4.656 -57.961 1.00 77.19 322 ASP A C 1
ATOM 2416 O O . ASP A 1 322 ? 24.360 4.232 -58.586 1.00 77.19 322 ASP A O 1
ATOM 2420 N N . GLY A 1 323 ? 22.693 3.857 -57.139 1.00 79.38 323 GLY A N 1
ATOM 2421 C CA . GLY A 1 323 ? 22.959 2.435 -56.943 1.00 79.38 323 GLY A CA 1
ATOM 2422 C C . GLY A 1 323 ? 24.079 2.127 -55.942 1.00 79.38 323 GLY A C 1
ATOM 2423 O O . GLY A 1 323 ? 24.528 2.960 -55.155 1.00 79.38 323 GLY A O 1
ATOM 2424 N N . TRP A 1 324 ? 24.522 0.869 -55.942 1.00 87.38 324 TRP A N 1
ATOM 2425 C CA . TRP A 1 324 ? 25.477 0.332 -54.969 1.00 87.38 324 TRP A CA 1
ATOM 2426 C C . TRP A 1 324 ? 26.927 0.560 -55.409 1.00 87.38 324 TRP A C 1
ATOM 2428 O O . TRP A 1 324 ? 27.552 -0.314 -56.012 1.00 87.38 324 TRP A O 1
ATOM 2438 N N . SER A 1 325 ? 27.481 1.732 -55.099 1.00 87.44 325 SER A N 1
ATOM 2439 C CA . SER A 1 325 ? 28.927 1.965 -55.209 1.00 87.44 325 SER A CA 1
ATOM 2440 C C . SER A 1 325 ? 29.692 1.251 -54.085 1.00 87.44 325 SER A C 1
ATOM 2442 O O . SER A 1 325 ? 29.119 0.902 -53.051 1.00 87.44 325 SER A O 1
ATOM 2444 N N . PHE A 1 326 ? 31.003 1.049 -54.256 1.00 80.88 326 PHE A N 1
ATOM 2445 C CA . PHE A 1 326 ? 31.846 0.409 -53.236 1.00 80.88 326 PHE A CA 1
ATOM 2446 C C . PHE A 1 326 ? 31.757 1.123 -51.877 1.00 80.88 326 PHE A C 1
ATOM 2448 O O . PHE A 1 326 ? 31.562 0.474 -50.851 1.00 80.88 326 PHE A O 1
ATOM 2455 N N . THR A 1 327 ? 31.813 2.457 -51.880 1.00 75.12 327 THR A N 1
ATOM 2456 C CA . THR A 1 327 ? 31.698 3.281 -50.669 1.00 75.12 327 THR A CA 1
ATOM 2457 C C . THR A 1 327 ? 30.335 3.112 -49.998 1.00 75.12 327 THR A C 1
ATOM 2459 O O . THR A 1 327 ? 30.270 2.899 -48.793 1.00 75.12 327 THR A O 1
ATOM 2462 N N . VAL A 1 328 ? 29.242 3.110 -50.771 1.00 78.31 328 VAL A N 1
ATOM 2463 C CA . VAL A 1 328 ? 27.881 2.936 -50.231 1.00 78.31 328 VAL A CA 1
ATOM 2464 C C . VAL A 1 328 ? 27.687 1.540 -49.635 1.00 78.31 328 VAL A C 1
ATOM 2466 O O . VAL A 1 328 ? 27.098 1.400 -48.562 1.00 78.31 328 VAL A O 1
ATOM 2469 N N . ILE A 1 329 ? 28.216 0.503 -50.293 1.00 83.56 329 ILE A N 1
ATOM 2470 C CA . ILE A 1 329 ? 28.215 -0.867 -49.763 1.00 83.56 329 ILE A CA 1
ATOM 2471 C C . ILE A 1 329 ? 28.963 -0.913 -48.429 1.00 83.56 329 ILE A C 1
ATOM 2473 O O . ILE A 1 329 ? 28.456 -1.491 -47.467 1.00 83.56 329 ILE A O 1
ATOM 2477 N N . GLN A 1 330 ? 30.144 -0.295 -48.356 1.00 78.69 330 GLN A N 1
ATOM 2478 C CA . GLN A 1 330 ? 30.950 -0.272 -47.141 1.00 78.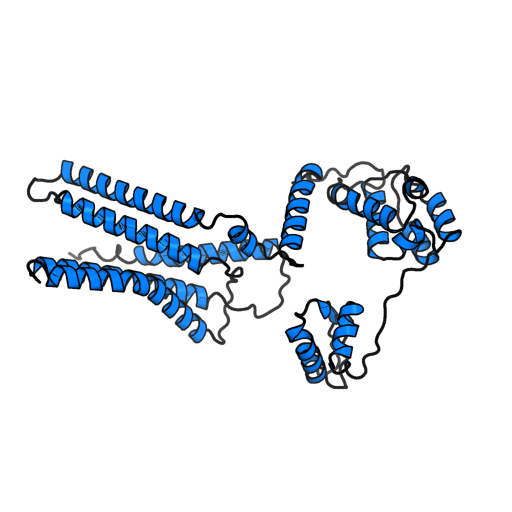69 330 GLN A CA 1
ATOM 2479 C C . GLN A 1 330 ? 30.195 0.401 -45.982 1.00 78.69 330 GLN A C 1
ATOM 2481 O O . GLN A 1 330 ? 30.031 -0.219 -44.931 1.00 78.69 330 GLN A O 1
ATOM 2486 N N . THR A 1 331 ? 29.643 1.601 -46.186 1.00 73.88 331 THR A N 1
ATOM 2487 C CA . THR A 1 331 ? 28.861 2.319 -45.163 1.00 73.88 331 THR A CA 1
ATOM 2488 C C . THR A 1 331 ? 27.627 1.529 -44.716 1.00 73.88 331 THR A C 1
ATOM 2490 O O . THR A 1 331 ? 27.317 1.464 -43.524 1.00 73.88 331 THR A O 1
ATOM 2493 N N . TYR A 1 332 ? 26.925 0.875 -45.648 1.00 80.94 332 TYR A N 1
ATOM 2494 C CA . TYR A 1 332 ? 25.759 0.052 -45.322 1.00 80.94 332 TYR A CA 1
ATOM 2495 C C . TYR A 1 332 ? 26.134 -1.174 -44.474 1.00 80.94 332 TYR A C 1
ATOM 2497 O O . TYR A 1 332 ? 25.445 -1.496 -43.502 1.00 80.94 332 TYR A O 1
ATOM 2505 N N . ILE A 1 333 ? 27.242 -1.847 -44.806 1.00 81.62 333 ILE A N 1
ATOM 2506 C CA . ILE A 1 333 ? 27.756 -2.986 -44.033 1.00 81.62 333 ILE A CA 1
ATOM 2507 C C . ILE A 1 333 ? 28.191 -2.541 -42.633 1.00 81.62 333 ILE A C 1
ATOM 2509 O O . ILE A 1 333 ? 27.884 -3.232 -41.662 1.00 81.62 333 ILE A O 1
ATOM 2513 N N . GLU A 1 334 ? 28.857 -1.393 -42.503 1.00 73.06 334 GLU A N 1
ATOM 2514 C CA . GLU A 1 334 ? 29.259 -0.835 -41.206 1.00 73.06 334 GLU A CA 1
ATOM 2515 C C . GLU A 1 334 ? 28.043 -0.520 -40.321 1.00 73.06 334 GLU A C 1
ATOM 2517 O O . GLU A 1 334 ? 28.012 -0.909 -39.148 1.00 73.06 334 GLU A O 1
ATOM 2522 N N . ALA A 1 335 ? 26.992 0.085 -40.885 1.00 72.56 335 ALA A N 1
ATOM 2523 C CA . ALA A 1 335 ? 25.739 0.340 -40.176 1.00 72.56 335 ALA A CA 1
ATOM 2524 C C . ALA A 1 335 ? 25.037 -0.963 -39.745 1.00 72.56 335 ALA A C 1
ATOM 2526 O O . ALA A 1 335 ? 24.612 -1.096 -38.593 1.00 72.56 335 ALA A O 1
ATOM 2527 N N . LEU A 1 336 ? 24.960 -1.957 -40.637 1.00 84.00 336 LEU A N 1
ATOM 2528 C CA . LEU A 1 336 ? 24.399 -3.276 -40.331 1.00 84.00 336 LEU A CA 1
ATOM 2529 C C . LEU A 1 336 ? 25.191 -3.983 -39.219 1.00 84.00 336 LEU A C 1
ATOM 2531 O O . LEU A 1 336 ? 24.596 -4.560 -38.303 1.00 84.00 336 LEU A O 1
ATOM 2535 N N . ALA A 1 337 ? 26.523 -3.923 -39.272 1.00 75.00 337 ALA A N 1
ATOM 2536 C CA . ALA A 1 337 ? 27.401 -4.497 -38.259 1.00 75.00 337 ALA A CA 1
ATOM 2537 C C . ALA A 1 337 ? 27.215 -3.807 -36.899 1.00 75.00 337 ALA A C 1
ATOM 2539 O O . ALA A 1 337 ? 27.094 -4.497 -35.885 1.00 75.00 337 ALA A O 1
ATOM 2540 N N . ALA A 1 338 ? 27.111 -2.475 -36.869 1.00 71.25 338 ALA A N 1
ATOM 2541 C CA . ALA A 1 338 ? 26.868 -1.707 -35.648 1.00 71.25 338 ALA A CA 1
ATOM 2542 C C . ALA A 1 338 ? 25.510 -2.048 -35.008 1.00 71.25 338 ALA A C 1
ATOM 2544 O O . ALA A 1 338 ? 25.445 -2.333 -33.809 1.00 71.25 338 ALA A O 1
ATOM 2545 N N . VAL A 1 339 ? 24.435 -2.101 -35.805 1.00 76.06 339 VAL A N 1
ATOM 2546 C CA . VAL A 1 339 ? 23.095 -2.504 -35.342 1.00 76.06 339 VAL A CA 1
ATOM 2547 C C . VAL A 1 339 ? 23.107 -3.935 -34.808 1.00 76.06 339 VAL A C 1
ATOM 2549 O O . VAL A 1 339 ? 22.546 -4.203 -33.746 1.00 76.06 339 VAL A O 1
ATOM 2552 N N . THR A 1 340 ? 23.771 -4.855 -35.508 1.00 81.38 340 THR A N 1
ATOM 2553 C CA . THR A 1 340 ? 23.860 -6.264 -35.098 1.00 81.38 340 THR A CA 1
ATOM 2554 C C . THR A 1 340 ? 24.657 -6.417 -33.804 1.00 81.38 340 THR A C 1
ATOM 2556 O O . THR A 1 340 ? 24.232 -7.131 -32.896 1.00 81.38 340 THR A O 1
ATOM 2559 N N . ALA A 1 341 ? 25.785 -5.716 -33.674 1.00 72.12 341 ALA A N 1
ATOM 2560 C CA . ALA A 1 341 ? 26.581 -5.712 -32.452 1.00 72.12 341 ALA A CA 1
ATOM 2561 C C . ALA A 1 341 ? 25.766 -5.181 -31.264 1.00 72.12 341 ALA A C 1
ATOM 2563 O O . ALA A 1 341 ? 25.740 -5.808 -30.203 1.00 72.12 341 ALA A O 1
ATOM 2564 N N . LEU A 1 342 ? 25.032 -4.082 -31.455 1.00 71.75 342 LEU A N 1
ATOM 2565 C CA . LEU A 1 342 ? 24.146 -3.529 -30.433 1.00 71.75 342 LEU A CA 1
ATOM 2566 C C . LEU A 1 342 ? 23.002 -4.494 -30.078 1.00 71.75 342 LEU A C 1
ATOM 2568 O O . LEU A 1 342 ? 22.701 -4.674 -28.897 1.00 71.75 342 LEU A O 1
ATOM 2572 N N . ALA A 1 343 ? 22.424 -5.172 -31.078 1.00 79.94 343 ALA A N 1
ATOM 2573 C CA . ALA A 1 343 ? 21.419 -6.220 -30.899 1.00 79.94 343 ALA A CA 1
ATOM 2574 C C . ALA A 1 343 ? 21.922 -7.331 -29.985 1.00 79.94 343 ALA A C 1
ATOM 2576 O O . ALA A 1 343 ? 21.244 -7.699 -29.028 1.00 79.94 343 ALA A O 1
ATOM 2577 N N . VAL A 1 344 ? 23.137 -7.818 -30.235 1.00 77.75 344 VAL A N 1
ATOM 2578 C CA . VAL A 1 344 ? 23.766 -8.859 -29.421 1.00 77.75 344 VAL A CA 1
ATOM 2579 C C . VAL A 1 344 ? 24.046 -8.360 -28.005 1.00 77.75 344 VAL A C 1
ATOM 2581 O O . VAL A 1 344 ? 23.709 -9.061 -27.053 1.00 77.75 344 VAL A O 1
ATOM 2584 N N . VAL A 1 345 ? 24.608 -7.159 -27.836 1.00 71.69 345 VAL A N 1
ATOM 2585 C CA . VAL A 1 345 ? 24.916 -6.601 -26.506 1.00 71.69 345 VAL A CA 1
ATOM 2586 C C . VAL A 1 345 ? 23.649 -6.473 -25.660 1.00 71.69 345 VAL A C 1
ATOM 2588 O O . VAL A 1 345 ? 23.611 -6.960 -24.529 1.00 71.69 345 VAL A O 1
ATOM 2591 N N . VAL A 1 346 ? 22.585 -5.887 -26.213 1.00 71.81 346 VAL A N 1
ATOM 2592 C CA . VAL A 1 346 ? 21.318 -5.709 -25.489 1.00 71.81 346 VAL A CA 1
ATOM 2593 C C . VAL A 1 346 ? 20.605 -7.041 -25.256 1.00 71.81 346 VAL A C 1
ATOM 2595 O O . VAL A 1 346 ? 20.075 -7.263 -24.164 1.00 71.81 346 VAL A O 1
ATOM 2598 N N . ALA A 1 347 ? 20.639 -7.965 -26.220 1.00 78.94 347 ALA A N 1
ATOM 2599 C CA . ALA A 1 347 ? 20.120 -9.319 -26.048 1.00 78.94 347 ALA A CA 1
ATOM 2600 C C . ALA A 1 347 ? 20.835 -10.064 -24.914 1.00 78.94 347 ALA A C 1
ATOM 2602 O O . ALA A 1 347 ? 20.176 -10.663 -24.068 1.00 78.94 347 ALA A O 1
ATOM 2603 N N . VAL A 1 348 ? 22.166 -9.991 -24.843 1.00 75.56 348 VAL A N 1
ATOM 2604 C CA . VAL A 1 348 ? 22.954 -10.611 -23.769 1.00 75.56 348 VAL A CA 1
ATOM 2605 C C . VAL A 1 348 ? 22.666 -9.946 -22.423 1.00 75.56 348 VAL A C 1
ATOM 2607 O O . VAL A 1 348 ? 22.428 -10.656 -21.446 1.00 75.56 348 VAL A O 1
ATOM 2610 N N . ALA A 1 349 ? 22.612 -8.614 -22.357 1.00 69.56 349 ALA A N 1
ATOM 2611 C CA . ALA A 1 349 ? 22.301 -7.894 -21.122 1.00 69.56 349 ALA A CA 1
ATOM 2612 C C . ALA A 1 349 ? 20.922 -8.288 -20.563 1.00 69.56 349 ALA A C 1
ATOM 2614 O O . ALA A 1 349 ? 20.800 -8.627 -19.383 1.00 69.56 349 ALA A O 1
ATOM 2615 N N . LEU A 1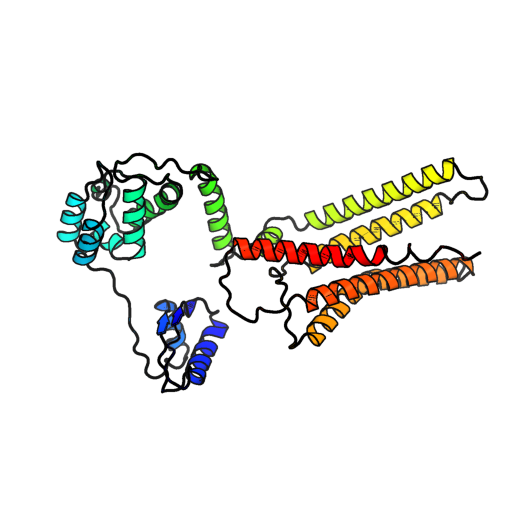 350 ? 19.891 -8.334 -21.415 1.00 72.88 350 LEU A N 1
ATOM 2616 C CA . LEU A 1 350 ? 18.545 -8.757 -21.016 1.00 72.88 350 LEU A CA 1
ATOM 2617 C C . LEU A 1 350 ? 18.448 -10.261 -20.737 1.00 72.88 350 LEU A C 1
ATOM 2619 O O . LEU A 1 350 ? 17.683 -10.670 -19.863 1.00 72.88 350 LEU A O 1
ATOM 2623 N N . ALA A 1 351 ? 19.231 -11.094 -21.425 1.00 78.00 351 ALA A N 1
ATOM 2624 C CA . ALA A 1 351 ? 19.345 -12.519 -21.126 1.00 78.00 351 ALA A CA 1
ATOM 2625 C C . ALA A 1 351 ? 19.907 -12.751 -19.719 1.00 78.00 351 ALA A C 1
ATOM 2627 O O . ALA A 1 351 ? 19.334 -13.534 -18.961 1.00 78.00 351 ALA A O 1
ATOM 2628 N N . VAL A 1 352 ? 20.980 -12.042 -19.353 1.00 73.19 352 VAL A N 1
ATOM 2629 C CA . VAL A 1 352 ? 21.585 -12.094 -18.014 1.00 73.19 352 VAL A CA 1
ATOM 2630 C C . VAL A 1 352 ? 20.619 -11.547 -16.966 1.00 73.19 352 VAL A C 1
ATOM 2632 O O . VAL A 1 352 ? 20.406 -12.199 -15.947 1.00 73.19 352 VAL A O 1
ATOM 2635 N N . HIS A 1 353 ? 19.978 -10.406 -17.228 1.00 69.69 353 HIS A N 1
ATOM 2636 C CA . HIS A 1 353 ? 19.001 -9.821 -16.309 1.00 69.69 353 HIS A CA 1
ATOM 2637 C C . HIS A 1 353 ? 17.841 -10.783 -16.015 1.00 69.69 353 HIS A C 1
ATOM 2639 O O . HIS A 1 353 ? 17.593 -11.116 -14.859 1.00 69.69 353 HIS A O 1
ATOM 2645 N N . ASN A 1 354 ? 17.192 -11.320 -17.053 1.00 71.69 354 ASN A N 1
ATOM 2646 C CA . ASN A 1 354 ? 16.073 -12.250 -16.887 1.00 71.69 354 ASN A CA 1
ATOM 2647 C C . ASN A 1 354 ? 16.505 -13.604 -16.309 1.00 71.69 354 ASN A C 1
ATOM 2649 O O . ASN A 1 354 ? 15.707 -14.300 -15.682 1.00 71.69 354 ASN A O 1
ATOM 2653 N N . TRP A 1 355 ? 17.751 -14.022 -16.537 1.00 75.62 355 TRP A N 1
ATOM 2654 C CA . TRP A 1 355 ? 18.289 -15.233 -15.926 1.00 75.62 355 TRP A CA 1
ATOM 2655 C C . TRP A 1 355 ? 18.399 -15.091 -14.402 1.00 75.62 355 TRP A C 1
ATOM 2657 O O . TRP A 1 355 ? 18.024 -16.028 -13.687 1.00 75.62 355 TRP A O 1
ATOM 2667 N N . LEU A 1 356 ? 18.843 -13.914 -13.944 1.00 69.50 356 LEU A N 1
ATOM 2668 C CA . LEU A 1 356 ? 18.990 -13.545 -12.534 1.00 69.50 356 LEU A CA 1
ATOM 2669 C C . LEU A 1 356 ? 17.664 -13.172 -11.852 1.00 69.50 356 LEU A C 1
ATOM 2671 O O . LEU A 1 356 ? 17.572 -13.275 -10.630 1.00 69.50 356 LEU A O 1
ATOM 2675 N N . ASP A 1 357 ? 16.651 -12.759 -12.615 1.00 66.62 357 ASP A N 1
ATOM 2676 C CA . ASP A 1 357 ? 15.303 -12.478 -12.115 1.00 66.62 357 ASP A CA 1
ATOM 2677 C C . ASP A 1 357 ? 14.496 -13.780 -11.983 1.00 66.62 357 ASP A C 1
ATOM 2679 O O . ASP A 1 357 ? 13.725 -14.182 -12.862 1.00 66.62 357 ASP A O 1
ATOM 2683 N N . ALA A 1 358 ? 14.743 -14.520 -10.901 1.00 63.69 358 ALA A N 1
ATOM 2684 C CA . ALA A 1 358 ? 14.048 -15.769 -10.620 1.00 63.69 358 ALA A CA 1
ATOM 2685 C C . ALA A 1 358 ? 13.182 -15.670 -9.353 1.00 63.69 358 ALA A C 1
ATOM 2687 O O . ALA A 1 358 ? 13.605 -15.062 -8.366 1.00 63.69 358 ALA A O 1
ATOM 2688 N N . PRO A 1 359 ? 11.991 -16.306 -9.337 1.00 56.88 359 PRO A N 1
ATOM 2689 C CA . PRO A 1 359 ? 11.098 -16.268 -8.184 1.00 56.88 359 PRO A CA 1
ATOM 2690 C C . PRO A 1 359 ? 11.795 -16.845 -6.940 1.00 56.88 359 PRO A C 1
ATOM 2692 O O . PRO A 1 359 ? 12.530 -17.831 -7.060 1.00 56.88 359 PRO A O 1
ATOM 2695 N N . PRO A 1 360 ? 11.606 -16.232 -5.758 1.00 55.69 360 PRO A N 1
ATOM 2696 C CA . PRO A 1 360 ? 12.312 -16.626 -4.547 1.00 55.69 360 PRO A CA 1
ATOM 2697 C C . PRO A 1 360 ? 11.991 -18.074 -4.172 1.00 55.69 360 PRO A C 1
ATOM 2699 O O . PRO A 1 360 ? 10.841 -18.506 -4.213 1.00 55.69 360 PRO A O 1
ATOM 2702 N N . THR A 1 361 ? 13.023 -18.825 -3.792 1.00 52.09 361 THR A N 1
ATOM 2703 C CA . THR A 1 361 ? 12.915 -20.233 -3.387 1.00 52.09 361 THR A CA 1
ATOM 2704 C C . THR A 1 361 ? 12.467 -20.409 -1.935 1.00 52.09 361 THR A C 1
ATOM 2706 O O . THR A 1 361 ? 12.116 -21.520 -1.545 1.00 52.09 361 THR A O 1
ATOM 2709 N N . SER A 1 362 ? 12.437 -19.336 -1.139 1.00 53.75 362 SER A N 1
ATOM 2710 C CA . SER A 1 362 ? 11.922 -19.344 0.231 1.00 53.75 362 SER A CA 1
ATOM 2711 C C . SER A 1 362 ? 11.192 -18.043 0.574 1.00 53.75 362 SER A C 1
ATOM 2713 O O . SER A 1 362 ? 11.561 -16.955 0.122 1.00 53.75 362 SER A O 1
ATOM 2715 N N . ALA A 1 363 ? 10.155 -18.160 1.405 1.00 50.22 363 ALA A N 1
ATOM 2716 C CA . ALA A 1 363 ? 9.490 -17.034 2.052 1.00 50.22 363 ALA A CA 1
ATOM 2717 C C . ALA A 1 363 ? 10.408 -16.470 3.152 1.00 50.22 363 ALA A C 1
ATOM 2719 O O . ALA A 1 363 ? 10.216 -16.714 4.339 1.00 50.22 363 ALA A O 1
ATOM 2720 N N . ALA A 1 364 ? 11.482 -15.787 2.759 1.00 53.59 364 ALA A N 1
ATOM 2721 C CA . ALA A 1 364 ? 12.322 -15.059 3.701 1.00 53.59 364 ALA A CA 1
ATOM 2722 C C . ALA A 1 364 ? 11.571 -13.818 4.206 1.00 53.59 364 ALA A C 1
ATOM 2724 O O . ALA A 1 364 ? 10.847 -13.188 3.432 1.00 53.59 364 ALA A O 1
ATOM 2725 N N . GLN A 1 365 ? 11.771 -13.463 5.481 1.00 49.28 365 GLN A N 1
ATOM 2726 C CA . GLN A 1 365 ? 11.230 -12.249 6.099 1.00 49.28 365 GLN A CA 1
ATOM 2727 C C . GLN A 1 365 ? 11.524 -11.041 5.209 1.00 49.28 365 GLN A C 1
ATOM 2729 O O . GLN A 1 365 ? 12.667 -10.608 5.062 1.00 49.28 365 GLN A O 1
ATOM 2734 N N . ALA A 1 366 ? 10.486 -10.535 4.561 1.00 58.84 366 ALA A N 1
ATOM 2735 C CA . ALA A 1 366 ? 10.632 -9.527 3.538 1.00 58.84 366 ALA A CA 1
ATOM 2736 C C . ALA A 1 366 ? 10.179 -8.190 4.126 1.00 58.84 366 ALA A C 1
ATOM 2738 O O . ALA A 1 366 ? 8.988 -7.933 4.261 1.00 58.84 366 ALA A O 1
ATOM 2739 N N . SER A 1 367 ? 11.136 -7.348 4.521 1.00 65.81 367 SER A N 1
ATOM 2740 C CA . SER A 1 367 ? 10.834 -5.983 4.949 1.00 65.81 367 SER A CA 1
ATOM 2741 C C . SER A 1 367 ? 10.682 -5.066 3.726 1.00 65.81 367 SER A C 1
ATOM 2743 O O . SER A 1 367 ? 11.432 -5.227 2.756 1.00 65.81 367 SER A O 1
ATOM 2745 N N . PRO A 1 368 ? 9.767 -4.076 3.743 1.00 67.38 368 PRO A N 1
ATOM 2746 C CA . PRO A 1 368 ? 9.586 -3.136 2.631 1.00 67.38 368 PRO A CA 1
ATOM 2747 C C . PRO A 1 368 ? 10.887 -2.436 2.215 1.00 67.38 368 PRO A C 1
ATOM 2749 O O . PRO A 1 368 ? 11.176 -2.279 1.030 1.00 67.38 368 PRO A O 1
ATOM 2752 N N . GLU A 1 369 ? 11.733 -2.081 3.184 1.00 73.00 369 GLU A N 1
ATOM 2753 C CA . GLU A 1 369 ? 13.051 -1.511 2.897 1.00 73.00 369 GLU A CA 1
ATOM 2754 C C . GLU A 1 369 ? 14.006 -2.511 2.239 1.00 73.00 369 GLU A C 1
ATOM 2756 O O . GLU A 1 369 ? 14.762 -2.142 1.338 1.00 73.00 369 GLU A O 1
ATOM 2761 N N . GLY A 1 370 ? 13.986 -3.773 2.680 1.00 73.12 370 GLY A N 1
ATOM 2762 C CA . GLY A 1 370 ? 14.781 -4.845 2.088 1.00 73.12 370 GLY A CA 1
ATOM 2763 C C . GLY A 1 370 ? 14.433 -5.042 0.616 1.00 73.12 370 GLY A C 1
ATOM 2764 O O . GLY A 1 370 ? 15.334 -5.118 -0.219 1.00 73.12 370 GLY A O 1
ATOM 2765 N N . PHE A 1 371 ? 13.139 -5.006 0.289 1.00 72.19 371 PHE A N 1
ATOM 2766 C CA . PHE A 1 371 ? 12.646 -5.033 -1.087 1.00 72.19 371 PHE A CA 1
ATOM 2767 C C . PHE A 1 371 ? 13.164 -3.869 -1.927 1.00 72.19 371 PHE A C 1
ATOM 2769 O O . PHE A 1 371 ? 13.712 -4.097 -3.002 1.00 72.19 371 PHE A O 1
ATOM 2776 N N . LEU A 1 372 ? 13.044 -2.632 -1.435 1.00 72.50 372 LEU A N 1
ATOM 2777 C CA . LEU A 1 372 ? 13.521 -1.450 -2.158 1.00 72.50 372 LEU A CA 1
ATOM 2778 C C . LEU A 1 372 ? 15.036 -1.496 -2.388 1.00 72.50 372 LEU A C 1
ATOM 2780 O O . LEU A 1 372 ? 15.521 -1.159 -3.466 1.00 72.50 372 LEU A O 1
ATOM 2784 N N . ARG A 1 373 ? 15.812 -1.934 -1.390 1.00 77.56 373 ARG A N 1
ATOM 2785 C CA . ARG A 1 373 ? 17.268 -2.084 -1.538 1.00 77.56 373 ARG A CA 1
ATOM 2786 C C . ARG A 1 373 ? 17.619 -3.183 -2.539 1.00 77.56 373 ARG A C 1
ATOM 2788 O O . ARG A 1 373 ? 18.567 -3.009 -3.303 1.00 77.56 373 ARG A O 1
ATOM 2795 N N . GLN A 1 374 ? 16.886 -4.295 -2.538 1.00 74.50 374 GLN A N 1
ATOM 2796 C CA . GLN A 1 374 ? 17.109 -5.400 -3.468 1.00 74.50 374 GLN A CA 1
ATOM 2797 C C . GLN A 1 374 ? 16.775 -5.001 -4.909 1.00 74.50 374 GLN A C 1
ATOM 2799 O O . GLN A 1 374 ? 17.560 -5.307 -5.803 1.00 74.50 374 GLN A O 1
ATOM 2804 N N . ASP A 1 375 ? 15.694 -4.251 -5.113 1.00 72.56 375 ASP A N 1
ATOM 2805 C CA . ASP A 1 375 ? 15.305 -3.722 -6.423 1.00 72.56 375 ASP A CA 1
ATOM 2806 C C . ASP A 1 375 ? 16.301 -2.672 -6.952 1.00 72.56 375 ASP A C 1
ATOM 2808 O O . ASP A 1 375 ? 16.735 -2.705 -8.105 1.00 72.56 375 ASP A O 1
ATOM 2812 N N . ARG A 1 376 ? 16.800 -1.783 -6.080 1.00 75.75 376 ARG A N 1
ATOM 2813 C CA . ARG A 1 376 ? 17.879 -0.855 -6.462 1.00 75.75 376 ARG A CA 1
ATOM 2814 C C . ARG A 1 376 ? 19.151 -1.607 -6.847 1.00 75.75 376 ARG A C 1
ATOM 2816 O O . ARG A 1 376 ? 19.801 -1.245 -7.822 1.00 75.75 376 ARG A O 1
ATOM 2823 N N . ARG A 1 377 ? 19.516 -2.658 -6.105 1.00 73.12 377 ARG A N 1
ATOM 2824 C CA . ARG A 1 377 ? 20.683 -3.500 -6.422 1.00 73.12 377 ARG A CA 1
ATOM 2825 C C . ARG A 1 377 ? 20.504 -4.261 -7.734 1.00 73.12 377 ARG A C 1
ATOM 2827 O O . ARG A 1 377 ? 21.458 -4.320 -8.502 1.00 73.12 377 ARG A O 1
ATOM 2834 N N . SER A 1 378 ? 19.323 -4.815 -8.010 1.00 68.06 378 SER A N 1
ATOM 2835 C CA . SER A 1 378 ? 19.051 -5.500 -9.280 1.00 68.06 378 SER A CA 1
ATOM 2836 C C . SER A 1 378 ? 19.137 -4.529 -10.461 1.00 68.06 378 SER A C 1
ATOM 2838 O O . SER A 1 378 ? 19.772 -4.855 -11.463 1.00 68.06 378 SER A O 1
ATOM 2840 N N . SER A 1 379 ? 18.626 -3.305 -10.298 1.00 67.12 379 SER A N 1
ATOM 2841 C CA . SER A 1 379 ? 18.747 -2.222 -11.283 1.00 67.12 379 SER A CA 1
ATOM 2842 C C . SER A 1 379 ? 20.206 -1.822 -11.537 1.00 67.12 379 SER A C 1
ATOM 2844 O O . SER A 1 379 ? 20.622 -1.704 -12.687 1.00 67.12 379 SER A O 1
ATOM 2846 N N . TRP A 1 380 ? 21.020 -1.681 -10.482 1.00 70.12 380 TRP A N 1
ATOM 2847 C CA . TRP A 1 380 ? 22.456 -1.398 -10.615 1.00 70.12 380 TRP A CA 1
ATOM 2848 C C . TRP A 1 380 ? 23.221 -2.526 -11.306 1.00 70.12 380 TRP A C 1
ATOM 2850 O O . TRP A 1 380 ? 24.065 -2.256 -12.152 1.00 70.12 380 TRP A O 1
ATOM 2860 N N . VAL A 1 381 ? 22.928 -3.787 -10.978 1.00 66.00 381 VAL A N 1
ATOM 2861 C CA . VAL A 1 381 ? 23.546 -4.941 -11.649 1.00 66.00 381 VAL A CA 1
ATOM 2862 C C . VAL A 1 381 ? 23.141 -4.982 -13.122 1.00 66.00 381 VAL A C 1
ATOM 2864 O O . VAL A 1 381 ? 23.997 -5.213 -13.971 1.00 66.00 381 VAL A O 1
ATOM 2867 N N . ALA A 1 382 ? 21.876 -4.699 -13.444 1.00 61.72 382 ALA A N 1
ATOM 2868 C CA . ALA A 1 382 ? 21.415 -4.597 -14.827 1.00 61.72 382 ALA A CA 1
ATOM 2869 C C . ALA A 1 382 ? 22.170 -3.502 -15.602 1.00 61.72 382 ALA A C 1
ATOM 2871 O O . ALA A 1 382 ? 22.621 -3.749 -16.719 1.00 61.72 382 ALA A O 1
ATOM 2872 N N . ALA A 1 383 ? 22.374 -2.330 -14.988 1.00 63.06 383 ALA A N 1
ATOM 2873 C CA . ALA A 1 383 ? 23.142 -1.235 -15.580 1.00 63.06 383 ALA A CA 1
ATOM 2874 C C . ALA A 1 383 ? 24.634 -1.590 -15.754 1.00 63.06 383 ALA A C 1
ATOM 2876 O O . ALA A 1 383 ? 25.194 -1.410 -16.833 1.00 63.06 383 ALA A O 1
ATOM 2877 N N . ALA A 1 384 ? 25.267 -2.174 -14.731 1.00 62.50 384 ALA A N 1
ATOM 2878 C CA . ALA A 1 384 ? 26.692 -2.515 -14.737 1.00 62.50 384 ALA A CA 1
ATOM 2879 C C . ALA A 1 384 ? 27.050 -3.653 -15.713 1.00 62.50 384 ALA A C 1
ATOM 2881 O O . ALA A 1 384 ? 28.149 -3.673 -16.273 1.00 62.50 384 ALA A O 1
ATOM 2882 N N . VAL A 1 385 ? 26.134 -4.601 -15.945 1.00 58.22 385 VAL A N 1
ATOM 2883 C CA . VAL A 1 385 ? 26.295 -5.638 -16.981 1.00 58.22 385 VAL A CA 1
ATOM 2884 C C . VAL A 1 385 ? 26.297 -5.016 -18.385 1.00 58.22 385 VAL A C 1
ATOM 2886 O O . VAL A 1 385 ? 26.997 -5.526 -19.257 1.00 58.22 385 VAL A O 1
ATOM 2889 N N . GLY A 1 386 ? 25.605 -3.889 -18.590 1.00 43.75 386 GLY A N 1
ATOM 2890 C CA . GLY A 1 386 ? 25.682 -3.103 -19.826 1.00 43.75 386 GLY A CA 1
ATOM 2891 C C . GLY A 1 386 ? 26.998 -2.330 -20.000 1.00 43.75 386 GLY A C 1
ATOM 2892 O O . GLY A 1 386 ? 27.463 -2.157 -21.120 1.00 43.75 386 GLY A O 1
ATOM 2893 N N . GLU A 1 387 ? 27.637 -1.905 -18.907 1.00 38.69 387 GLU A N 1
ATOM 2894 C CA . GLU A 1 387 ? 28.868 -1.094 -18.942 1.00 38.69 387 GLU A CA 1
ATOM 2895 C C . GLU A 1 387 ? 30.144 -1.925 -19.184 1.00 38.69 387 GLU A C 1
ATOM 2897 O O . GLU A 1 387 ? 31.097 -1.474 -19.825 1.00 38.69 387 GLU A O 1
ATOM 2902 N N . ARG A 1 388 ? 30.189 -3.173 -18.699 1.00 36.19 388 ARG A N 1
ATOM 2903 C CA . ARG A 1 388 ? 31.412 -3.999 -18.740 1.00 36.19 388 ARG A CA 1
ATOM 2904 C C . ARG A 1 388 ? 31.758 -4.606 -20.103 1.00 36.19 388 ARG A C 1
ATOM 2906 O O . ARG A 1 388 ? 32.865 -5.124 -20.245 1.00 36.19 388 ARG A O 1
ATOM 2913 N N . SER A 1 389 ? 30.898 -4.500 -21.117 1.00 33.00 389 SER A N 1
ATOM 2914 C CA . SER A 1 389 ? 31.226 -4.948 -22.481 1.00 33.00 389 SER A CA 1
ATOM 2915 C C . SER A 1 389 ? 32.192 -4.014 -23.223 1.00 33.00 389 SER A C 1
ATOM 2917 O O . SER A 1 389 ? 32.744 -4.415 -24.243 1.00 33.00 389 SER A O 1
ATOM 2919 N N . TRP A 1 390 ? 32.455 -2.802 -22.714 1.00 34.84 390 TRP A N 1
ATOM 2920 C CA . TRP A 1 390 ? 33.307 -1.813 -23.396 1.00 34.84 390 TRP A CA 1
ATOM 2921 C C . TRP A 1 390 ? 34.783 -1.819 -22.949 1.00 34.84 390 TRP A C 1
ATOM 2923 O O . TRP A 1 390 ? 35.656 -1.339 -23.667 1.00 34.84 390 TRP A O 1
ATOM 2933 N N . LEU A 1 391 ? 35.102 -2.406 -21.789 1.00 32.34 391 LEU A N 1
ATOM 2934 C CA . LEU A 1 391 ? 36.459 -2.372 -21.213 1.00 32.34 391 LEU A CA 1
ATOM 2935 C C . LEU A 1 391 ? 37.393 -3.498 -21.693 1.00 32.34 391 LEU A C 1
ATOM 2937 O O . LEU A 1 391 ? 38.600 -3.420 -21.471 1.00 32.34 391 LEU A O 1
ATOM 2941 N N . PHE A 1 392 ? 36.886 -4.515 -22.399 1.00 35.22 392 PHE A N 1
ATOM 2942 C CA . PHE A 1 392 ? 37.709 -5.644 -22.862 1.00 35.22 392 PHE A CA 1
ATOM 2943 C C . PHE A 1 392 ? 38.407 -5.432 -24.219 1.00 35.22 392 PHE A C 1
ATOM 2945 O O . PHE A 1 392 ? 39.238 -6.254 -24.603 1.00 35.22 392 PHE A O 1
ATOM 2952 N N . SER A 1 393 ? 38.150 -4.326 -24.929 1.00 38.34 393 SER A N 1
ATOM 2953 C CA . SER A 1 393 ? 38.779 -4.035 -26.231 1.00 38.34 393 SER A CA 1
ATOM 2954 C C . SER A 1 393 ? 40.057 -3.183 -26.154 1.00 38.34 393 SER A C 1
ATOM 2956 O O . SER A 1 393 ? 40.775 -3.086 -27.148 1.00 38.34 393 SER A O 1
ATOM 2958 N N . ARG A 1 394 ? 40.407 -2.607 -24.989 1.00 36.62 394 ARG A N 1
ATOM 2959 C CA . ARG A 1 394 ? 41.593 -1.730 -24.833 1.00 36.62 394 ARG A CA 1
ATOM 2960 C C . ARG A 1 394 ? 42.858 -2.380 -24.262 1.00 36.62 394 ARG A C 1
ATOM 2962 O O . ARG A 1 394 ? 43.889 -1.721 -24.235 1.00 36.62 394 ARG A O 1
ATOM 2969 N N . LEU A 1 395 ? 42.840 -3.656 -23.870 1.00 37.56 395 LEU A N 1
ATOM 2970 C CA . LEU A 1 395 ? 44.014 -4.331 -23.275 1.00 37.56 395 LEU A CA 1
ATOM 2971 C C . LEU A 1 395 ? 44.765 -5.285 -24.227 1.00 37.56 395 LEU A C 1
ATOM 2973 O O . LEU A 1 395 ? 45.539 -6.122 -23.776 1.00 37.56 395 LEU A O 1
ATOM 2977 N N . ARG A 1 396 ? 44.578 -5.170 -25.550 1.00 41.25 396 ARG A N 1
ATOM 2978 C CA . ARG A 1 396 ? 45.259 -6.031 -26.543 1.00 41.25 396 ARG A CA 1
ATOM 2979 C C . ARG A 1 396 ? 46.004 -5.287 -27.655 1.00 41.25 396 ARG A C 1
ATOM 2981 O O . ARG A 1 396 ? 46.073 -5.765 -28.782 1.00 41.25 396 ARG A O 1
ATOM 2988 N N . ARG A 1 397 ? 46.604 -4.135 -27.350 1.00 43.66 397 ARG A N 1
ATOM 2989 C CA . ARG A 1 397 ? 47.633 -3.533 -28.216 1.00 43.66 397 ARG A CA 1
ATOM 2990 C C . ARG A 1 397 ? 48.838 -3.089 -27.393 1.00 43.66 397 ARG A C 1
ATOM 2992 O O . ARG A 1 397 ? 48.966 -1.929 -27.026 1.00 43.66 397 ARG A O 1
ATOM 2999 N N . SER A 1 398 ? 49.725 -4.040 -27.136 1.00 41.25 398 SER A N 1
ATOM 3000 C CA . SER A 1 398 ? 51.145 -3.785 -26.894 1.00 41.25 398 SER A CA 1
ATOM 3001 C C . SER A 1 398 ? 51.904 -4.704 -27.855 1.00 41.25 398 SER A C 1
ATOM 3003 O O . SER A 1 398 ? 51.619 -5.904 -27.845 1.00 41.25 398 SER A O 1
ATOM 3005 N N . PRO A 1 399 ? 52.781 -4.189 -28.732 1.00 42.28 399 PRO A N 1
ATOM 3006 C CA . PRO A 1 399 ? 53.562 -5.040 -29.619 1.00 42.28 399 PRO A CA 1
ATOM 3007 C C . PRO A 1 399 ? 54.758 -5.628 -28.843 1.00 42.28 399 PRO A C 1
ATOM 3009 O O . PRO A 1 399 ? 55.312 -4.931 -27.989 1.00 42.28 399 PRO A O 1
ATOM 3012 N N . PRO A 1 400 ? 55.161 -6.888 -29.083 1.00 50.06 400 PRO A N 1
ATOM 3013 C CA . PRO A 1 400 ? 56.462 -7.387 -28.647 1.00 50.06 400 PRO A CA 1
ATOM 3014 C C . PRO A 1 400 ? 57.562 -6.974 -29.661 1.00 50.06 400 PRO A C 1
ATOM 3016 O O . PRO A 1 400 ? 57.209 -6.514 -30.749 1.00 50.06 400 PRO A O 1
ATOM 3019 N N . PRO A 1 401 ? 58.853 -7.060 -29.271 1.00 51.56 401 PRO A N 1
ATOM 3020 C CA . PRO A 1 401 ? 59.940 -6.194 -29.750 1.00 51.56 401 PRO A CA 1
ATOM 3021 C C . PRO A 1 401 ? 60.419 -6.440 -31.181 1.00 51.56 401 PRO A C 1
ATOM 3023 O O . PRO A 1 401 ? 60.282 -7.583 -31.675 1.00 51.56 401 PRO A O 1
#

pLDDT: mean 79.42, std 13.78, range [32.34, 97.88]